Protein AF-0000000082931308 (afdb_homodimer)

Secondary structure (DSSP, 8-state):
-EEE-SHHHHHHHHHHHHHTT---B-SSTT-SEEE-TTSTT-EEEEE-HHHHHHHHHHTS-SEEEEEHHHHHHHHTT-TTEEEEES--S-S-EEEEEEEESSGGGTT--BHHHHHH-TT--SSSPEEEEES-HHHHHHHHHHTT--SEEEEE-SS-TTHHHHHTS-SEEEEEESSSHHHHHTTEEEEEEEEEEEE-EEEEEEHHHHHHSTTHHHHHHHHHHHHHHHHHHTTEEEEEEEEEES-HHHHHHHHHHSTT---SS--EEEEE--GGGGT--S---EEEEEEEEEEGGGHHHHHHHHHHTT-EEEEEEE------SS-HHHHHHHHHHT--HHHH-/-EEE-SHHHHHHHHHHHHHTT---B-SSTT-SEEE-TTSTT-EEEEE-HHHHHHHHHHTS-SEEEEEHHHHHHHHTT-TTEEEEES--S-S-EEEEEEEESSGGGTT--BHHHHHH-TT--SSSPEEEEES-HHHHHHHHHHTT--SEEEEE-SS-TTHHHHHTS-SEEEEEESSSHHHHHTTEEEEEEEEEEEE-EEEEEEHHHHHHSTTHHHHHHHHHHHHHHHHHHTTEEEEEEEEEES-HHHHHHHHHHSTT---SS--EEEEE--GGGGT--S---EEEEEEEEEEGGGHHHHHHHHHHTT-EEEEEEE------SS-HHHHHHHHHHT--HHHH-

Sequence (682 aa):
MGLPSKGRMAEDTMLLLKESALSVYKPNPRQYVASIPQIPALEVWFQRASDVVRKLRYGDIDLGIVGTDMFAELADGDPDLIVCHEALNFGQCKLALGIPMTGKFADIETLDQLRAMPNWSADSPLRVVTGYHNIATNFFRKNGFKHVIMMGADGALEAAPAMGSADIILDLVSTGVTLRENNLKEVRGGTVMESQGILVANRRSLLDRPGLLMVVHELIERFDAHLKAEQYYSVIVNMRGSSAEEVAACLLQAPGLQGLQGPTISPVYNVASSGSNGVQEHFYAATICVRKKQLYSSVKALQKLGGSGVLVLPMTYIFDEEPQRWHDLLARLGLDEKDVMMGLPSKGRMAEDTMLLLKESALSVYKPNPRQYVASIPQIPALEVWFQRASDVVRKLRYGDIDLGIVGTDMFAELADGDPDLIVCHEALNFGQCKLALGIPMTGKFADIETLDQLRAMPNWSADSPLRVVTGYHNIATNFFRKNGFKHVIMMGADGALEAAPAMGSADIILDLVSTGVTLRENNLKEVRGGTVMESQGILVANRRSLLDRPGLLMVVHELIERFDAHLKAEQYYSVIVNMRGSSAEEVAACLLQAPGLQGLQGPTISPVYNVASSGSNGVQEHFYAATICVRKKQLYSSVKALQKLGGSGVLVLPMTYIFDEEPQRWHDLLARLGLDEKDVM

pLDDT: mean 92.68, std 8.7, range [43.56, 98.81]

Foldseek 3Di:
DEEALDDPRRVVVQVLCVLLVFHWDDPDNVDQWIDGPVCRVDIYGHDHQLVQLVCQVVVVDFKYKHKPLSNCQRCVPVLQKDFLFAPLPADKWFWFKKAACDDPCVPAAAPVSVQPDPQDDQVRAAEEEEQRVSLVVVQCVVVPRDGYDYDYDDDPRLCCCVVVNGGIYIDIGDPCPSSVVSRIDTHHVGTSDIMDMTMMGGLCCCVPPPPVVVVSQSVVQSSVFQVVLVFKKKKKWKDWDLDQVVVQVLQCPDPQRQAPPGKDKAWDDDPVVPDDPDSDTTIIMIIGIGTPVCVVVSVVVCVVNVIDDMDIGGDSTDGDPGDPSSVVVCVSSVHDPVVPD/DEEALDDPRRVVVQVLCVLLVFHWDDPDNVDQWIDGPVCRVDIYGHDHQLVQLVCQVVVVDFKYKHKPLSNCQRCVPVLQKDFLFAPLPAPKWFWFKKAACDDPCVPAAAPVSVQPDPQDDQVRAAEEEEQRVSLVVVQCVVVPRDGYDYDYDDDPRLCCCVVVNGGIYIDIGDPCPSSVVSRIDTHHVGTSDIMGMTMMGGLCCCVPPPPVVVVSQSVVQSSVFQVVLVFKKKKKWKDWDLDQVVVQVLQCPDPQFQAPPGKDKAWDDDPVVPDDPDSDTTIIIIIGIGTPVCVVVSVVVCVVNVIDDMDIGGDSTDGDPGDPSSVVVCVSSVHDPVVPD

Structure (mmCIF, N/CA/C/O backbone):
data_AF-0000000082931308-model_v1
#
loop_
_entity.id
_entity.type
_entity.pdbx_description
1 polymer 'ATP phosphoribosyltransferase'
#
loop_
_atom_site.group_PDB
_atom_site.id
_atom_site.type_symbol
_atom_site.label_atom_id
_atom_site.label_alt_id
_atom_site.label_comp_id
_atom_site.label_asym_id
_atom_site.label_entity_id
_atom_site.label_seq_id
_atom_site.pdbx_PDB_ins_code
_atom_site.Cartn_x
_atom_site.Cartn_y
_atom_site.Cartn_z
_atom_site.occupancy
_atom_site.B_iso_or_equiv
_atom_site.auth_seq_id
_atom_site.auth_comp_id
_atom_site.auth_asym_id
_atom_site.auth_atom_id
_atom_site.pdbx_PDB_model_num
ATOM 1 N N . MET A 1 1 ? -15.594 12.656 7.145 1 97.88 1 MET A N 1
ATOM 2 C CA . MET A 1 1 ? -14.156 12.922 7.09 1 97.88 1 MET A CA 1
ATOM 3 C C . MET A 1 1 ? -13.398 11.703 6.59 1 97.88 1 MET A C 1
ATOM 5 O O . MET A 1 1 ? -13.578 10.602 7.098 1 97.88 1 MET A O 1
ATOM 9 N N . GLY A 1 2 ? -12.625 11.938 5.523 1 97.94 2 GLY A N 1
ATOM 10 C CA . GLY A 1 2 ? -11.75 10.891 5.023 1 97.94 2 GLY A CA 1
ATOM 11 C C . GLY A 1 2 ? -10.406 10.844 5.738 1 97.94 2 GLY A C 1
ATOM 12 O O . GLY A 1 2 ? -9.734 11.867 5.871 1 97.94 2 GLY A O 1
ATOM 13 N N . LEU A 1 3 ? -9.992 9.641 6.242 1 98 3 LEU A N 1
ATOM 14 C CA . LEU A 1 3 ? -8.688 9.406 6.852 1 98 3 LEU A CA 1
ATOM 15 C C . LEU A 1 3 ? -7.93 8.32 6.102 1 98 3 LEU A C 1
ATOM 17 O O . LEU A 1 3 ? -8.531 7.371 5.598 1 98 3 LEU A O 1
ATOM 21 N N . PRO A 1 4 ? -6.602 8.492 6.051 1 96.44 4 PRO A N 1
ATOM 22 C CA . PRO A 1 4 ? -5.828 7.41 5.434 1 96.44 4 PRO A CA 1
ATOM 23 C C . PRO A 1 4 ? -6.051 6.062 6.109 1 96.44 4 PRO A C 1
ATOM 25 O O . PRO A 1 4 ? -6.066 5.98 7.34 1 96.44 4 PRO A O 1
ATOM 28 N N . SER A 1 5 ? -6.156 5.008 5.309 1 93.62 5 SER A N 1
ATOM 29 C CA . SER A 1 5 ? -6.555 3.701 5.828 1 93.62 5 SER A CA 1
ATOM 30 C C . SER A 1 5 ? -5.336 2.869 6.219 1 93.62 5 SER A C 1
ATOM 32 O O . SER A 1 5 ? -5.457 1.897 6.965 1 93.62 5 SER A O 1
ATOM 34 N N . LYS A 1 6 ? -4.207 3.191 5.68 1 89.94 6 LYS A N 1
ATOM 35 C CA . LYS A 1 6 ? -3.039 2.365 5.973 1 89.94 6 LYS A CA 1
ATOM 36 C C . LYS A 1 6 ? -1.753 3.184 5.895 1 89.94 6 LYS A C 1
ATOM 38 O O . LYS A 1 6 ? -1.761 4.316 5.41 1 89.94 6 LYS A O 1
ATOM 43 N N . GLY A 1 7 ? -0.697 2.582 6.488 1 89.38 7 GLY A N 1
ATOM 44 C CA . GLY A 1 7 ? 0.612 3.209 6.402 1 89.38 7 GLY A CA 1
ATOM 45 C C . GLY A 1 7 ? 0.9 4.148 7.559 1 89.38 7 GLY A C 1
ATOM 46 O O . GLY A 1 7 ? 0.061 4.324 8.445 1 89.38 7 GLY A O 1
ATOM 47 N N . ARG A 1 8 ? 2.092 4.75 7.48 1 90.69 8 ARG A N 1
ATOM 48 C CA . ARG A 1 8 ? 2.564 5.645 8.531 1 90.69 8 ARG A CA 1
ATOM 49 C C . ARG A 1 8 ? 1.626 6.836 8.695 1 90.69 8 ARG A C 1
ATOM 51 O O . ARG A 1 8 ? 1.372 7.285 9.812 1 90.69 8 ARG A O 1
ATOM 58 N N . MET A 1 9 ? 1.099 7.309 7.637 1 94 9 MET A N 1
ATOM 59 C CA . MET A 1 9 ? 0.177 8.445 7.672 1 94 9 MET A CA 1
ATOM 60 C C . MET A 1 9 ? -1.074 8.102 8.477 1 94 9 MET A C 1
ATOM 62 O O . MET A 1 9 ? -1.588 8.938 9.219 1 94 9 MET A O 1
ATOM 66 N N . ALA A 1 10 ? -1.531 6.918 8.227 1 95.31 10 ALA A N 1
ATOM 67 C CA . ALA A 1 10 ? -2.713 6.465 8.961 1 95.31 10 ALA A CA 1
ATOM 68 C C . ALA A 1 10 ? -2.439 6.402 10.461 1 95.31 10 ALA A C 1
ATOM 70 O O . ALA A 1 10 ? -3.234 6.895 11.266 1 95.31 10 ALA A O 1
ATOM 71 N N . GLU A 1 11 ? -1.327 5.848 10.828 1 96.31 11 GLU A N 1
ATOM 72 C CA . GLU A 1 11 ? -0.948 5.711 12.227 1 96.31 11 GLU A CA 1
ATOM 73 C C . GLU A 1 11 ? -0.791 7.074 12.898 1 96.31 11 GLU A C 1
ATOM 75 O O . GLU A 1 11 ? -1.308 7.297 13.992 1 96.31 11 GLU A O 1
ATOM 80 N N . ASP A 1 12 ? -0.113 7.918 12.25 1 97.44 12 ASP A N 1
ATOM 81 C CA . ASP A 1 12 ? 0.149 9.25 12.797 1 97.44 12 ASP A CA 1
ATOM 82 C C . ASP A 1 12 ? -1.142 10.055 12.922 1 97.44 12 ASP A C 1
ATOM 84 O O . ASP A 1 12 ? -1.305 10.836 13.859 1 97.44 12 ASP A O 1
ATOM 88 N N . THR A 1 13 ? -2.023 9.898 11.953 1 98.12 13 THR A N 1
ATOM 89 C CA . THR A 1 13 ? -3.312 10.578 11.992 1 98.12 13 THR A CA 1
ATOM 90 C C . THR A 1 13 ? -4.125 10.125 13.203 1 98.12 13 THR A C 1
ATOM 92 O O . THR A 1 13 ? -4.676 10.953 13.938 1 98.12 13 THR A O 1
ATOM 95 N N . MET A 1 14 ? -4.168 8.867 13.406 1 97.44 14 MET A N 1
ATOM 96 C CA . MET A 1 14 ? -4.91 8.297 14.531 1 97.44 14 MET A CA 1
ATOM 97 C C . MET A 1 14 ? -4.34 8.789 15.859 1 97.44 14 MET A C 1
ATOM 99 O O . MET A 1 14 ? -5.094 9.094 16.781 1 97.44 14 MET A O 1
ATOM 103 N N . LEU A 1 15 ? -3.047 8.852 15.922 1 97.5 15 LEU A N 1
ATOM 104 C CA . LEU A 1 15 ? -2.381 9.312 17.141 1 97.5 15 LEU A CA 1
ATOM 105 C C . LEU A 1 15 ? -2.707 10.781 17.406 1 97.5 15 LEU A C 1
ATOM 107 O O . LEU A 1 15 ? -3 11.156 18.547 1 97.5 15 LEU A O 1
ATOM 111 N N . LEU A 1 16 ? -2.652 11.586 16.406 1 97.94 16 LEU A N 1
ATOM 112 C CA . LEU A 1 16 ? -2.986 13 16.562 1 97.94 16 LEU A CA 1
ATOM 113 C C . LEU A 1 16 ? -4.402 13.164 17.094 1 97.94 16 LEU A C 1
ATOM 115 O O . LEU A 1 16 ? -4.637 13.961 18 1 97.94 16 LEU A O 1
ATOM 119 N N . LEU A 1 17 ? -5.332 12.461 16.469 1 98.12 17 LEU A N 1
ATOM 120 C CA . LEU A 1 17 ? -6.727 12.562 16.875 1 98.12 17 LEU A CA 1
ATOM 121 C C . LEU A 1 17 ? -6.895 12.117 18.328 1 98.12 17 LEU A C 1
ATOM 123 O O . LEU A 1 17 ? -7.559 12.797 19.109 1 98.12 17 LEU A O 1
ATOM 127 N N . LYS A 1 18 ? -6.258 11.062 18.672 1 97.25 18 LYS A N 1
ATOM 128 C CA . LYS A 1 18 ? -6.312 10.562 20.047 1 97.25 18 LYS A CA 1
ATOM 129 C C . LYS A 1 18 ? -5.754 11.578 21.031 1 97.25 18 LYS A C 1
ATOM 131 O O . LYS A 1 18 ? -6.379 11.867 22.062 1 97.25 18 LYS A O 1
ATOM 136 N N . GLU A 1 19 ? -4.648 12.141 20.688 1 96.5 19 GLU A N 1
ATOM 137 C CA . GLU A 1 19 ? -3.977 13.094 21.562 1 96.5 19 GLU A CA 1
ATOM 138 C C . GLU A 1 19 ? -4.742 14.414 21.641 1 96.5 19 GLU A C 1
ATOM 140 O O . GLU A 1 19 ? -4.52 15.219 22.531 1 96.5 19 GLU A O 1
ATOM 145 N N . SER A 1 20 ? -5.613 14.617 20.719 1 96.81 20 SER A N 1
ATOM 146 C CA . SER A 1 20 ? -6.453 15.812 20.703 1 96.81 20 SER A CA 1
ATOM 147 C C . SER A 1 20 ? -7.828 15.523 21.297 1 96.81 20 SER A C 1
ATOM 149 O O . SER A 1 20 ? -8.781 16.281 21.062 1 96.81 20 SER A O 1
ATOM 151 N N . ALA A 1 21 ? -7.988 14.398 21.984 1 95 21 ALA A N 1
ATOM 152 C CA . ALA A 1 21 ? -9.211 13.961 22.656 1 95 21 ALA A CA 1
ATOM 153 C C . ALA A 1 21 ? -10.32 13.68 21.656 1 95 21 ALA A C 1
ATOM 155 O O . ALA A 1 21 ? -11.484 14 21.906 1 95 21 ALA A O 1
ATOM 156 N N . LEU A 1 22 ? -9.922 13.195 20.5 1 97 22 LEU A N 1
ATOM 157 C CA . LEU A 1 22 ? -10.852 12.836 19.422 1 97 22 LEU A CA 1
ATOM 158 C C . LEU A 1 22 ? -10.625 11.391 18.984 1 97 22 LEU A C 1
ATOM 160 O O . LEU A 1 22 ? -10.547 11.109 17.781 1 97 22 LEU A O 1
ATOM 164 N N . SER A 1 23 ? -10.586 10.57 19.922 1 95.69 23 SER A N 1
ATOM 165 C CA . SER A 1 23 ? -10.305 9.172 19.594 1 95.69 23 SER A CA 1
ATOM 166 C C . SER A 1 23 ? -11.344 8.602 18.641 1 95.69 23 SER A C 1
ATOM 168 O O . SER A 1 23 ? -12.547 8.766 18.844 1 95.69 23 SER A O 1
ATOM 170 N N . VAL A 1 24 ? -10.828 7.93 17.656 1 95.81 24 VAL A N 1
ATOM 171 C CA . VAL A 1 24 ? -11.695 7.336 16.641 1 95.81 24 VAL A CA 1
ATOM 172 C C . VAL A 1 24 ? -12.164 5.961 17.109 1 95.81 24 VAL A C 1
ATOM 174 O O . VAL A 1 24 ? -11.352 5.117 17.5 1 95.81 24 VAL A O 1
ATOM 177 N N . TYR A 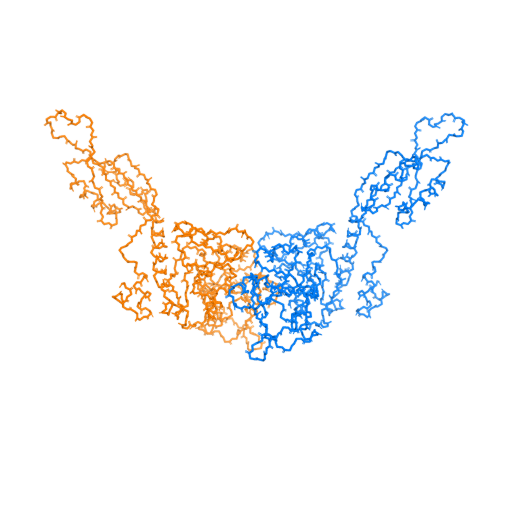1 25 ? -13.414 5.852 17.141 1 94.38 25 TYR A N 1
ATOM 178 C CA . TYR A 1 25 ? -14 4.566 17.5 1 94.38 25 TYR A CA 1
ATOM 179 C C . TYR A 1 25 ? -14.328 3.742 16.266 1 94.38 25 TYR A C 1
ATOM 181 O O . TYR A 1 25 ? -15.188 4.117 15.469 1 94.38 25 TYR A O 1
ATOM 189 N N . LYS A 1 26 ? -13.602 2.68 16.141 1 90.88 26 LYS A N 1
ATOM 190 C CA . LYS A 1 26 ? -13.797 1.701 15.07 1 90.88 26 LYS A CA 1
ATOM 191 C C . LYS A 1 26 ? -14.297 0.375 15.625 1 90.88 26 LYS A C 1
ATOM 193 O O . LYS A 1 26 ? -13.523 -0.404 16.188 1 90.88 26 LYS A O 1
ATOM 198 N N . PRO A 1 27 ? -15.609 0.068 15.461 1 85.69 27 PRO A N 1
ATOM 199 C CA . PRO A 1 27 ? -16.188 -1.135 16.062 1 85.69 27 PRO A CA 1
ATOM 200 C C . PRO A 1 27 ? -15.453 -2.41 15.656 1 85.69 27 PRO A C 1
ATOM 202 O O . PRO A 1 27 ? -15.32 -3.338 16.453 1 85.69 27 PRO A O 1
ATOM 205 N N . ASN A 1 28 ? -15.086 -2.492 14.375 1 88.56 28 ASN A N 1
ATOM 206 C CA . ASN A 1 28 ? -14.383 -3.633 13.789 1 88.56 28 ASN A CA 1
ATOM 207 C C . ASN A 1 28 ? -13.195 -3.189 12.938 1 88.56 28 ASN A C 1
ATOM 209 O O . ASN A 1 28 ? -13.328 -2.297 12.102 1 88.56 28 ASN A O 1
ATOM 213 N N . PRO A 1 29 ? -12.023 -3.842 13.281 1 85.62 29 PRO A N 1
ATOM 214 C CA . PRO A 1 29 ? -10.82 -3.434 12.547 1 85.62 29 PRO A CA 1
ATOM 215 C C . PRO A 1 29 ? -10.969 -3.6 11.039 1 85.62 29 PRO A C 1
ATOM 217 O O . PRO A 1 29 ? -10.234 -2.975 10.273 1 85.62 29 PRO A O 1
ATOM 220 N N . ARG A 1 30 ? -11.891 -4.355 10.641 1 88.19 30 ARG A N 1
ATOM 221 C CA . ARG A 1 30 ? -12.062 -4.625 9.219 1 88.19 30 ARG A CA 1
ATOM 222 C C . ARG A 1 30 ? -13.055 -3.648 8.586 1 88.19 30 ARG A C 1
ATOM 224 O O . ARG A 1 30 ? -13.211 -3.615 7.363 1 88.19 30 ARG A O 1
ATOM 231 N N . GLN A 1 31 ? -13.617 -2.824 9.375 1 90.94 31 GLN A N 1
ATOM 232 C CA . GLN A 1 31 ? -14.586 -1.849 8.883 1 90.94 31 GLN A CA 1
ATOM 233 C C . GLN A 1 31 ? -13.883 -0.573 8.414 1 90.94 31 GLN A C 1
ATOM 235 O O . GLN A 1 31 ? -12.859 -0.182 8.977 1 90.94 31 GLN A O 1
ATOM 240 N N . TYR A 1 32 ? -14.531 0.079 7.426 1 93.75 32 TYR A N 1
ATOM 241 C CA . TYR A 1 32 ? -13.938 1.3 6.887 1 93.75 32 TYR A CA 1
ATOM 242 C C . TYR A 1 32 ? -14.727 2.527 7.332 1 93.75 32 TYR A C 1
ATOM 244 O O . TYR A 1 32 ? -14.438 3.646 6.902 1 93.75 32 TYR A O 1
ATOM 252 N N . VAL A 1 33 ? -15.703 2.35 8.133 1 93.25 33 VAL A N 1
ATOM 253 C CA . VAL A 1 33 ? -16.484 3.443 8.711 1 93.25 33 VAL A CA 1
ATOM 254 C C . VAL A 1 33 ? -16.266 3.492 10.219 1 93.25 33 VAL A C 1
ATOM 256 O O . VAL A 1 33 ? -16.172 2.449 10.875 1 93.25 33 VAL A O 1
ATOM 259 N N . ALA A 1 34 ? -16.125 4.707 10.711 1 95.56 34 ALA A N 1
ATOM 260 C CA . ALA A 1 34 ? -15.914 4.906 12.141 1 95.56 34 ALA A CA 1
ATOM 261 C C . ALA A 1 34 ? -16.562 6.203 12.617 1 95.56 34 ALA A C 1
ATOM 263 O O . ALA A 1 34 ? -17.281 6.867 11.852 1 95.56 34 ALA A O 1
ATOM 264 N N . SER A 1 35 ? -16.453 6.395 13.922 1 96.31 35 SER A N 1
ATOM 265 C CA . SER A 1 35 ? -17.031 7.598 14.5 1 96.31 35 SER A CA 1
ATOM 266 C C . SER A 1 35 ? -16.109 8.219 15.531 1 96.31 35 SER A C 1
ATOM 268 O O . SER A 1 35 ? -15.148 7.578 15.977 1 96.31 35 SER A O 1
ATOM 270 N N . ILE A 1 36 ? -16.312 9.453 15.727 1 96.5 36 ILE A N 1
ATOM 271 C CA . ILE A 1 36 ? -15.695 10.172 16.828 1 96.5 36 ILE A CA 1
ATOM 272 C C . ILE A 1 36 ? -16.766 10.594 17.844 1 96.5 36 ILE A C 1
ATOM 274 O O . ILE A 1 36 ? -17.516 11.539 17.594 1 96.5 36 ILE A O 1
ATOM 278 N N . PRO A 1 37 ? -16.828 9.922 18.953 1 95.75 37 PRO A N 1
ATOM 279 C CA . PRO A 1 37 ? -17.906 10.156 19.922 1 95.75 37 PRO A CA 1
ATOM 280 C C . PRO A 1 37 ? -18 11.617 20.344 1 95.75 37 PRO A C 1
ATOM 282 O O . PRO A 1 37 ? -19.094 12.117 20.594 1 95.75 37 PRO A O 1
ATOM 285 N N . GLN A 1 38 ? -16.922 12.289 20.438 1 95.25 38 GLN A N 1
ATOM 286 C CA . GLN A 1 38 ? -16.875 13.672 20.906 1 95.25 38 GLN A CA 1
ATOM 287 C C . GLN A 1 38 ? -17.453 14.617 19.859 1 95.25 38 GLN A C 1
ATOM 289 O O . GLN A 1 38 ? -17.75 15.773 20.156 1 95.25 38 GLN A O 1
ATOM 294 N N . ILE A 1 39 ? -17.5 14.133 18.625 1 95.31 39 ILE A N 1
ATOM 295 C CA . ILE A 1 39 ? -18.109 14.891 17.531 1 95.31 39 ILE A CA 1
ATOM 296 C C . ILE A 1 39 ? -19.141 14.023 16.812 1 95.31 39 ILE A C 1
ATOM 298 O O . ILE A 1 39 ? -18.891 13.57 15.688 1 95.31 39 ILE A O 1
ATOM 302 N N . PRO A 1 40 ? -20.266 13.906 17.312 1 92.31 40 PRO A N 1
ATOM 303 C CA . PRO A 1 40 ? -21.25 12.938 16.828 1 92.31 40 PRO A CA 1
ATOM 304 C C . PRO A 1 40 ? -21.688 13.227 15.391 1 92.31 40 PRO A C 1
ATOM 306 O O . PRO A 1 40 ? -22.078 12.305 14.664 1 92.31 40 PRO A O 1
ATOM 309 N N . ALA A 1 41 ? -21.578 14.406 14.992 1 91.69 41 ALA A N 1
ATOM 310 C CA . ALA A 1 41 ? -22.047 14.797 13.664 1 91.69 41 ALA A CA 1
ATOM 311 C C . ALA A 1 41 ? -21.047 14.391 12.594 1 91.69 41 ALA A C 1
ATOM 313 O O . ALA A 1 41 ? -21.344 14.445 11.398 1 91.69 41 ALA A O 1
ATOM 314 N N . LEU A 1 42 ? -19.953 13.891 13.016 1 94.44 42 LEU A N 1
ATOM 315 C CA . LEU A 1 42 ? -18.875 13.57 12.078 1 94.44 42 LEU A CA 1
ATOM 316 C C . LEU A 1 42 ? -18.75 12.062 11.891 1 94.44 42 LEU A C 1
ATOM 318 O O . LEU A 1 42 ? -18.562 11.328 12.859 1 94.44 42 LEU A O 1
ATOM 322 N N . GLU A 1 43 ? -18.953 11.617 10.703 1 95.19 43 GLU A N 1
ATOM 323 C CA . GLU A 1 43 ? -18.656 10.242 10.336 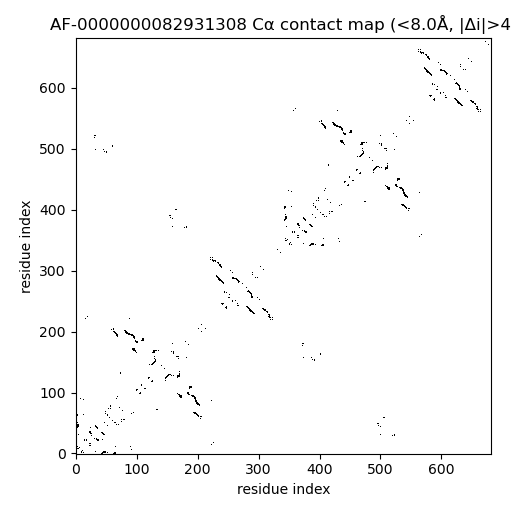1 95.19 43 GLU A CA 1
ATOM 324 C C . GLU A 1 43 ? -17.266 10.125 9.695 1 95.19 43 GLU A C 1
ATOM 326 O O . GLU A 1 43 ? -16.891 10.961 8.875 1 95.19 43 GLU A O 1
ATOM 331 N N . VAL A 1 44 ? -16.547 9.062 10.109 1 97.06 44 VAL A N 1
ATOM 332 C CA . VAL A 1 44 ? -15.188 8.883 9.625 1 97.06 44 VAL A CA 1
ATOM 333 C C . VAL A 1 44 ? -15.141 7.75 8.609 1 97.06 44 VAL A C 1
ATOM 335 O O . VAL A 1 44 ? -15.727 6.688 8.82 1 97.06 44 VAL A O 1
ATOM 338 N N . TRP A 1 45 ? -14.461 7.988 7.5 1 96.75 45 TRP A N 1
ATOM 339 C CA . TRP A 1 45 ? -14.297 7 6.441 1 96.75 45 TRP A CA 1
ATOM 340 C C . TRP A 1 45 ? -12.82 6.766 6.141 1 96.75 45 TRP A C 1
ATOM 342 O O . TRP A 1 45 ? -12.102 7.691 5.762 1 96.75 45 TRP A O 1
ATOM 352 N N . PHE A 1 46 ? -12.375 5.539 6.324 1 96.5 46 PHE A N 1
ATOM 353 C CA . PHE A 1 46 ? -11 5.184 6.016 1 96.5 46 PHE A CA 1
ATOM 354 C C . PHE A 1 46 ? -10.82 4.926 4.523 1 96.5 46 PHE A C 1
ATOM 356 O O . PHE A 1 46 ? -11.516 4.086 3.949 1 96.5 46 PHE A O 1
ATOM 363 N N . GLN A 1 47 ? -9.922 5.688 3.912 1 95.75 47 GLN A N 1
ATOM 364 C CA . GLN A 1 47 ? -9.648 5.645 2.479 1 95.75 47 GLN A CA 1
ATOM 365 C C . GLN A 1 47 ? -8.148 5.773 2.199 1 95.75 47 GLN A C 1
ATOM 367 O O . GLN A 1 47 ? -7.398 6.266 3.043 1 95.75 47 GLN A O 1
ATOM 372 N N . ARG A 1 48 ? -7.758 5.262 1.025 1 95.06 48 ARG A N 1
ATOM 373 C CA . ARG A 1 48 ? -6.406 5.625 0.605 1 95.06 48 ARG A CA 1
ATOM 374 C C . ARG A 1 48 ? -6.262 7.141 0.499 1 95.06 48 ARG A C 1
ATOM 376 O O . ARG A 1 48 ? -7.207 7.836 0.129 1 95.06 48 ARG A O 1
ATOM 383 N N . ALA A 1 49 ? -5.043 7.582 0.772 1 94.31 49 ALA A N 1
ATOM 384 C CA . ALA A 1 49 ? -4.797 9.023 0.803 1 94.31 49 ALA A CA 1
ATOM 385 C C . ALA A 1 49 ? -5.203 9.68 -0.515 1 94.31 49 ALA A C 1
ATOM 387 O O . ALA A 1 49 ? -5.828 10.742 -0.521 1 94.31 49 ALA A O 1
ATOM 388 N N . SER A 1 50 ? -4.844 9.039 -1.63 1 94.44 50 SER A N 1
ATOM 389 C CA . SER A 1 50 ? -5.207 9.57 -2.941 1 94.44 50 SER A CA 1
ATOM 390 C C . SER A 1 50 ? -6.719 9.648 -3.107 1 94.44 50 SER A C 1
ATOM 392 O O . SER A 1 50 ? -7.238 10.641 -3.625 1 94.44 50 SER A O 1
ATOM 394 N N . ASP A 1 51 ? -7.418 8.656 -2.615 1 95.94 51 ASP A N 1
ATOM 395 C CA . ASP A 1 51 ? -8.875 8.609 -2.742 1 95.94 51 ASP A CA 1
ATOM 396 C C . ASP A 1 51 ? -9.531 9.672 -1.865 1 95.94 51 ASP A C 1
ATOM 398 O O . ASP A 1 51 ? -10.586 10.203 -2.219 1 95.94 51 ASP A O 1
ATOM 402 N N . VAL A 1 52 ? -8.906 10.008 -0.771 1 97 52 VAL A N 1
ATOM 403 C CA . VAL A 1 52 ? -9.43 11.062 0.085 1 97 52 VAL A CA 1
ATOM 404 C C . VAL A 1 52 ? -9.523 12.367 -0.702 1 97 52 VAL A C 1
ATOM 406 O O . VAL A 1 52 ? -10.57 13.023 -0.71 1 97 52 VAL A O 1
ATOM 409 N N . VAL A 1 53 ? -8.484 12.68 -1.425 1 97.38 53 VAL A N 1
ATOM 410 C CA . VAL A 1 53 ? -8.461 13.93 -2.18 1 97.38 53 VAL A CA 1
ATOM 411 C C . VAL A 1 53 ? -9.484 13.867 -3.312 1 97.38 53 VAL A C 1
ATOM 413 O O . VAL A 1 53 ? -10.227 14.82 -3.533 1 97.38 53 VAL A O 1
ATOM 416 N N . ARG A 1 54 ? -9.539 12.727 -3.973 1 95.06 54 ARG A N 1
ATOM 417 C CA . ARG A 1 54 ? -10.477 12.578 -5.078 1 95.06 54 ARG A CA 1
ATOM 418 C C . ARG A 1 54 ? -11.922 12.695 -4.59 1 95.06 54 ARG A C 1
ATOM 420 O O . ARG A 1 54 ? -12.734 13.375 -5.215 1 95.06 54 ARG A O 1
ATOM 427 N N . LYS A 1 55 ? -12.195 12.07 -3.5 1 95.81 55 LYS A N 1
ATOM 428 C CA . LYS A 1 55 ? -13.555 12.07 -2.965 1 95.81 55 LYS A CA 1
ATOM 429 C C . LYS A 1 55 ? -13.938 13.453 -2.447 1 95.81 55 LYS A C 1
ATOM 431 O O . LYS A 1 55 ? -15.109 13.828 -2.473 1 95.81 55 LYS A O 1
ATOM 436 N N . LEU A 1 56 ? -12.977 14.203 -1.926 1 96.88 56 LEU A N 1
ATOM 437 C CA . LEU A 1 56 ? -13.219 15.602 -1.583 1 96.88 56 LEU A CA 1
ATOM 438 C C . LEU A 1 56 ? -13.617 16.406 -2.818 1 96.88 56 LEU A C 1
ATOM 440 O O . LEU A 1 56 ? -14.578 17.172 -2.779 1 96.88 56 LEU A O 1
ATOM 444 N N . ARG A 1 57 ? -12.906 16.125 -3.902 1 94.56 57 ARG A N 1
ATOM 445 C CA . ARG A 1 57 ? -13.141 16.844 -5.152 1 94.56 57 ARG A CA 1
ATOM 446 C C . ARG A 1 57 ? -14.539 16.547 -5.699 1 94.56 57 ARG A C 1
ATOM 448 O O . ARG A 1 57 ? -15.219 17.438 -6.207 1 94.56 57 ARG A O 1
ATOM 455 N N . TYR A 1 58 ? -14.938 15.273 -5.539 1 91.75 58 TYR A N 1
ATOM 456 C CA . TYR A 1 58 ? -16.219 14.844 -6.078 1 91.75 58 TYR A CA 1
ATOM 457 C C . TYR A 1 58 ? -17.359 15.211 -5.129 1 91.75 58 TYR A C 1
ATOM 459 O O . TYR A 1 58 ? -18.531 15.133 -5.496 1 91.75 58 TYR A O 1
ATOM 467 N N . GLY A 1 59 ? -17.016 15.562 -3.91 1 92.44 59 GLY A N 1
ATOM 468 C CA . GLY A 1 59 ? -18.031 15.93 -2.936 1 92.44 59 GLY A CA 1
ATOM 469 C C . GLY A 1 59 ? -18.562 14.75 -2.146 1 92.44 59 GLY A C 1
ATOM 470 O O . GLY A 1 59 ? -19.594 14.859 -1.471 1 92.44 59 GLY A O 1
ATOM 471 N N . ASP A 1 60 ? -17.875 13.602 -2.24 1 92.69 60 ASP A N 1
ATOM 472 C CA . ASP A 1 60 ? -18.297 12.398 -1.528 1 92.69 60 ASP A CA 1
ATOM 473 C C . ASP A 1 60 ? -17.969 12.492 -0.04 1 92.69 60 ASP A C 1
ATOM 475 O O . ASP A 1 60 ? -18.594 11.812 0.784 1 92.69 60 ASP A O 1
ATOM 479 N N . ILE A 1 61 ? -16.953 13.266 0.308 1 96.19 61 ILE A N 1
ATOM 480 C CA . ILE A 1 61 ? -16.625 13.562 1.698 1 96.19 61 ILE A CA 1
ATOM 481 C C . ILE A 1 61 ? -16.391 15.062 1.866 1 96.19 61 ILE A C 1
ATOM 483 O O . ILE A 1 61 ? -16.172 15.773 0.885 1 96.19 61 ILE A O 1
ATOM 487 N N . ASP A 1 62 ? -16.422 15.484 3.057 1 97.88 62 ASP A N 1
ATOM 488 C CA . ASP A 1 62 ? -16.391 16.922 3.332 1 97.88 62 ASP A CA 1
ATOM 489 C C . ASP A 1 62 ? -15 17.344 3.809 1 97.88 62 ASP A C 1
ATOM 491 O O . ASP A 1 62 ? -14.539 18.453 3.504 1 97.88 62 ASP A O 1
ATOM 495 N N . LEU A 1 63 ? -14.359 16.484 4.574 1 98.25 63 LEU A N 1
ATOM 496 C CA . LEU A 1 63 ? -13.078 16.734 5.219 1 98.25 63 LEU A CA 1
ATOM 497 C C . LEU A 1 63 ? -12.109 15.586 4.984 1 98.25 63 LEU A C 1
ATOM 499 O O . LEU A 1 63 ? -12.531 14.477 4.66 1 98.25 63 LEU A O 1
ATOM 503 N N . GLY A 1 64 ? -10.867 15.906 5.148 1 98.5 64 GLY A N 1
ATOM 504 C CA . GLY A 1 64 ? -9.867 14.852 5.086 1 98.5 64 GLY A CA 1
ATOM 505 C C . GLY A 1 64 ? -8.531 15.266 5.68 1 98.5 64 GLY A C 1
ATOM 506 O O . GLY A 1 64 ? -8.242 16.453 5.801 1 98.5 64 GLY A O 1
ATOM 507 N N . ILE A 1 65 ? -7.75 14.312 6.121 1 98.69 65 ILE A N 1
ATOM 508 C CA . ILE A 1 65 ? -6.359 14.5 6.516 1 98.69 65 ILE A CA 1
ATOM 509 C C . ILE A 1 65 ? -5.441 13.742 5.555 1 98.69 65 ILE A C 1
ATOM 511 O O . ILE A 1 65 ? -5.59 12.531 5.371 1 98.69 65 ILE A O 1
ATOM 515 N N . VAL A 1 66 ? -4.605 14.438 4.879 1 98.31 66 VAL A N 1
ATOM 516 C CA . VAL A 1 66 ? -3.707 13.867 3.883 1 98.31 66 VAL A CA 1
ATOM 517 C C . VAL A 1 66 ? -2.369 14.602 3.908 1 98.31 66 VAL A C 1
ATOM 519 O O . VAL A 1 66 ? -2.197 15.562 4.656 1 98.31 66 VAL A O 1
ATOM 522 N N . GLY A 1 67 ? -1.46 14.086 3.193 1 98.12 67 GLY A N 1
ATOM 523 C CA . GLY A 1 67 ? -0.204 14.797 3.029 1 98.12 67 GLY A CA 1
ATOM 524 C C . GLY A 1 67 ? -0.309 15.984 2.09 1 98.12 67 GLY A C 1
ATOM 525 O O . GLY A 1 67 ? -1.062 15.945 1.115 1 98.12 67 GLY A O 1
ATOM 526 N N . THR A 1 68 ? 0.526 16.969 2.385 1 98.12 68 THR A N 1
ATOM 527 C CA . THR A 1 68 ? 0.586 18.141 1.52 1 98.12 68 THR A CA 1
ATOM 528 C C . THR A 1 68 ? 0.895 17.734 0.081 1 98.12 68 THR A C 1
ATOM 530 O O . THR A 1 68 ? 0.341 18.297 -0.862 1 98.12 68 THR A O 1
ATOM 533 N N . ASP A 1 69 ? 1.748 16.75 -0.095 1 97.44 69 ASP A N 1
ATOM 534 C CA . ASP A 1 69 ? 2.172 16.281 -1.409 1 97.44 69 ASP A CA 1
ATOM 535 C C . ASP A 1 69 ? 0.991 15.711 -2.191 1 97.44 69 ASP A C 1
ATOM 537 O O . ASP A 1 69 ? 0.764 16.078 -3.344 1 97.44 69 ASP A O 1
ATOM 541 N N . MET A 1 70 ? 0.267 14.867 -1.516 1 96.5 70 MET A N 1
ATOM 542 C CA . MET A 1 70 ? -0.87 14.219 -2.164 1 96.5 70 MET A CA 1
ATOM 543 C C . MET A 1 70 ? -1.945 15.242 -2.521 1 96.5 70 MET A C 1
ATOM 545 O O . MET A 1 70 ? -2.531 15.18 -3.604 1 96.5 70 MET A O 1
ATOM 549 N N . PHE A 1 71 ? -2.211 16.156 -1.64 1 97.94 71 PHE A N 1
ATOM 550 C CA . PHE A 1 71 ? -3.188 17.219 -1.881 1 97.94 71 PHE A CA 1
ATOM 551 C C . PHE A 1 71 ? -2.781 18.062 -3.078 1 97.94 71 PHE A C 1
ATOM 553 O O . PHE A 1 71 ? -3.59 18.312 -3.975 1 97.94 71 PHE A O 1
ATOM 560 N N . ALA A 1 72 ? -1.524 18.438 -3.078 1 97.31 72 ALA A N 1
ATOM 561 C CA . ALA A 1 72 ? -1.03 19.297 -4.148 1 97.31 72 ALA A CA 1
ATOM 562 C C . ALA A 1 72 ? -1.1 18.578 -5.5 1 97.31 72 ALA A C 1
ATOM 564 O O . ALA A 1 72 ? -1.491 19.188 -6.504 1 97.31 72 ALA A O 1
ATOM 565 N N . GLU A 1 73 ? -0.747 17.328 -5.578 1 97.25 73 GLU A N 1
ATOM 566 C CA . GLU A 1 73 ? -0.717 16.547 -6.816 1 97.25 73 GLU A CA 1
ATOM 567 C C . GLU A 1 73 ? -2.119 16.375 -7.395 1 97.25 73 GLU A C 1
ATOM 569 O O . GLU A 1 73 ? -2.326 16.547 -8.594 1 97.25 73 GLU A O 1
ATOM 574 N N . LEU A 1 74 ? -3.068 16.078 -6.516 1 96 74 LEU A N 1
ATOM 575 C CA . LEU A 1 74 ? -4.367 15.641 -7.016 1 96 74 LEU A CA 1
ATOM 576 C C . LEU A 1 74 ? -5.359 16.797 -7.039 1 96 74 LEU A C 1
ATOM 578 O O . LEU A 1 74 ? -6.289 16.812 -7.852 1 96 74 LEU A O 1
ATOM 582 N N . ALA A 1 75 ? -5.273 17.703 -6.078 1 92.88 75 ALA A N 1
ATOM 583 C CA . ALA A 1 75 ? -6.121 18.891 -6.145 1 92.88 75 ALA A CA 1
ATOM 584 C C . ALA A 1 75 ? -5.762 19.75 -7.348 1 92.88 75 ALA A C 1
ATOM 586 O O . ALA A 1 75 ? -6.641 20.328 -8 1 92.88 75 ALA A O 1
ATOM 587 N N . ASP A 1 76 ? -4.414 19.828 -7.641 1 88.5 76 ASP A N 1
ATOM 588 C CA . ASP A 1 76 ? -3.873 20.5 -8.812 1 88.5 76 ASP A CA 1
ATOM 589 C C . ASP A 1 76 ? -4.523 21.875 -9.008 1 88.5 76 ASP A C 1
ATOM 591 O O . ASP A 1 76 ? -5.039 22.172 -10.086 1 88.5 76 ASP A O 1
ATOM 595 N N . GLY A 1 77 ? -4.711 22.609 -7.949 1 86.75 77 GLY A N 1
ATOM 596 C CA . GLY A 1 77 ? -5.188 23.984 -8.023 1 86.75 77 GLY A CA 1
ATOM 597 C C . GLY A 1 77 ? -6.703 24.078 -8.031 1 86.75 77 GLY A C 1
ATOM 598 O O . GLY A 1 77 ? -7.25 25.172 -8.266 1 86.75 77 GLY A O 1
ATOM 599 N N . ASP A 1 78 ? -7.41 23.016 -7.797 1 93.44 78 ASP A N 1
ATOM 600 C CA . ASP A 1 78 ? -8.867 23.047 -7.715 1 93.44 78 ASP A CA 1
ATOM 601 C C . ASP A 1 78 ? -9.336 24.047 -6.66 1 93.44 78 ASP A C 1
ATOM 603 O O . ASP A 1 78 ? -9.047 23.891 -5.473 1 93.44 78 ASP A O 1
ATOM 607 N N . PRO A 1 79 ? -10.078 25.062 -7.066 1 93.5 79 PRO A N 1
ATOM 608 C CA . PRO A 1 79 ? -10.477 26.109 -6.121 1 93.5 79 PRO A CA 1
ATOM 609 C C . PRO A 1 79 ? -11.5 25.625 -5.098 1 93.5 79 PRO A C 1
ATOM 611 O O . PRO A 1 79 ? -11.742 26.297 -4.09 1 93.5 79 PRO A O 1
ATOM 614 N N . ASP A 1 80 ? -12.109 24.531 -5.371 1 95.31 80 ASP A N 1
ATOM 615 C CA . ASP A 1 80 ? -13.133 24.016 -4.473 1 95.31 80 ASP A CA 1
ATOM 616 C C . ASP A 1 80 ? -12.508 23.219 -3.322 1 95.31 80 ASP A C 1
ATOM 618 O O . ASP A 1 80 ? -13.219 22.766 -2.418 1 95.31 80 ASP A O 1
ATOM 622 N N . LEU A 1 81 ? -11.297 23.047 -3.367 1 97.69 81 LEU A N 1
ATOM 623 C CA . LEU A 1 81 ? -10.586 22.406 -2.27 1 97.69 81 LEU A CA 1
ATOM 624 C C . LEU A 1 81 ? -9.773 23.422 -1.476 1 97.69 81 LEU A C 1
ATOM 626 O O . LEU A 1 81 ? -9.156 24.328 -2.055 1 97.69 81 LEU A O 1
ATOM 630 N N . ILE A 1 82 ? -9.82 23.328 -0.153 1 97.69 82 ILE A N 1
ATOM 631 C CA . ILE A 1 82 ? -9.18 24.344 0.677 1 97.69 82 ILE A CA 1
ATOM 632 C C . ILE A 1 82 ? -8.453 23.672 1.839 1 97.69 82 ILE A C 1
ATOM 634 O O . ILE A 1 82 ? -8.906 22.656 2.367 1 97.69 82 ILE A O 1
ATOM 638 N N . VAL A 1 83 ? -7.34 24.234 2.209 1 98.19 83 VAL A N 1
ATOM 639 C CA . VAL A 1 83 ? -6.57 23.781 3.363 1 98.19 83 VAL A CA 1
ATOM 640 C C . VAL A 1 83 ? -7.074 24.469 4.629 1 98.19 83 VAL A C 1
ATOM 642 O O . VAL A 1 83 ? -7.086 25.703 4.707 1 98.19 83 VAL A O 1
ATOM 645 N N . CYS A 1 84 ? -7.461 23.688 5.617 1 98.38 84 CYS A N 1
ATOM 646 C CA . CYS A 1 84 ? -7.98 24.234 6.871 1 98.38 84 CYS A CA 1
ATOM 647 C C . CYS A 1 84 ? -6.879 24.328 7.918 1 98.38 84 CYS A C 1
ATOM 649 O O . CYS A 1 84 ? -6.91 25.219 8.781 1 98.38 84 CYS A O 1
ATOM 651 N N . HIS A 1 85 ? -6.008 23.391 7.953 1 98.62 85 HIS A N 1
ATOM 652 C CA . HIS A 1 85 ? -4.844 23.344 8.828 1 98.62 85 HIS A CA 1
ATOM 653 C C . HIS A 1 85 ? -3.605 22.875 8.07 1 98.62 85 HIS A C 1
ATOM 655 O O . HIS A 1 85 ? -3.521 21.719 7.66 1 98.62 85 HIS A O 1
ATOM 661 N N . GLU A 1 86 ? -2.598 23.672 7.902 1 97.69 86 GLU A N 1
ATOM 662 C CA . GLU A 1 86 ? -1.505 23.422 6.965 1 97.69 86 GLU A CA 1
ATOM 663 C C . GLU A 1 86 ? -0.341 22.719 7.645 1 97.69 86 GLU A C 1
ATOM 665 O O . GLU A 1 86 ? 0.633 22.344 6.988 1 97.69 86 GLU A O 1
ATOM 670 N N . ALA A 1 87 ? -0.429 22.484 8.953 1 97.88 87 ALA A N 1
ATOM 671 C CA . ALA A 1 87 ? 0.716 21.922 9.656 1 97.88 87 ALA A CA 1
ATOM 672 C C . ALA A 1 87 ? 0.266 21.078 10.852 1 97.88 87 ALA A C 1
ATOM 674 O O . ALA A 1 87 ? 0.247 21.562 11.984 1 97.88 87 ALA A O 1
ATOM 675 N N . LEU A 1 88 ? 0.035 19.766 10.664 1 98.25 88 LEU A N 1
ATOM 676 C CA . LEU A 1 88 ? -0.414 18.891 11.734 1 98.25 88 LEU A CA 1
ATOM 677 C C . LEU A 1 88 ? 0.773 18.25 12.445 1 98.25 88 LEU A C 1
ATOM 679 O O . LEU A 1 88 ? 0.594 17.469 13.383 1 98.25 88 LEU A O 1
ATOM 683 N N . ASN A 1 89 ? 1.944 18.578 12.031 1 96.94 89 ASN A N 1
ATOM 684 C CA . ASN A 1 89 ? 3.217 18.281 12.68 1 96.94 89 ASN A CA 1
ATOM 685 C C . ASN A 1 89 ? 3.475 16.781 12.758 1 96.94 89 ASN A C 1
ATOM 687 O O . ASN A 1 89 ? 3.869 16.281 13.805 1 96.94 89 ASN A O 1
ATOM 691 N N . PHE A 1 90 ? 3.133 16.031 11.766 1 96.31 90 PHE A N 1
ATOM 692 C CA . PHE A 1 90 ? 3.547 14.656 11.547 1 96.31 90 PHE A CA 1
ATOM 693 C C . PHE A 1 90 ? 3.746 14.383 10.055 1 96.31 90 PHE A C 1
ATOM 695 O O . PHE A 1 90 ? 3.324 15.172 9.211 1 96.31 90 PHE A O 1
ATOM 702 N N . GLY A 1 91 ? 4.469 13.336 9.781 1 95.44 91 GLY A N 1
ATOM 703 C CA . GLY A 1 91 ? 4.688 12.953 8.398 1 95.44 91 GLY A CA 1
ATOM 704 C C . GLY A 1 91 ? 5.621 13.891 7.656 1 95.44 91 GLY A C 1
ATOM 705 O O . GLY A 1 91 ? 5.469 14.109 6.453 1 95.44 91 GLY A O 1
ATOM 706 N N . GLN A 1 92 ? 6.547 14.469 8.336 1 96.19 92 GLN A N 1
ATOM 707 C CA . GLN A 1 92 ? 7.48 15.414 7.734 1 96.19 92 GLN A CA 1
ATOM 708 C C . GLN A 1 92 ? 8.375 14.719 6.711 1 96.19 92 GLN A C 1
ATOM 710 O O . GLN A 1 92 ? 9.023 13.719 7.02 1 96.19 92 GLN A O 1
ATOM 715 N N . CYS A 1 93 ? 8.352 15.242 5.551 1 97.06 93 CYS A N 1
ATOM 716 C CA . CYS A 1 93 ? 9.195 14.781 4.453 1 97.06 93 CYS A CA 1
ATOM 717 C C . CYS A 1 93 ? 9.258 15.828 3.346 1 97.06 93 CYS A C 1
ATOM 719 O O . CYS A 1 93 ? 8.781 16.953 3.516 1 97.06 93 CYS A O 1
ATOM 721 N N . LYS A 1 94 ? 9.984 15.547 2.361 1 98 94 LYS A N 1
ATOM 722 C CA . LYS A 1 94 ? 10.07 16.453 1.224 1 98 94 LYS A CA 1
ATOM 723 C C . LYS A 1 94 ? 10.039 15.695 -0.096 1 98 94 LYS A C 1
ATOM 725 O O . LYS A 1 94 ? 10.477 14.547 -0.166 1 98 94 LYS A O 1
ATOM 730 N N . LEU A 1 95 ? 9.406 16.297 -1.073 1 98.25 95 LEU A N 1
ATOM 731 C CA . LEU A 1 95 ? 9.492 15.828 -2.449 1 98.25 95 LEU A CA 1
ATOM 732 C C . LEU A 1 95 ? 10.727 16.391 -3.145 1 98.25 95 LEU A C 1
ATOM 734 O O . LEU A 1 95 ? 10.867 17.594 -3.301 1 98.25 95 LEU A O 1
ATOM 738 N N . ALA A 1 96 ? 11.609 15.469 -3.555 1 98.38 96 ALA A N 1
ATOM 739 C CA . ALA A 1 96 ? 12.898 15.945 -4.055 1 98.38 96 ALA A CA 1
ATOM 740 C C . ALA A 1 96 ? 13.406 15.055 -5.191 1 98.38 96 ALA A C 1
ATOM 742 O O . ALA A 1 96 ? 13 13.898 -5.312 1 98.38 96 ALA A O 1
ATOM 743 N N . LEU A 1 97 ? 14.305 15.625 -5.977 1 98.5 97 LEU A N 1
ATOM 744 C CA . LEU A 1 97 ? 14.945 14.898 -7.062 1 98.5 97 LEU A CA 1
ATOM 745 C C . LEU A 1 97 ? 16.047 13.992 -6.531 1 98.5 97 LEU A C 1
ATOM 747 O O . LEU A 1 97 ? 16.797 14.375 -5.621 1 98.5 97 LEU A O 1
ATOM 751 N N . GLY A 1 98 ? 16.094 12.75 -7 1 98.31 98 GLY A N 1
ATOM 752 C CA . GLY A 1 98 ? 17.203 11.828 -6.797 1 98.31 98 GLY A CA 1
ATOM 753 C C . GLY A 1 98 ? 17.922 11.461 -8.086 1 98.31 98 GLY A C 1
ATOM 754 O O . GLY A 1 98 ? 17.281 11.016 -9.047 1 98.31 98 GLY A O 1
ATOM 755 N N . ILE A 1 99 ? 19.25 11.656 -8.094 1 98.56 99 ILE A N 1
ATOM 756 C CA . ILE A 1 99 ? 20.031 11.328 -9.289 1 98.56 99 ILE A CA 1
ATOM 757 C C . ILE A 1 99 ? 21.094 10.289 -8.945 1 98.56 99 ILE A C 1
ATOM 759 O O . ILE A 1 99 ? 21.5 10.172 -7.785 1 98.56 99 ILE A O 1
ATOM 763 N N . PRO A 1 100 ? 21.531 9.5 -9.945 1 98.38 100 PRO A N 1
ATOM 764 C CA . PRO A 1 100 ? 22.578 8.508 -9.68 1 98.38 100 PRO A CA 1
ATOM 765 C C . PRO A 1 100 ? 23.875 9.125 -9.172 1 98.38 100 PRO A C 1
ATOM 767 O O . PRO A 1 100 ? 24.25 10.219 -9.602 1 98.38 100 PRO A O 1
ATOM 770 N N . MET A 1 101 ? 24.562 8.391 -8.32 1 97.56 101 MET A N 1
ATOM 771 C CA . MET A 1 101 ? 25.812 8.859 -7.727 1 97.56 101 MET A CA 1
ATOM 772 C C . MET A 1 101 ? 26.984 8.633 -8.68 1 97.56 101 MET A C 1
ATOM 774 O O . MET A 1 101 ? 28.062 9.203 -8.5 1 97.56 101 MET A O 1
ATOM 778 N N . THR A 1 102 ? 26.766 7.805 -9.656 1 96.12 102 THR A N 1
ATOM 779 C CA . THR A 1 102 ? 27.844 7.422 -10.57 1 96.12 102 THR A CA 1
ATOM 780 C C . THR A 1 102 ? 27.453 7.715 -12.016 1 96.12 102 THR A C 1
ATOM 782 O O . THR A 1 102 ? 26.391 8.266 -12.273 1 96.12 102 THR A O 1
ATOM 785 N N . GLY A 1 103 ? 28.391 7.488 -12.922 1 95.25 103 GLY A N 1
ATOM 786 C CA . GLY A 1 103 ? 28.094 7.691 -14.336 1 95.25 103 GLY A CA 1
ATOM 787 C C . GLY A 1 103 ? 28.062 9.156 -14.734 1 95.25 103 GLY A C 1
ATOM 788 O O . GLY A 1 103 ? 28.844 9.953 -14.234 1 95.25 103 GLY A O 1
ATOM 789 N N . LYS A 1 104 ? 27.156 9.469 -15.664 1 95.06 104 LYS A N 1
ATOM 790 C CA . LYS A 1 104 ? 27.109 10.82 -16.219 1 95.06 104 LYS A CA 1
ATOM 791 C C . LYS A 1 104 ? 26.672 11.836 -15.18 1 95.06 104 LYS A C 1
ATOM 793 O O . LYS A 1 104 ? 26.844 13.039 -15.359 1 95.06 104 LYS A O 1
ATOM 798 N N . PHE A 1 105 ? 26.094 11.32 -14.078 1 97.56 105 PHE A N 1
ATOM 799 C CA . PHE A 1 105 ? 25.578 12.227 -13.055 1 97.56 105 PHE A CA 1
ATOM 800 C C . PHE A 1 105 ? 26.594 12.406 -11.93 1 97.56 105 PHE A C 1
ATOM 802 O O . PHE A 1 105 ? 26.344 13.148 -10.977 1 97.56 105 PHE A O 1
ATOM 809 N N . ALA A 1 106 ? 27.75 11.812 -11.953 1 96.5 106 ALA A N 1
ATOM 810 C CA . ALA A 1 106 ? 28.719 11.734 -10.867 1 96.5 106 ALA A CA 1
ATOM 811 C C . ALA A 1 106 ? 29.109 13.125 -10.383 1 96.5 106 ALA A C 1
ATOM 813 O O . ALA A 1 106 ? 29.25 13.352 -9.18 1 96.5 106 ALA A O 1
ATOM 814 N N . ASP A 1 107 ? 29.188 14.07 -11.344 1 96.44 107 ASP A N 1
ATOM 815 C CA . ASP A 1 107 ? 29.688 15.391 -10.984 1 96.44 107 ASP A CA 1
ATOM 816 C C . ASP A 1 107 ? 28.562 16.406 -10.898 1 96.44 107 ASP A C 1
ATOM 818 O O . ASP A 1 107 ? 28.812 17.609 -10.812 1 96.44 107 ASP A O 1
ATOM 822 N N . ILE A 1 108 ? 27.359 15.953 -10.945 1 97.75 108 ILE A N 1
ATOM 823 C CA . ILE A 1 108 ? 26.219 16.844 -10.875 1 97.75 108 ILE A CA 1
ATOM 824 C C . ILE A 1 108 ? 25.781 17.031 -9.422 1 97.75 108 ILE A C 1
ATOM 826 O O . ILE A 1 108 ? 25.453 16.047 -8.734 1 97.75 108 ILE A O 1
ATOM 830 N N . GLU A 1 109 ? 25.766 18.312 -8.961 1 97.19 109 GLU A N 1
ATOM 831 C CA . GLU A 1 109 ? 25.453 18.547 -7.551 1 97.19 109 GLU A CA 1
ATOM 832 C C . GLU A 1 109 ? 24.281 19.516 -7.41 1 97.19 109 GLU A C 1
ATOM 834 O O . GLU A 1 109 ? 23.672 19.609 -6.34 1 97.19 109 GLU A O 1
ATOM 839 N N . THR A 1 110 ? 24.016 20.297 -8.469 1 97.81 110 THR A N 1
ATOM 840 C CA . THR A 1 110 ? 22.984 21.312 -8.383 1 97.81 110 THR A CA 1
ATOM 841 C C . THR A 1 110 ? 21.969 21.156 -9.516 1 97.81 110 THR A C 1
ATOM 843 O O . THR A 1 110 ? 22.266 20.531 -10.539 1 97.81 110 THR A O 1
ATOM 846 N N . LEU A 1 111 ? 20.797 21.734 -9.266 1 98.06 111 LEU A N 1
ATOM 847 C CA . LEU A 1 111 ? 19.75 21.734 -10.289 1 98.06 111 LEU A CA 1
ATOM 848 C C . LEU A 1 111 ? 20.234 22.422 -11.562 1 98.06 111 LEU A C 1
ATOM 850 O O . LEU A 1 111 ? 19.906 21.984 -12.664 1 98.06 111 LEU A O 1
ATOM 854 N N . ASP A 1 112 ? 20.969 23.484 -11.414 1 96.94 112 ASP A N 1
ATOM 855 C CA . ASP A 1 112 ? 21.516 24.219 -12.547 1 96.94 112 ASP A CA 1
ATOM 856 C C . ASP A 1 112 ? 22.438 23.344 -13.391 1 96.94 112 ASP A C 1
ATOM 858 O O . ASP A 1 112 ? 22.406 23.391 -14.617 1 96.94 112 ASP A O 1
ATOM 862 N N . GLN A 1 113 ? 23.266 22.625 -12.672 1 97.38 113 GLN A N 1
ATOM 863 C CA . GLN A 1 113 ? 24.172 21.703 -13.367 1 97.38 113 GLN A CA 1
ATOM 864 C C . GLN A 1 113 ? 23.391 20.641 -14.133 1 97.38 113 GLN A C 1
ATOM 866 O O . GLN A 1 113 ? 23.75 20.281 -15.258 1 97.38 113 GLN A O 1
ATOM 871 N N . LEU A 1 114 ? 22.344 20.125 -13.492 1 97.31 114 LEU A N 1
ATOM 872 C CA . LEU A 1 114 ? 21.5 19.125 -14.125 1 97.31 114 LEU A CA 1
ATOM 873 C C . LEU A 1 114 ? 20.859 19.672 -15.398 1 97.31 114 LEU A C 1
ATOM 875 O O . LEU A 1 114 ? 20.844 19.016 -16.438 1 97.31 114 LEU A O 1
ATOM 879 N N . ARG A 1 115 ? 20.359 20.875 -15.352 1 95.88 115 ARG A N 1
ATOM 880 C CA . ARG A 1 115 ? 19.703 21.531 -16.484 1 95.88 115 ARG A CA 1
ATOM 881 C C . ARG A 1 115 ? 20.688 21.766 -17.609 1 95.88 115 ARG A C 1
ATOM 883 O O . ARG A 1 115 ? 20.328 21.672 -18.797 1 95.88 115 ARG A O 1
ATOM 890 N N . ALA A 1 116 ? 21.938 22 -17.328 1 95.38 116 ALA A N 1
ATOM 891 C CA . ALA A 1 116 ? 22.953 22.406 -18.297 1 95.38 116 ALA A CA 1
ATOM 892 C C . ALA A 1 116 ? 23.578 21.188 -18.969 1 95.38 116 ALA A C 1
ATOM 894 O O . ALA A 1 116 ? 24.375 21.328 -19.906 1 95.38 116 ALA A O 1
ATOM 895 N N . MET A 1 117 ? 23.219 20.031 -18.438 1 95.56 117 MET A N 1
ATOM 896 C CA . MET A 1 117 ? 23.781 18.828 -19.047 1 95.56 117 MET A CA 1
ATOM 897 C C . MET A 1 117 ? 23.484 18.781 -20.547 1 95.56 117 MET A C 1
ATOM 899 O O . MET A 1 117 ? 22.359 19.047 -20.953 1 95.56 117 MET A O 1
ATOM 903 N N . PRO A 1 118 ? 24.484 18.453 -21.375 1 92.5 118 PRO A N 1
ATOM 904 C CA . PRO A 1 118 ? 24.312 18.453 -22.828 1 92.5 118 PRO A CA 1
ATOM 905 C C . PRO A 1 118 ? 23.562 17.219 -23.328 1 92.5 118 PRO A C 1
ATOM 907 O O . PRO A 1 118 ? 23.219 17.141 -24.516 1 92.5 118 PRO A O 1
ATOM 910 N N . ASN A 1 119 ? 23.203 16.359 -22.5 1 90.5 119 ASN A N 1
ATOM 911 C CA . ASN A 1 119 ? 22.672 15.055 -22.844 1 90.5 119 ASN A CA 1
ATOM 912 C C . ASN A 1 119 ? 21.203 15.141 -23.266 1 90.5 119 ASN A C 1
ATOM 914 O O . ASN A 1 119 ? 20.672 14.195 -23.875 1 90.5 119 ASN A O 1
ATOM 918 N N . TRP A 1 120 ? 20.578 16.25 -23.031 1 92 120 TRP A N 1
ATOM 919 C CA . TRP A 1 120 ? 19.125 16.297 -23.188 1 92 120 TRP A CA 1
ATOM 920 C C . TRP A 1 120 ? 18.75 17 -24.484 1 92 120 TRP A C 1
ATOM 922 O O . TRP A 1 120 ? 19.234 18.094 -24.766 1 92 120 TRP A O 1
ATOM 932 N N . SER A 1 121 ? 17.922 16.328 -25.312 1 94.12 121 SER A N 1
ATOM 933 C CA . SER A 1 121 ? 17.375 16.859 -26.562 1 94.12 121 SER A CA 1
ATOM 934 C C . SER A 1 121 ? 15.945 16.375 -26.781 1 94.12 121 SER A C 1
ATOM 936 O O . SER A 1 121 ? 15.391 15.656 -25.953 1 94.12 121 SER A O 1
ATOM 938 N N . ALA A 1 122 ? 15.281 16.859 -27.828 1 93.94 122 ALA A N 1
ATOM 939 C CA . ALA A 1 122 ? 13.93 16.422 -28.172 1 93.94 122 ALA A CA 1
ATOM 940 C C . ALA A 1 122 ? 13.898 14.914 -28.438 1 93.94 122 ALA A C 1
ATOM 942 O O . ALA A 1 122 ? 12.938 14.234 -28.062 1 93.94 122 ALA A O 1
ATOM 943 N N . ASP A 1 123 ? 14.961 14.398 -28.984 1 94.44 123 ASP A N 1
ATOM 944 C CA . ASP A 1 123 ? 15.055 12.992 -29.344 1 94.44 123 ASP A CA 1
ATOM 945 C C . ASP A 1 123 ? 15.516 12.148 -28.156 1 94.44 123 ASP A C 1
ATOM 947 O O . ASP A 1 123 ? 15.281 10.938 -28.125 1 94.44 123 ASP A O 1
ATOM 951 N N . SER A 1 124 ? 16.203 12.836 -27.266 1 94.81 124 SER A N 1
ATOM 952 C CA . SER A 1 124 ? 16.703 12.164 -26.062 1 94.81 124 SER A CA 1
ATOM 953 C C . SER A 1 124 ? 16.422 12.992 -24.812 1 94.81 124 SER A C 1
ATOM 955 O O . SER A 1 124 ? 17.344 13.57 -24.219 1 94.81 124 SER A O 1
ATOM 957 N N . PRO A 1 125 ? 15.234 12.984 -24.438 1 97.25 125 PRO A N 1
ATOM 958 C CA . PRO A 1 125 ? 14.859 13.82 -23.297 1 97.25 125 PRO A CA 1
ATOM 959 C C . PRO A 1 125 ? 15.289 13.219 -21.953 1 97.25 125 PRO A C 1
ATOM 961 O O . PRO A 1 125 ? 15.586 12.031 -21.891 1 97.25 125 PRO A O 1
ATOM 964 N N . LEU A 1 126 ? 15.375 14.055 -20.938 1 97.75 126 LEU A N 1
ATOM 965 C CA . LEU A 1 126 ? 15.57 13.602 -19.562 1 97.75 126 LEU A CA 1
ATOM 966 C C . LEU A 1 126 ? 14.359 12.812 -19.078 1 97.75 126 LEU A C 1
ATOM 968 O O . LEU A 1 126 ? 13.242 13.328 -19.047 1 97.75 126 LEU A O 1
ATOM 972 N N . ARG A 1 127 ? 14.586 11.57 -18.781 1 97.62 127 ARG A N 1
ATOM 973 C CA . ARG A 1 127 ? 13.508 10.711 -18.312 1 97.62 127 ARG A CA 1
ATOM 974 C C . ARG A 1 127 ? 13.391 10.734 -16.797 1 97.62 127 ARG A C 1
ATOM 976 O O . ARG A 1 127 ? 14.312 10.297 -16.094 1 97.62 127 ARG A O 1
ATOM 983 N N . VAL A 1 128 ? 12.203 11.188 -16.234 1 98.12 128 VAL A N 1
ATOM 984 C CA . VAL A 1 128 ? 11.961 11.305 -14.805 1 98.12 128 VAL A CA 1
ATOM 985 C C . VAL A 1 128 ? 10.836 10.359 -14.391 1 98.12 128 VAL A C 1
ATOM 987 O O . VAL A 1 128 ? 9.727 10.438 -14.922 1 98.12 128 VAL A O 1
ATOM 990 N N . VAL A 1 129 ? 11.109 9.453 -13.453 1 97.5 129 VAL A N 1
ATOM 991 C CA . VAL A 1 129 ? 10.047 8.594 -12.938 1 97.5 129 VAL A CA 1
ATOM 992 C C . VAL A 1 129 ? 9.508 9.172 -11.633 1 97.5 129 VAL A C 1
ATOM 994 O O . VAL A 1 129 ? 10.273 9.594 -10.766 1 97.5 129 VAL A O 1
ATOM 997 N N . THR A 1 130 ? 8.219 9.273 -11.516 1 97.56 130 THR A N 1
ATOM 998 C CA . THR A 1 130 ? 7.594 9.859 -10.336 1 97.56 130 THR A CA 1
ATOM 999 C C . THR A 1 130 ? 6.129 9.438 -10.234 1 97.56 130 THR A C 1
ATOM 1001 O O . THR A 1 130 ? 5.539 8.984 -11.211 1 97.56 130 THR A O 1
ATOM 1004 N N . GLY A 1 131 ? 5.676 9.445 -9.07 1 95.06 131 GLY A N 1
ATOM 1005 C CA . GLY A 1 131 ? 4.246 9.336 -8.836 1 95.06 131 GLY A CA 1
ATOM 1006 C C . GLY A 1 131 ? 3.541 10.68 -8.797 1 95.06 131 GLY A C 1
ATOM 1007 O O . GLY A 1 131 ? 2.312 10.734 -8.711 1 95.06 131 GLY A O 1
ATOM 1008 N N . TYR A 1 132 ? 4.242 11.773 -8.906 1 96.75 132 TYR A N 1
ATOM 1009 C CA . TYR A 1 132 ? 3.73 13.141 -8.828 1 96.75 132 TYR A CA 1
ATOM 1010 C C . TYR A 1 132 ? 3.9 13.859 -10.156 1 96.75 132 TYR A C 1
ATOM 1012 O O . TYR A 1 132 ? 4.715 14.781 -10.273 1 96.75 132 TYR A O 1
ATOM 1020 N N . HIS A 1 133 ? 3.055 13.578 -11.078 1 96.69 133 HIS A N 1
ATOM 1021 C CA . HIS A 1 133 ? 3.23 14.023 -12.453 1 96.69 133 HIS A CA 1
ATOM 1022 C C . HIS A 1 133 ? 2.953 15.516 -12.594 1 96.69 133 HIS A C 1
ATOM 1024 O O . HIS A 1 133 ? 3.719 16.234 -13.242 1 96.69 133 HIS A O 1
ATOM 1030 N N . ASN A 1 134 ? 1.869 15.961 -11.992 1 96.25 134 ASN A N 1
ATOM 1031 C CA . ASN A 1 134 ? 1.522 17.375 -12.102 1 96.25 134 ASN A CA 1
ATOM 1032 C C . ASN A 1 134 ? 2.561 18.266 -11.422 1 96.25 134 ASN A C 1
ATOM 1034 O O . ASN A 1 134 ? 3.012 19.25 -12 1 96.25 134 ASN A O 1
ATOM 1038 N N . ILE A 1 135 ? 2.936 17.875 -10.25 1 97.06 135 ILE A N 1
ATOM 1039 C CA . ILE A 1 135 ? 3.936 18.625 -9.5 1 97.06 135 ILE A CA 1
ATOM 1040 C C . ILE A 1 135 ? 5.25 18.656 -10.273 1 97.06 135 ILE A C 1
ATOM 1042 O O . ILE A 1 135 ? 5.879 19.703 -10.406 1 97.06 135 ILE A O 1
ATOM 1046 N N . ALA A 1 136 ? 5.609 17.484 -10.812 1 97.56 136 ALA A N 1
ATOM 1047 C CA . ALA A 1 136 ? 6.867 17.375 -11.547 1 97.56 136 ALA A CA 1
ATOM 1048 C C . ALA A 1 136 ? 6.852 18.234 -12.805 1 97.56 136 ALA A C 1
ATOM 1050 O O . ALA A 1 136 ? 7.805 18.984 -13.062 1 97.56 136 ALA A O 1
ATOM 1051 N N . THR A 1 137 ? 5.793 18.172 -13.539 1 96.69 137 THR A N 1
ATOM 1052 C CA . THR A 1 137 ? 5.664 18.938 -14.773 1 96.69 137 THR A CA 1
ATOM 1053 C C . THR A 1 137 ? 5.805 20.438 -14.492 1 96.69 137 THR A C 1
ATOM 1055 O O . THR A 1 137 ? 6.559 21.125 -15.18 1 96.69 137 THR A O 1
ATOM 1058 N N . ASN A 1 138 ? 5.141 20.922 -13.508 1 96.25 138 ASN A N 1
ATOM 1059 C CA . ASN A 1 138 ? 5.207 22.328 -13.133 1 96.25 138 ASN A CA 1
ATOM 1060 C C . ASN A 1 138 ? 6.609 22.719 -12.68 1 96.25 138 ASN A C 1
ATOM 1062 O O . ASN A 1 138 ? 7.094 23.797 -13.023 1 96.25 138 ASN A O 1
ATOM 1066 N N . PHE A 1 139 ? 7.211 21.906 -11.922 1 97.81 139 PHE A N 1
ATOM 1067 C CA . PHE A 1 139 ? 8.547 22.172 -11.391 1 97.81 139 PHE A CA 1
ATOM 1068 C C . PHE A 1 139 ? 9.555 22.328 -12.516 1 97.81 139 PHE A C 1
ATOM 1070 O O . PHE A 1 139 ? 10.32 23.297 -12.547 1 97.81 139 PHE A O 1
ATOM 1077 N N . PHE A 1 140 ? 9.57 21.328 -13.43 1 97.88 140 PHE A N 1
ATOM 1078 C CA . PHE A 1 140 ? 10.547 21.359 -14.508 1 97.88 140 PHE A CA 1
ATOM 1079 C C . PHE A 1 140 ? 10.273 22.516 -15.461 1 97.88 140 PHE A C 1
ATOM 1081 O O . PHE A 1 140 ? 11.203 23.156 -15.945 1 97.88 140 PHE A O 1
ATOM 1088 N N . ARG A 1 141 ? 9.039 22.781 -15.711 1 96.75 141 ARG A N 1
ATOM 1089 C CA . ARG A 1 141 ? 8.672 23.938 -16.531 1 96.75 141 ARG A CA 1
ATOM 1090 C C . ARG A 1 141 ? 9.156 25.234 -15.914 1 96.75 141 ARG A C 1
ATOM 1092 O O . ARG A 1 141 ? 9.812 26.047 -16.578 1 96.75 141 ARG A O 1
ATOM 1099 N N . LYS A 1 142 ? 8.906 25.438 -14.648 1 97.12 142 LYS A N 1
ATOM 1100 C CA . LYS A 1 142 ? 9.273 26.656 -13.922 1 97.12 142 LYS A CA 1
ATOM 1101 C C . LYS A 1 142 ? 10.781 26.844 -13.891 1 97.12 142 LYS A C 1
ATOM 1103 O O . LYS A 1 142 ? 11.281 27.969 -13.867 1 97.12 142 LYS A O 1
ATOM 1108 N N . ASN A 1 143 ? 11.492 25.734 -13.906 1 97.25 143 ASN A N 1
ATOM 1109 C CA . ASN A 1 143 ? 12.945 25.797 -13.773 1 97.25 143 ASN A CA 1
ATOM 1110 C C . ASN A 1 143 ? 13.641 25.734 -15.125 1 97.25 143 ASN A C 1
ATOM 1112 O O . ASN A 1 143 ? 14.859 25.547 -15.195 1 97.25 143 ASN A O 1
ATOM 1116 N N . GLY A 1 144 ? 12.891 25.734 -16.234 1 96 144 GLY A N 1
ATOM 1117 C CA . GLY A 1 144 ? 13.445 25.969 -17.562 1 96 144 GLY A CA 1
ATOM 1118 C C . GLY A 1 144 ? 13.906 24.703 -18.25 1 96 144 GLY A C 1
ATOM 1119 O O . GLY A 1 144 ? 14.711 24.766 -19.188 1 96 144 GLY A O 1
ATOM 1120 N N . PHE A 1 145 ? 13.492 23.547 -17.797 1 96.5 145 PHE A N 1
ATOM 1121 C CA . PHE A 1 145 ? 13.828 22.312 -18.484 1 96.5 145 PHE A CA 1
ATOM 1122 C C . PHE A 1 145 ? 12.984 22.156 -19.75 1 96.5 145 PHE A C 1
ATOM 1124 O O . PHE A 1 145 ? 11.758 22.203 -19.688 1 96.5 145 PHE A O 1
ATOM 1131 N N . LYS A 1 146 ? 13.602 21.938 -20.844 1 93.88 146 LYS A N 1
ATOM 1132 C CA . LYS A 1 146 ? 12.883 21.922 -22.109 1 93.88 146 LYS A CA 1
ATOM 1133 C C . LYS A 1 146 ? 12.617 20.5 -22.578 1 93.88 146 LYS A C 1
ATOM 1135 O O . LYS A 1 146 ? 11.609 20.234 -23.25 1 93.88 146 LYS A O 1
ATOM 1140 N N . HIS A 1 147 ? 13.5 19.609 -22.344 1 96.38 147 HIS A N 1
ATOM 1141 C CA . HIS A 1 147 ? 13.414 18.25 -22.844 1 96.38 147 HIS A CA 1
ATOM 1142 C C . HIS A 1 147 ? 13.328 17.234 -21.719 1 96.38 147 HIS A C 1
ATOM 1144 O O . HIS A 1 147 ? 14.312 16.578 -21.391 1 96.38 147 HIS A O 1
ATOM 1150 N N . VAL A 1 148 ? 12.102 17.141 -21.109 1 97.31 148 VAL A N 1
ATOM 1151 C CA . VAL A 1 148 ? 11.852 16.234 -20 1 97.31 148 VAL A CA 1
ATOM 1152 C C . VAL A 1 148 ? 10.609 15.406 -20.281 1 97.31 148 VAL A C 1
ATOM 1154 O O . VAL A 1 148 ? 9.609 15.914 -20.797 1 97.31 148 VAL A O 1
ATOM 1157 N N . ILE A 1 149 ? 10.656 14.117 -20.016 1 96.81 149 ILE A N 1
ATOM 1158 C CA . ILE A 1 149 ? 9.477 13.266 -20.094 1 96.81 149 ILE A CA 1
ATOM 1159 C C . ILE A 1 149 ? 9.242 12.586 -18.734 1 96.81 149 ILE A C 1
ATOM 1161 O O . ILE A 1 149 ? 10.195 12.195 -18.062 1 96.81 149 ILE A O 1
ATOM 1165 N N . MET A 1 150 ? 7.98 12.555 -18.375 1 96.06 150 MET A N 1
ATOM 1166 C CA . MET A 1 150 ? 7.602 11.938 -17.109 1 96.06 150 MET A CA 1
ATOM 1167 C C . MET A 1 150 ? 7.184 10.484 -17.312 1 96.06 150 MET A C 1
ATOM 1169 O O . MET A 1 150 ? 6.414 10.18 -18.234 1 96.06 150 MET A O 1
ATOM 1173 N N . MET A 1 151 ? 7.75 9.656 -16.484 1 93.62 151 MET A N 1
ATOM 1174 C CA . MET A 1 151 ? 7.344 8.258 -16.438 1 93.62 151 MET A CA 1
ATOM 1175 C C . MET A 1 151 ? 6.605 7.949 -15.141 1 93.62 151 MET A C 1
ATOM 1177 O O . MET A 1 151 ? 6.914 8.523 -14.094 1 93.62 151 MET A O 1
ATOM 1181 N N . GLY A 1 152 ? 5.645 7.109 -15.32 1 91.38 152 GLY A N 1
ATOM 1182 C CA . GLY A 1 152 ? 4.859 6.758 -14.141 1 91.38 152 GLY A CA 1
ATOM 1183 C C . GLY A 1 152 ? 5.281 5.441 -13.523 1 91.38 152 GLY A C 1
ATOM 1184 O O . GLY A 1 152 ? 5.703 4.523 -14.227 1 91.38 152 GLY A O 1
ATOM 1185 N N . ALA A 1 153 ? 5.227 5.344 -12.227 1 90.75 153 ALA A N 1
ATOM 1186 C CA . ALA A 1 153 ? 5.402 4.109 -11.469 1 90.75 153 ALA A CA 1
ATOM 1187 C C . ALA A 1 153 ? 4.641 4.164 -10.148 1 90.75 153 ALA A C 1
ATOM 1189 O O . ALA A 1 153 ? 4.367 5.246 -9.625 1 90.75 153 ALA A O 1
ATOM 1190 N N . ASP A 1 154 ? 4.328 2.986 -9.617 1 88.44 154 ASP A N 1
ATOM 1191 C CA . ASP A 1 154 ? 3.502 2.934 -8.422 1 88.44 154 ASP A CA 1
ATOM 1192 C C . ASP A 1 154 ? 4.363 2.812 -7.164 1 88.44 154 ASP A C 1
ATOM 1194 O O . ASP A 1 154 ? 3.869 2.982 -6.047 1 88.44 154 ASP A O 1
ATOM 1198 N N . GLY A 1 155 ? 5.672 2.561 -7.375 1 91 155 GLY A N 1
ATOM 1199 C CA . GLY A 1 155 ? 6.555 2.445 -6.227 1 91 155 GLY A CA 1
ATOM 1200 C C . GLY A 1 155 ? 7.945 1.957 -6.582 1 91 155 GLY A C 1
ATOM 1201 O O . GLY A 1 155 ? 8.242 1.722 -7.758 1 91 155 GLY A O 1
ATOM 1202 N N . ALA A 1 156 ? 8.781 1.94 -5.547 1 92.56 156 ALA A N 1
ATOM 1203 C CA . ALA A 1 156 ? 10.172 1.504 -5.691 1 92.56 156 ALA A CA 1
ATOM 1204 C C . ALA A 1 156 ? 10.867 2.268 -6.809 1 92.56 156 ALA A C 1
ATOM 1206 O O . ALA A 1 156 ? 11.547 1.67 -7.648 1 92.56 156 ALA A O 1
ATOM 1207 N N . LEU A 1 157 ? 10.711 3.502 -6.777 1 95.44 157 LEU A N 1
ATOM 1208 C CA . LEU A 1 157 ? 11.18 4.336 -7.883 1 95.44 157 LEU A CA 1
ATOM 1209 C C . LEU A 1 157 ? 12.703 4.336 -7.961 1 95.44 157 LEU A C 1
ATOM 1211 O O . LEU A 1 157 ? 13.266 4.5 -9.047 1 95.44 157 LEU A O 1
ATOM 1215 N N . GLU A 1 158 ? 13.336 4.078 -6.824 1 95.62 158 GLU A N 1
ATOM 1216 C CA . GLU A 1 158 ? 14.789 4.176 -6.734 1 95.62 158 GLU A CA 1
ATOM 1217 C C . GLU A 1 158 ? 15.469 3.125 -7.605 1 95.62 158 GLU A C 1
ATOM 1219 O O . GLU A 1 158 ? 16.656 3.244 -7.918 1 95.62 158 GLU A O 1
ATOM 1224 N N . ALA A 1 159 ? 14.742 2.127 -8.008 1 94.12 159 ALA A N 1
ATOM 1225 C CA . ALA A 1 159 ? 15.305 1.064 -8.836 1 94.12 159 ALA A CA 1
ATOM 1226 C C . ALA A 1 159 ? 15.391 1.496 -10.305 1 94.12 159 ALA A C 1
ATOM 1228 O O . ALA A 1 159 ? 16.172 0.938 -11.078 1 94.12 159 ALA A O 1
ATOM 1229 N N . ALA A 1 160 ? 14.664 2.5 -10.68 1 95.56 160 ALA A N 1
ATOM 1230 C CA . ALA A 1 160 ? 14.422 2.82 -12.086 1 95.56 160 ALA A CA 1
ATOM 1231 C C . ALA A 1 160 ? 15.711 3.242 -12.781 1 95.56 160 ALA A C 1
ATOM 1233 O O . ALA A 1 160 ? 16.016 2.766 -13.883 1 95.56 160 ALA A O 1
ATOM 1234 N N . PRO A 1 161 ? 16.531 4.102 -12.164 1 96.06 161 PRO A N 1
ATOM 1235 C CA . PRO A 1 161 ? 17.766 4.488 -12.844 1 96.06 161 PRO A CA 1
ATOM 1236 C C . PRO A 1 161 ? 18.719 3.312 -13.047 1 96.06 161 PRO A C 1
ATOM 1238 O O . PRO A 1 161 ? 19.297 3.158 -14.125 1 96.06 161 PRO A O 1
ATOM 1241 N N . ALA A 1 162 ? 18.828 2.494 -12.039 1 93.75 162 ALA A N 1
ATOM 1242 C CA . ALA A 1 162 ? 19.719 1.339 -12.141 1 93.75 162 ALA A CA 1
ATOM 1243 C C . ALA A 1 162 ? 19.234 0.362 -13.203 1 93.75 162 ALA A C 1
ATOM 1245 O O . ALA A 1 162 ? 20.031 -0.279 -13.883 1 93.75 162 ALA A O 1
ATOM 1246 N N . MET A 1 163 ? 17.922 0.27 -13.359 1 92.31 163 MET A N 1
ATOM 1247 C CA . MET A 1 163 ? 17.312 -0.616 -14.344 1 92.31 163 MET A CA 1
ATOM 1248 C C . MET A 1 163 ? 17.438 -0.036 -15.75 1 92.31 163 MET A C 1
ATOM 1250 O O . MET A 1 163 ? 17.219 -0.741 -16.734 1 92.31 163 MET A O 1
ATOM 1254 N N . GLY A 1 164 ? 17.719 1.251 -15.82 1 92.38 164 GLY A N 1
ATOM 1255 C CA . GLY A 1 164 ? 17.828 1.918 -17.109 1 92.38 164 GLY A CA 1
ATOM 1256 C C . GLY A 1 164 ? 16.5 2.451 -17.609 1 92.38 164 GLY A C 1
ATOM 1257 O O . GLY A 1 164 ? 16.422 3.02 -18.703 1 92.38 164 GLY A O 1
ATOM 1258 N N . SER A 1 165 ? 15.469 2.326 -16.844 1 93 165 SER A N 1
ATOM 1259 C CA . SER A 1 165 ? 14.133 2.717 -17.281 1 93 165 SER A CA 1
ATOM 1260 C C . SER A 1 165 ? 13.914 4.219 -17.125 1 93 165 SER A C 1
ATOM 1262 O O . SER A 1 165 ? 12.992 4.781 -17.719 1 93 165 SER A O 1
ATOM 1264 N N . ALA A 1 166 ? 14.719 4.875 -16.359 1 96.38 166 ALA A N 1
ATOM 1265 C CA . ALA A 1 166 ? 14.672 6.324 -16.172 1 96.38 166 ALA A CA 1
ATOM 1266 C C . ALA A 1 166 ? 16.062 6.879 -15.867 1 96.38 166 ALA A C 1
ATOM 1268 O O . ALA A 1 166 ? 16.984 6.129 -15.539 1 96.38 166 ALA A O 1
ATOM 1269 N N . ASP A 1 167 ? 16.188 8.172 -16.062 1 97.81 167 ASP A N 1
ATOM 1270 C CA . ASP A 1 167 ? 17.469 8.812 -15.758 1 97.81 167 ASP A CA 1
ATOM 1271 C C . ASP A 1 167 ? 17.516 9.25 -14.297 1 97.81 167 ASP A C 1
ATOM 1273 O O . ASP A 1 167 ? 18.547 9.109 -13.633 1 97.81 167 ASP A O 1
ATOM 1277 N N . ILE A 1 168 ? 16.422 9.82 -13.82 1 98.44 168 ILE A N 1
ATOM 1278 C CA . ILE A 1 168 ? 16.359 10.312 -12.453 1 98.44 168 ILE A CA 1
ATOM 1279 C C . ILE A 1 168 ? 14.977 10.062 -11.875 1 98.44 168 ILE A C 1
ATOM 1281 O O . ILE A 1 168 ? 14.078 9.602 -12.586 1 98.44 168 ILE A O 1
ATOM 1285 N N . ILE A 1 169 ? 14.867 10.344 -10.562 1 98.5 169 ILE A N 1
ATOM 1286 C CA . ILE A 1 169 ? 13.57 10.117 -9.93 1 98.5 169 ILE A CA 1
ATOM 1287 C C . ILE A 1 169 ? 13.133 11.383 -9.195 1 98.5 169 ILE A C 1
ATOM 1289 O O . ILE A 1 169 ? 13.953 12.258 -8.914 1 98.5 169 ILE A O 1
ATOM 1293 N N . LEU A 1 170 ? 11.898 11.578 -9.039 1 98.31 170 LEU A N 1
ATOM 1294 C CA . LEU A 1 170 ? 11.273 12.516 -8.109 1 98.31 170 LEU A CA 1
ATOM 1295 C C . LEU A 1 170 ? 10.375 11.781 -7.121 1 98.31 170 LEU A C 1
ATOM 1297 O O . LEU A 1 170 ? 9.375 11.18 -7.512 1 98.31 170 LEU A O 1
ATOM 1301 N N . ASP A 1 171 ? 10.703 11.844 -5.855 1 97.38 171 ASP A N 1
ATOM 1302 C CA . ASP A 1 171 ? 9.969 11.078 -4.855 1 97.38 171 ASP A CA 1
ATOM 1303 C C . ASP A 1 171 ? 10.086 11.727 -3.477 1 97.38 171 ASP A C 1
ATOM 1305 O O . ASP A 1 171 ? 10.781 12.727 -3.309 1 97.38 171 ASP A O 1
ATOM 1309 N N . LEU A 1 172 ? 9.328 11.188 -2.582 1 97.12 172 LEU A N 1
ATOM 1310 C CA . LEU A 1 172 ? 9.359 11.656 -1.199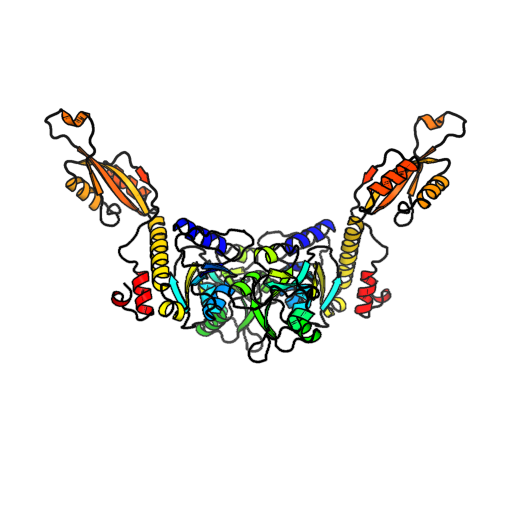 1 97.12 172 LEU A CA 1
ATOM 1311 C C . LEU A 1 172 ? 10.641 11.195 -0.503 1 97.12 172 LEU A C 1
ATOM 1313 O O . LEU A 1 172 ? 11.055 10.047 -0.647 1 97.12 172 LEU A O 1
ATOM 1317 N N . VAL A 1 173 ? 11.273 12.109 0.237 1 97.31 173 VAL A N 1
ATOM 1318 C CA . VAL A 1 173 ? 12.508 11.844 0.96 1 97.31 173 VAL A CA 1
ATOM 1319 C C . VAL A 1 173 ? 12.367 12.281 2.414 1 97.31 173 VAL A C 1
ATOM 1321 O O . VAL A 1 173 ? 12 13.43 2.689 1 97.31 173 VAL A O 1
ATOM 1324 N N . SER A 1 174 ? 12.562 11.414 3.271 1 93.94 174 SER A N 1
ATOM 1325 C CA . SER A 1 174 ? 12.586 11.75 4.691 1 93.94 174 SER A CA 1
ATOM 1326 C C . SER A 1 174 ? 14.016 11.898 5.199 1 93.94 174 SER A C 1
ATOM 1328 O O . SER A 1 174 ? 14.562 13 5.23 1 93.94 174 SER A O 1
ATOM 1330 N N . THR A 1 175 ? 14.758 10.781 5.438 1 92.06 175 THR A N 1
ATOM 1331 C CA . THR A 1 175 ? 16.125 10.82 5.93 1 92.06 175 THR A CA 1
ATOM 1332 C C . THR A 1 175 ? 17.125 10.719 4.773 1 92.06 175 THR A C 1
ATOM 1334 O O . THR A 1 175 ? 18.297 11.023 4.934 1 92.06 175 THR A O 1
ATOM 1337 N N . GLY A 1 176 ? 16.703 10.203 3.723 1 93.69 176 GLY A N 1
ATOM 1338 C CA . GLY A 1 176 ? 17.578 10.023 2.57 1 93.69 176 GLY A CA 1
ATOM 1339 C C . GLY A 1 176 ? 18.281 8.68 2.555 1 93.69 176 GLY A C 1
ATOM 1340 O O . GLY A 1 176 ? 19 8.359 1.611 1 93.69 176 GLY A O 1
ATOM 1341 N N . VAL A 1 177 ? 18.047 7.883 3.463 1 93 177 VAL A N 1
ATOM 1342 C CA . VAL A 1 177 ? 18.719 6.598 3.594 1 93 177 VAL A CA 1
ATOM 1343 C C . VAL A 1 177 ? 18.375 5.703 2.406 1 93 177 VAL A C 1
ATOM 1345 O O . VAL A 1 177 ? 19.25 5.094 1.799 1 93 177 VAL A O 1
ATOM 1348 N N . THR A 1 178 ? 17.094 5.598 1.994 1 93.81 178 THR A N 1
ATOM 1349 C CA . THR A 1 178 ? 16.672 4.75 0.885 1 93.81 178 THR A CA 1
ATOM 1350 C C . THR A 1 178 ? 17.328 5.195 -0.417 1 93.81 178 THR A C 1
ATOM 1352 O O . THR A 1 178 ? 17.719 4.359 -1.235 1 93.81 178 THR A O 1
ATOM 1355 N N . LEU A 1 179 ? 17.469 6.492 -0.628 1 95.81 179 LEU A N 1
ATOM 1356 C CA . LEU A 1 179 ? 18.172 7.008 -1.805 1 95.81 179 LEU A CA 1
ATOM 1357 C C . LEU A 1 179 ? 19.609 6.523 -1.844 1 95.81 179 LEU A C 1
ATOM 1359 O O . LEU A 1 179 ? 20.047 5.949 -2.842 1 95.81 179 LEU A O 1
ATOM 1363 N N . ARG A 1 180 ? 20.25 6.73 -0.747 1 95.38 180 ARG A N 1
ATOM 1364 C CA . ARG A 1 180 ? 21.672 6.391 -0.667 1 95.38 180 ARG A CA 1
ATOM 1365 C C . ARG A 1 180 ? 21.875 4.895 -0.869 1 95.38 180 ARG A C 1
ATOM 1367 O O . ARG A 1 180 ? 22.797 4.484 -1.594 1 95.38 180 ARG A O 1
ATOM 1374 N N . GLU A 1 181 ? 21.062 4.105 -0.236 1 94.5 181 GLU A N 1
ATOM 1375 C CA . GLU A 1 181 ? 21.188 2.654 -0.316 1 94.5 181 GLU A CA 1
ATOM 1376 C C . GLU A 1 181 ? 20.906 2.154 -1.733 1 94.5 181 GLU A C 1
ATOM 1378 O O . GLU A 1 181 ? 21.219 1.007 -2.061 1 94.5 181 GLU A O 1
ATOM 1383 N N . ASN A 1 182 ? 20.359 2.941 -2.582 1 96.19 182 ASN A N 1
ATOM 1384 C CA . ASN A 1 182 ? 20.109 2.594 -3.977 1 96.19 182 ASN A CA 1
ATOM 1385 C C . ASN A 1 182 ? 20.984 3.42 -4.922 1 96.19 182 ASN A C 1
ATOM 1387 O O . ASN A 1 182 ? 20.641 3.598 -6.094 1 96.19 182 ASN A O 1
ATOM 1391 N N . ASN A 1 183 ? 22.047 3.99 -4.383 1 96.19 183 ASN A N 1
ATOM 1392 C CA . ASN A 1 183 ? 23.109 4.68 -5.117 1 96.19 183 ASN A CA 1
ATOM 1393 C C . ASN A 1 183 ? 22.578 5.949 -5.785 1 96.19 183 ASN A C 1
ATOM 1395 O O . ASN A 1 183 ? 22.938 6.238 -6.934 1 96.19 183 ASN A O 1
ATOM 1399 N N . LEU A 1 184 ? 21.688 6.582 -5.105 1 98.19 184 LEU A N 1
ATOM 1400 C CA . LEU A 1 184 ? 21.172 7.871 -5.547 1 98.19 184 LEU A CA 1
ATOM 1401 C C . LEU A 1 184 ? 21.531 8.969 -4.551 1 98.19 184 LEU A C 1
ATOM 1403 O O . LEU A 1 184 ? 21.812 8.688 -3.385 1 98.19 184 LEU A O 1
ATOM 1407 N N . LYS A 1 185 ? 21.516 10.195 -5.023 1 97.81 185 LYS A N 1
ATOM 1408 C CA . LYS A 1 185 ? 21.734 11.359 -4.176 1 97.81 185 LYS A CA 1
ATOM 1409 C C . LYS A 1 185 ? 20.797 12.5 -4.547 1 97.81 185 LYS A C 1
ATOM 1411 O O . LYS A 1 185 ? 20.344 12.586 -5.688 1 97.81 185 LYS A O 1
ATOM 1416 N N . GLU A 1 186 ? 20.516 13.32 -3.576 1 97.56 186 GLU A N 1
ATOM 1417 C CA . GLU A 1 186 ? 19.719 14.523 -3.828 1 97.56 186 GLU A CA 1
ATOM 1418 C C . GLU A 1 186 ? 20.547 15.602 -4.508 1 97.56 186 GLU A C 1
ATOM 1420 O O . GLU A 1 186 ? 21.781 15.594 -4.41 1 97.56 186 GLU A O 1
ATOM 1425 N N . VAL A 1 187 ? 19.906 16.469 -5.195 1 96.5 187 VAL A N 1
ATOM 1426 C CA . VAL A 1 187 ? 20.562 17.609 -5.82 1 96.5 187 VAL A CA 1
ATOM 1427 C C . VAL A 1 187 ? 20.156 18.906 -5.102 1 96.5 187 VAL A C 1
ATOM 1429 O O . VAL A 1 187 ? 19 19.078 -4.73 1 96.5 187 VAL A O 1
ATOM 1432 N N . ARG A 1 188 ? 21.203 19.797 -4.895 1 96.94 188 ARG A N 1
ATOM 1433 C CA . ARG A 1 188 ? 20.891 21.094 -4.301 1 96.94 188 ARG A CA 1
ATOM 1434 C C . ARG A 1 188 ? 19.953 21.906 -5.211 1 96.94 188 ARG A C 1
ATOM 1436 O O . ARG A 1 188 ? 20.219 22.047 -6.406 1 96.94 188 ARG A O 1
ATOM 1443 N N . GLY A 1 189 ? 18.891 22.375 -4.629 1 96.69 189 GLY A N 1
ATOM 1444 C CA . GLY A 1 189 ? 17.891 23.078 -5.422 1 96.69 189 GLY A CA 1
ATOM 1445 C C . GLY A 1 189 ? 16.844 22.156 -6.02 1 96.69 189 GLY A C 1
ATOM 1446 O O . GLY A 1 189 ? 15.93 22.609 -6.703 1 96.69 189 GLY A O 1
ATOM 1447 N N . GLY A 1 190 ? 16.953 20.922 -5.738 1 97.38 190 GLY A N 1
ATOM 1448 C CA . GLY A 1 190 ? 16.062 19.922 -6.336 1 97.38 190 GLY A CA 1
ATOM 1449 C C . GLY A 1 190 ? 14.891 19.562 -5.449 1 97.38 190 GLY A C 1
ATOM 1450 O O . GLY A 1 190 ? 14.102 18.672 -5.785 1 97.38 190 GLY A O 1
ATOM 1451 N N . THR A 1 191 ? 14.781 20.203 -4.273 1 97.69 191 THR A N 1
ATOM 1452 C CA . THR A 1 191 ? 13.602 20.016 -3.438 1 97.69 191 THR A CA 1
ATOM 1453 C C . THR A 1 191 ? 12.398 20.766 -4.02 1 97.69 191 THR A C 1
ATOM 1455 O O . THR A 1 191 ? 12.445 21.984 -4.191 1 97.69 191 THR A O 1
ATOM 1458 N N . VAL A 1 192 ? 11.398 20.031 -4.305 1 97.88 192 VAL A N 1
ATOM 1459 C CA . VAL A 1 192 ? 10.234 20.594 -4.98 1 97.88 192 VAL A CA 1
ATOM 1460 C C . VAL A 1 192 ? 9.258 21.156 -3.951 1 97.88 192 VAL A C 1
ATOM 1462 O O . VAL A 1 192 ? 8.641 22.203 -4.172 1 97.88 192 VAL A O 1
ATOM 1465 N N . MET A 1 193 ? 9.055 20.422 -2.867 1 97.25 193 MET A N 1
ATOM 1466 C CA . MET A 1 193 ? 8.125 20.891 -1.835 1 97.25 193 MET A CA 1
ATOM 1467 C C . MET A 1 193 ? 8.352 20.125 -0.529 1 97.25 193 MET A C 1
ATOM 1469 O O . MET A 1 193 ? 8.828 19 -0.538 1 97.25 193 MET A O 1
ATOM 1473 N N . GLU A 1 194 ? 8.078 20.797 0.51 1 97.75 194 GLU A N 1
ATOM 1474 C CA . GLU A 1 194 ? 7.977 20.141 1.811 1 97.75 194 GLU A CA 1
ATOM 1475 C C . GLU A 1 194 ? 6.578 19.562 2.035 1 97.75 194 GLU A C 1
ATOM 1477 O O . GLU A 1 194 ? 5.598 20.078 1.501 1 97.75 194 GLU A O 1
ATOM 1482 N N . SER A 1 195 ? 6.555 18.469 2.75 1 97.88 195 SER A N 1
ATOM 1483 C CA . SER A 1 195 ? 5.25 17.844 2.957 1 97.88 195 SER A CA 1
ATOM 1484 C C . SER A 1 195 ? 5.07 17.406 4.41 1 97.88 195 SER A C 1
ATOM 1486 O O . SER A 1 195 ? 6.039 17.047 5.078 1 97.88 195 SER A O 1
ATOM 1488 N N . GLN A 1 196 ? 3.912 17.469 4.922 1 98.12 196 GLN A N 1
ATOM 1489 C CA . GLN A 1 196 ? 3.451 16.969 6.207 1 98.12 196 GLN A CA 1
ATOM 1490 C C . GLN A 1 196 ? 1.939 16.75 6.203 1 98.12 196 GLN A C 1
ATOM 1492 O O . GLN A 1 196 ? 1.268 17.047 5.215 1 98.12 196 GLN A O 1
ATOM 1497 N N . GLY A 1 197 ? 1.414 16.234 7.309 1 98.38 197 GLY A N 1
ATOM 1498 C CA . GLY A 1 197 ? -0.028 16.078 7.418 1 98.38 197 GLY A CA 1
ATOM 1499 C C . GLY A 1 197 ? -0.766 17.406 7.469 1 98.38 197 GLY A C 1
ATOM 1500 O O . GLY A 1 197 ? -0.311 18.344 8.117 1 98.38 197 GLY A O 1
ATOM 1501 N N . ILE A 1 198 ? -1.903 17.484 6.777 1 98.75 198 ILE A N 1
ATOM 1502 C CA . ILE A 1 198 ? -2.721 18.688 6.75 1 98.75 198 ILE A CA 1
ATOM 1503 C C . ILE A 1 198 ? -4.199 18.312 6.82 1 98.75 198 ILE A C 1
ATOM 1505 O O . ILE A 1 198 ? -4.574 17.188 6.504 1 98.75 198 ILE A O 1
ATOM 1509 N N . LEU A 1 199 ? -5 19.219 7.32 1 98.81 199 LEU A N 1
ATOM 1510 C CA . LEU A 1 199 ? -6.457 19.094 7.289 1 98.81 199 LEU A CA 1
ATOM 1511 C C . LEU A 1 199 ? -7.039 19.859 6.105 1 98.81 199 LEU A C 1
ATOM 1513 O O . LEU A 1 199 ? -6.758 21.047 5.926 1 98.81 199 LEU A O 1
ATOM 1517 N N . VAL A 1 200 ? -7.793 19.172 5.297 1 98.69 200 VAL A N 1
ATOM 1518 C CA . VAL A 1 200 ? -8.328 19.766 4.078 1 98.69 200 VAL A CA 1
ATOM 1519 C C . VAL A 1 200 ? -9.844 19.578 4.027 1 98.69 200 VAL A C 1
ATOM 1521 O O . VAL A 1 200 ? -10.391 18.719 4.738 1 98.69 200 VAL A O 1
ATOM 1524 N N . ALA A 1 201 ? -10.516 20.422 3.197 1 98.62 201 ALA A N 1
ATOM 1525 C CA . ALA A 1 201 ? -11.977 20.375 3.102 1 98.62 201 ALA A CA 1
ATOM 1526 C C . ALA A 1 201 ? -12.445 20.766 1.702 1 98.62 201 ALA A C 1
ATOM 1528 O O . ALA A 1 201 ? -11.672 21.297 0.903 1 98.62 201 ALA A O 1
ATOM 1529 N N . ASN A 1 202 ? -13.609 20.312 1.4 1 98.06 202 ASN A N 1
ATOM 1530 C CA . ASN A 1 202 ? -14.344 20.859 0.266 1 98.06 202 ASN A CA 1
ATOM 1531 C C . ASN A 1 202 ? -14.953 22.219 0.595 1 98.06 202 ASN A C 1
ATOM 1533 O O . ASN A 1 202 ? -15.719 22.344 1.553 1 98.06 202 ASN A O 1
ATOM 1537 N N . ARG A 1 203 ? -14.625 23.219 -0.205 1 96.69 203 ARG A N 1
ATOM 1538 C CA . ARG A 1 203 ? -15.047 24.594 0.053 1 96.69 203 ARG A CA 1
ATOM 1539 C C . ARG A 1 203 ? -16.562 24.703 0.064 1 96.69 203 ARG A C 1
ATOM 1541 O O . ARG A 1 203 ? -17.141 25.344 0.943 1 96.69 203 ARG A O 1
ATOM 1548 N N . ARG A 1 204 ? -17.266 24.156 -0.876 1 95.31 204 ARG A N 1
ATOM 1549 C CA . ARG A 1 204 ? -18.719 24.203 -0.967 1 95.31 204 ARG A CA 1
ATOM 1550 C C . ARG A 1 204 ? -19.375 23.562 0.248 1 95.31 204 ARG A C 1
ATOM 1552 O O . ARG A 1 204 ? -20.375 24.047 0.766 1 95.31 204 ARG A O 1
ATOM 1559 N N . SER A 1 205 ? -18.75 22.453 0.658 1 96.69 205 SER A N 1
ATOM 1560 C CA . SER A 1 205 ? -19.266 21.781 1.85 1 96.69 205 SER A CA 1
ATOM 1561 C C . SER A 1 205 ? -19.188 22.688 3.072 1 96.69 205 SER A C 1
ATOM 1563 O O . SER A 1 205 ? -20.125 22.766 3.863 1 96.69 205 SER A O 1
ATOM 1565 N N . LEU A 1 206 ? -18.109 23.391 3.227 1 95.94 206 LEU A N 1
ATOM 1566 C CA . LEU A 1 206 ? -17.906 24.266 4.371 1 95.94 206 LEU A CA 1
ATOM 1567 C C . LEU A 1 206 ? -18.969 25.359 4.406 1 95.94 206 LEU A C 1
ATOM 1569 O O . LEU A 1 206 ? -19.453 25.75 5.48 1 95.94 206 LEU A O 1
ATOM 1573 N N . LEU A 1 207 ? -19.359 25.812 3.25 1 94.19 207 LEU A N 1
ATOM 1574 C CA . LEU A 1 207 ? -20.266 26.938 3.148 1 94.19 207 LEU A CA 1
ATOM 1575 C C . LEU A 1 207 ? -21.719 26.484 3.238 1 94.19 207 LEU A C 1
ATOM 1577 O O . LEU A 1 207 ? -22.562 27.172 3.822 1 94.19 207 LEU A O 1
ATOM 1581 N N . ASP A 1 208 ? -21.984 25.281 2.709 1 94.31 208 ASP A N 1
ATOM 1582 C CA . ASP A 1 208 ? -23.375 24.906 2.484 1 94.31 208 ASP A CA 1
ATOM 1583 C C . ASP A 1 208 ? -23.859 23.922 3.553 1 94.31 208 ASP A C 1
ATOM 1585 O O . ASP A 1 208 ? -25.047 23.859 3.84 1 94.31 208 ASP A O 1
ATOM 1589 N N . ARG A 1 209 ? -23.016 23.125 4.078 1 93.88 209 ARG A N 1
ATOM 1590 C CA . ARG A 1 209 ? -23.438 22.094 5.023 1 93.88 209 ARG A CA 1
ATOM 1591 C C . ARG A 1 209 ? -23.578 22.672 6.43 1 93.88 209 ARG A C 1
ATOM 1593 O O . ARG A 1 209 ? -22.578 23.109 7.027 1 93.88 209 ARG A O 1
ATOM 1600 N N . PRO A 1 210 ? -24.75 22.578 6.91 1 92.19 210 PRO A N 1
ATOM 1601 C CA . PRO A 1 210 ? -24.953 23.141 8.25 1 92.19 210 PRO A CA 1
ATOM 1602 C C . PRO A 1 210 ? -24.078 22.469 9.312 1 92.19 210 PRO A C 1
ATOM 1604 O O . PRO A 1 210 ? -24.031 21.234 9.383 1 92.19 210 PRO A O 1
ATOM 1607 N N . GLY A 1 211 ? -23.375 23.281 10.047 1 93.31 211 GLY A N 1
ATOM 1608 C CA . GLY A 1 211 ? -22.641 22.781 11.203 1 93.31 211 GLY A CA 1
ATOM 1609 C C . GLY A 1 211 ? -21.203 22.406 10.883 1 93.31 211 GLY A C 1
ATOM 1610 O O . GLY A 1 211 ? -20.391 22.25 11.789 1 93.31 211 GLY A O 1
ATOM 1611 N N . LEU A 1 212 ? -20.891 22.219 9.625 1 96 212 LEU A N 1
ATOM 1612 C CA . LEU A 1 212 ? -19.562 21.734 9.258 1 96 212 LEU A CA 1
ATOM 1613 C C . LEU A 1 212 ? -18.484 22.75 9.648 1 96 212 LEU A C 1
ATOM 1615 O O . LEU A 1 212 ? -17.422 22.375 10.125 1 96 212 LEU A O 1
ATOM 1619 N N . LEU A 1 213 ? -18.797 23.984 9.43 1 95.56 213 LEU A N 1
ATOM 1620 C CA . LEU A 1 213 ? -17.844 25.031 9.766 1 95.56 213 LEU A CA 1
ATOM 1621 C C . LEU A 1 213 ? -17.484 25 11.242 1 95.56 213 LEU A C 1
ATOM 1623 O O . LEU A 1 213 ? -16.312 25.172 11.609 1 95.56 213 LEU A O 1
ATOM 1627 N N . MET A 1 214 ? -18.422 24.75 12.062 1 94.44 214 MET A N 1
ATOM 1628 C CA . MET A 1 214 ? -18.188 24.719 13.508 1 94.44 214 MET A CA 1
ATOM 1629 C C . MET A 1 214 ? -17.391 23.469 13.891 1 94.44 214 MET A C 1
ATOM 1631 O O . MET A 1 214 ? -16.594 23.5 14.828 1 94.44 214 MET A O 1
ATOM 1635 N N . VAL A 1 215 ? -17.641 22.391 13.188 1 96.25 215 VAL A N 1
ATOM 1636 C CA . VAL A 1 215 ? -16.859 21.188 13.406 1 96.25 215 VAL A CA 1
ATOM 1637 C C . VAL A 1 215 ? -15.391 21.453 13.078 1 96.25 215 VAL A C 1
ATOM 1639 O O . VAL A 1 215 ? -14.492 21.078 13.844 1 96.25 215 VAL A O 1
ATOM 1642 N N . VAL A 1 216 ? -15.141 22.125 11.984 1 97.56 216 VAL A N 1
ATOM 1643 C CA . VAL A 1 216 ? -13.781 22.453 11.57 1 97.56 216 VAL A CA 1
ATOM 1644 C C . VAL A 1 216 ? -13.141 23.406 12.586 1 97.56 216 VAL A C 1
ATOM 1646 O O . VAL A 1 216 ? -11.961 23.266 12.914 1 97.56 216 VAL A O 1
ATOM 1649 N N . HIS A 1 217 ? -13.906 24.344 13.078 1 96.12 217 HIS A N 1
ATOM 1650 C CA . HIS A 1 217 ? -13.43 25.25 14.125 1 96.12 217 HIS A CA 1
ATOM 1651 C C . HIS A 1 217 ? -12.938 24.469 15.344 1 96.12 217 HIS A C 1
ATOM 1653 O O . HIS A 1 217 ? -11.852 24.734 15.852 1 96.12 217 HIS A O 1
ATOM 1659 N N . GLU A 1 218 ? -13.742 23.578 15.727 1 95.69 218 GLU A N 1
ATOM 1660 C CA . GLU A 1 218 ? -13.383 22.766 16.891 1 95.69 218 GLU A CA 1
ATOM 1661 C C . GLU A 1 218 ? -12.117 21.953 16.625 1 95.69 218 GLU A C 1
ATOM 1663 O O . GLU A 1 218 ? -11.25 21.844 17.484 1 95.69 218 GLU A O 1
ATOM 1668 N N . LEU A 1 219 ? -12.055 21.328 15.445 1 97.5 219 LEU A N 1
ATOM 1669 C CA . LEU A 1 219 ? -10.875 20.562 15.094 1 97.5 219 LEU A CA 1
ATOM 1670 C C . LEU A 1 219 ? -9.617 21.438 15.141 1 97.5 219 LEU A C 1
ATOM 1672 O O . LEU A 1 219 ? -8.609 21.047 15.719 1 97.5 219 LEU A O 1
ATOM 1676 N N . ILE A 1 220 ? -9.703 22.594 14.523 1 97.62 220 ILE A N 1
ATOM 1677 C CA . ILE A 1 220 ? -8.57 23.516 14.492 1 97.62 220 ILE A CA 1
ATOM 1678 C C . ILE A 1 220 ? -8.164 23.875 15.922 1 97.62 220 ILE A C 1
ATOM 1680 O O . ILE A 1 220 ? -6.977 23.844 16.266 1 97.62 220 ILE A O 1
ATOM 1684 N N . GLU A 1 221 ? -9.133 24.188 16.734 1 95.75 221 GLU A N 1
ATOM 1685 C CA . GLU A 1 221 ? -8.867 24.578 18.109 1 95.75 221 GLU A CA 1
ATOM 1686 C C . GLU A 1 221 ? -8.164 23.453 18.875 1 95.75 221 GLU A C 1
ATOM 1688 O O . GLU A 1 221 ? -7.188 23.688 19.578 1 95.75 221 GLU A O 1
ATOM 1693 N N . ARG A 1 222 ? -8.664 22.312 18.734 1 96 222 ARG A N 1
ATOM 1694 C CA . ARG A 1 222 ? -8.117 21.156 19.453 1 96 222 ARG A CA 1
ATOM 1695 C C . ARG A 1 222 ? -6.719 20.812 18.938 1 96 222 ARG A C 1
ATOM 1697 O O . ARG A 1 222 ? -5.805 20.578 19.734 1 96 222 ARG A O 1
ATOM 1704 N N . PHE A 1 223 ? -6.57 20.781 17.609 1 97.88 223 PHE A N 1
ATOM 1705 C CA . PHE A 1 223 ? -5.266 20.469 17.031 1 97.88 223 PHE A CA 1
ATOM 1706 C C . PHE A 1 223 ? -4.23 21.516 17.453 1 97.88 223 PHE A C 1
ATOM 1708 O O . PHE A 1 223 ? -3.137 21.156 17.891 1 97.88 223 PHE A O 1
ATOM 1715 N N . ASP A 1 224 ? -4.578 22.766 17.359 1 96.94 224 ASP A N 1
ATOM 1716 C CA . ASP A 1 224 ? -3.645 23.828 17.703 1 96.94 224 ASP A CA 1
ATOM 1717 C C . ASP A 1 224 ? -3.281 23.781 19.188 1 96.94 224 ASP A C 1
ATOM 1719 O O . ASP A 1 224 ? -2.125 24 19.547 1 96.94 224 ASP A O 1
ATOM 1723 N N . ALA A 1 225 ? -4.273 23.531 19.984 1 95.56 225 ALA A N 1
ATOM 1724 C CA . ALA A 1 225 ? -4.031 23.469 21.422 1 95.56 225 ALA A CA 1
ATOM 1725 C C . ALA A 1 225 ? -3.023 22.359 21.75 1 95.56 225 ALA A C 1
ATOM 1727 O O . ALA A 1 225 ? -2.1 22.578 22.547 1 95.56 225 ALA A O 1
ATOM 1728 N N . HIS A 1 226 ? -3.254 21.234 21.188 1 96.5 226 HIS A N 1
ATOM 1729 C CA . HIS A 1 226 ? -2.357 20.109 21.406 1 96.5 226 HIS A CA 1
ATOM 1730 C C . HIS A 1 226 ? -0.959 20.391 20.875 1 96.5 226 HIS A C 1
ATOM 1732 O O . HIS A 1 226 ? 0.036 20.172 21.562 1 96.5 226 HIS A O 1
ATOM 1738 N N . LEU A 1 227 ? -0.898 20.891 19.672 1 96.62 227 LEU A N 1
ATOM 1739 C CA . LEU A 1 227 ? 0.379 21.125 19 1 96.62 227 LEU A CA 1
ATOM 1740 C C . LEU A 1 227 ? 1.176 22.203 19.734 1 96.62 227 LEU A C 1
ATOM 1742 O O . LEU A 1 227 ? 2.402 22.109 19.828 1 96.62 227 LEU A O 1
ATOM 1746 N N . LYS A 1 228 ? 0.521 23.203 20.203 1 94.12 228 LYS A N 1
ATOM 1747 C CA . LYS A 1 228 ? 1.179 24.234 21 1 94.12 228 LYS A CA 1
ATOM 1748 C C . LYS A 1 228 ? 1.719 23.672 22.312 1 94.12 228 LYS A C 1
ATOM 1750 O O . LYS A 1 228 ? 2.863 23.938 22.672 1 94.12 228 LYS A O 1
ATOM 1755 N N . ALA A 1 229 ? 0.913 22.875 22.938 1 94.44 229 ALA A N 1
ATOM 1756 C CA . ALA A 1 229 ? 1.288 22.312 24.234 1 94.44 229 ALA A CA 1
ATOM 1757 C C . ALA A 1 229 ? 2.523 21.422 24.109 1 94.44 229 ALA A C 1
ATOM 1759 O O . ALA A 1 229 ? 3.34 21.359 25.031 1 94.44 229 ALA A O 1
ATOM 1760 N N . GLU A 1 230 ? 2.607 20.797 23 1 94.56 230 GLU A N 1
ATOM 1761 C CA . GLU A 1 230 ? 3.73 19.891 22.766 1 94.56 230 GLU A CA 1
ATOM 1762 C C . GLU A 1 230 ? 5.059 20.641 22.844 1 94.56 230 GLU A C 1
ATOM 1764 O O . GLU A 1 230 ? 6.113 20.031 23.016 1 94.56 230 GLU A O 1
ATOM 1769 N N . GLN A 1 231 ? 5.035 21.906 22.828 1 93.88 231 GLN A N 1
ATOM 1770 C CA . GLN A 1 231 ? 6.266 22.688 22.781 1 93.88 231 GLN A CA 1
ATOM 1771 C C . GLN A 1 231 ? 6.633 23.234 24.156 1 93.88 231 GLN A C 1
ATOM 1773 O O . GLN A 1 231 ? 7.699 23.828 24.328 1 93.88 231 GLN A O 1
ATOM 1778 N N . TYR A 1 232 ? 5.727 22.953 25.156 1 93.31 232 TYR A N 1
ATOM 1779 C CA . TYR A 1 232 ? 5.918 23.641 26.438 1 93.31 232 TYR A CA 1
ATOM 1780 C C . TYR A 1 232 ? 5.855 22.656 27.594 1 93.31 232 TYR A C 1
ATOM 1782 O O . TYR A 1 232 ? 5.254 21.578 27.469 1 93.31 232 TYR A O 1
ATOM 1790 N N . TYR A 1 233 ? 6.469 23.031 28.672 1 94.25 233 TYR A N 1
ATOM 1791 C CA . TYR A 1 233 ? 6.293 22.453 30 1 94.25 233 TYR A CA 1
ATOM 1792 C C . TYR A 1 233 ? 5.742 23.484 30.984 1 94.25 233 TYR A C 1
ATOM 1794 O O . TYR A 1 233 ? 5.941 24.688 30.797 1 94.25 233 TYR A O 1
ATOM 1802 N N . SER A 1 234 ? 5.039 22.953 31.922 1 93.75 234 SER A N 1
ATOM 1803 C CA . SER A 1 234 ? 4.75 23.75 33.125 1 93.75 234 SER A CA 1
ATOM 1804 C C . SER A 1 234 ? 5.812 23.547 34.188 1 93.75 234 SER A C 1
ATOM 1806 O O . SER A 1 234 ? 6.098 22.406 34.562 1 93.75 234 SER A O 1
ATOM 1808 N N . VAL A 1 235 ? 6.395 24.641 34.594 1 93.31 235 VAL A N 1
ATOM 1809 C CA . VAL A 1 235 ? 7.445 24.562 35.594 1 93.31 235 VAL A CA 1
ATOM 1810 C C . VAL A 1 235 ? 6.988 25.266 36.875 1 93.31 235 VAL A C 1
ATOM 1812 O O . VAL A 1 235 ? 6.508 26.406 36.844 1 93.31 235 VAL A O 1
ATOM 1815 N N . ILE A 1 236 ? 7.098 24.594 37.969 1 93.25 236 ILE A N 1
ATOM 1816 C CA . ILE A 1 236 ? 6.781 25.141 39.281 1 93.25 236 ILE A CA 1
ATOM 1817 C C . ILE A 1 236 ? 8.047 25.188 40.156 1 93.25 236 ILE A C 1
ATOM 1819 O O . ILE A 1 236 ? 8.797 24.203 40.188 1 93.25 236 ILE A O 1
ATOM 1823 N N . VAL A 1 237 ? 8.242 26.297 40.75 1 93.75 237 VAL A N 1
ATOM 1824 C CA . VAL A 1 237 ? 9.445 26.453 41.562 1 93.75 237 VAL A CA 1
ATOM 1825 C C . VAL A 1 237 ? 9.109 27.219 42.844 1 93.75 237 VAL A C 1
ATOM 1827 O O . VAL A 1 237 ? 8.219 28.062 42.844 1 93.75 237 VAL A O 1
ATOM 1830 N N . ASN A 1 238 ? 9.781 26.781 43.875 1 92.44 238 ASN A N 1
ATOM 1831 C CA . ASN A 1 238 ? 9.711 27.531 45.125 1 92.44 238 ASN A CA 1
ATOM 1832 C C . ASN A 1 238 ? 10.734 28.656 45.188 1 92.44 238 ASN A C 1
ATOM 1834 O O . ASN A 1 238 ? 11.93 28.422 44.969 1 92.44 238 ASN A O 1
ATOM 1838 N N . MET A 1 239 ? 10.203 29.828 45.438 1 92.12 239 MET A N 1
ATOM 1839 C CA . MET A 1 239 ? 11.047 31.016 45.5 1 92.12 239 MET A CA 1
ATOM 1840 C C . MET A 1 239 ? 10.891 31.719 46.812 1 92.12 239 MET A C 1
ATOM 1842 O O . MET A 1 239 ? 9.805 31.719 47.406 1 92.12 239 MET A O 1
ATOM 1846 N N . ARG A 1 240 ? 11.984 32.312 47.25 1 89.5 240 ARG A N 1
ATOM 1847 C CA . ARG A 1 240 ? 11.914 33.188 48.406 1 89.5 240 ARG A CA 1
ATOM 1848 C C . ARG A 1 240 ? 11.75 34.625 48 1 89.5 240 ARG A C 1
ATOM 1850 O O . ARG A 1 240 ? 12.312 35.062 47 1 89.5 240 ARG A O 1
ATOM 1857 N N . GLY A 1 241 ? 10.883 35.312 48.781 1 88.38 241 GLY A N 1
ATOM 1858 C CA . GLY A 1 241 ? 10.688 36.719 48.5 1 88.38 241 GLY A CA 1
ATOM 1859 C C . GLY A 1 241 ? 9.859 37.406 49.562 1 88.38 241 GLY A C 1
ATOM 1860 O O . GLY A 1 241 ? 9.281 36.781 50.438 1 88.38 241 GLY A O 1
ATOM 1861 N N . SER A 1 242 ? 9.945 38.719 49.438 1 89.5 242 SER A N 1
ATOM 1862 C CA . SER A 1 242 ? 9.227 39.531 50.406 1 89.5 242 SER A CA 1
ATOM 1863 C C . SER A 1 242 ? 7.758 39.688 50 1 89.5 242 SER A C 1
ATOM 1865 O O . SER A 1 242 ? 6.914 40 50.844 1 89.5 242 SER A O 1
ATOM 1867 N N . SER A 1 243 ? 7.488 39.562 48.75 1 92 243 SER A N 1
ATOM 1868 C CA . SER A 1 243 ? 6.125 39.625 48.219 1 92 243 SER A CA 1
ATOM 1869 C C . SER A 1 243 ? 5.984 38.875 46.906 1 92 243 SER A C 1
ATOM 1871 O O . SER A 1 243 ? 6.984 38.562 46.25 1 92 243 SER A O 1
ATOM 1873 N N . ALA A 1 244 ? 4.703 38.594 46.562 1 92.81 244 ALA A N 1
ATOM 1874 C CA . ALA A 1 244 ? 4.418 37.969 45.281 1 92.81 244 ALA A CA 1
ATOM 1875 C C . ALA A 1 244 ? 4.898 38.844 44.125 1 92.81 244 ALA A C 1
ATOM 1877 O O . ALA A 1 244 ? 5.43 38.312 43.125 1 92.81 244 ALA A O 1
ATOM 1878 N N . GLU A 1 245 ? 4.746 40.156 44.25 1 93.81 245 GLU A N 1
ATOM 1879 C CA . GLU A 1 245 ? 5.133 41.094 43.219 1 93.81 245 GLU A CA 1
ATOM 1880 C C . GLU A 1 245 ? 6.645 41.125 43.031 1 93.81 245 GLU A C 1
ATOM 1882 O O . GLU A 1 245 ? 7.121 41.188 41.875 1 93.81 245 GLU A O 1
ATOM 1887 N N . GLU A 1 246 ? 7.301 41.031 44.094 1 92.38 246 GLU A N 1
ATOM 1888 C CA . GLU A 1 246 ? 8.758 41 44 1 92.38 246 GLU A CA 1
ATOM 1889 C C . GLU A 1 246 ? 9.258 39.75 43.281 1 92.38 246 GLU A C 1
ATOM 1891 O O . GLU A 1 246 ? 10.164 39.812 42.469 1 92.38 246 GLU A O 1
ATOM 1896 N N . VAL A 1 247 ? 8.68 38.656 43.656 1 92.31 247 VAL A N 1
ATOM 1897 C CA . VAL A 1 247 ? 9.055 37.375 43.031 1 92.31 247 VAL A CA 1
ATOM 1898 C C . VAL A 1 247 ? 8.742 37.406 41.531 1 92.31 247 VAL A C 1
ATOM 1900 O O . VAL A 1 247 ? 9.562 37 40.719 1 92.31 247 VAL A O 1
ATOM 1903 N N . ALA A 1 248 ? 7.566 37.906 41.219 1 93.44 248 ALA A N 1
ATOM 1904 C CA . ALA A 1 248 ? 7.152 38.062 39.844 1 93.44 248 ALA A CA 1
ATOM 1905 C C . ALA A 1 248 ? 8.133 38.906 39.062 1 93.44 248 ALA A C 1
ATOM 1907 O O . ALA A 1 248 ? 8.5 38.594 37.906 1 93.44 248 ALA A O 1
ATOM 1908 N N . ALA A 1 249 ? 8.539 40 39.656 1 92.44 249 ALA A N 1
ATOM 1909 C CA . ALA A 1 249 ? 9.461 40.938 39 1 92.44 249 ALA A CA 1
ATOM 1910 C C . ALA A 1 249 ? 10.812 40.281 38.75 1 92.44 249 ALA A C 1
ATOM 1912 O O . ALA A 1 249 ? 11.422 40.5 37.688 1 92.44 249 ALA A O 1
ATOM 1913 N N . CYS A 1 250 ? 11.211 39.531 39.656 1 91.19 250 CYS A N 1
ATOM 1914 C CA . CYS A 1 250 ? 12.477 38.812 39.531 1 91.19 250 CYS A CA 1
ATOM 1915 C C . CYS A 1 250 ? 12.438 37.844 38.344 1 91.19 250 CYS A C 1
ATOM 1917 O O . CYS A 1 250 ? 13.375 37.781 37.562 1 91.19 250 CYS A O 1
ATOM 1919 N N . LEU A 1 251 ? 11.391 37.125 38.25 1 91.5 251 LEU A N 1
ATOM 1920 C CA . LEU A 1 251 ? 11.25 36.125 37.188 1 91.5 251 LEU A CA 1
ATOM 1921 C C . LEU A 1 251 ? 11.086 36.781 35.812 1 91.5 251 LEU A C 1
ATOM 1923 O O . LEU A 1 251 ? 11.648 36.312 34.812 1 91.5 251 LEU A O 1
ATOM 1927 N N . LEU A 1 252 ? 10.336 37.875 35.781 1 91.31 252 LEU A N 1
ATOM 1928 C CA . LEU A 1 252 ? 10.047 38.562 34.531 1 91.31 252 LEU A CA 1
ATOM 1929 C C . LEU A 1 252 ? 11.312 39.188 33.938 1 91.31 252 LEU A C 1
ATOM 1931 O O . LEU A 1 252 ? 11.391 39.438 32.75 1 91.31 252 LEU A O 1
ATOM 1935 N N . GLN A 1 253 ? 12.273 39.406 34.812 1 86.88 253 GLN A N 1
ATOM 1936 C CA . GLN A 1 253 ? 13.523 40.031 34.375 1 86.88 253 GLN A CA 1
ATOM 1937 C C . GLN A 1 253 ? 14.492 39 33.812 1 86.88 253 GLN A C 1
ATOM 1939 O O . GLN A 1 253 ? 15.453 39.344 33.125 1 86.88 253 GLN A O 1
ATOM 1944 N N . ALA A 1 254 ? 14.227 37.812 34.094 1 85.75 254 ALA A N 1
ATOM 1945 C CA . ALA A 1 254 ? 15.102 36.75 33.625 1 85.75 254 ALA A CA 1
ATOM 1946 C C . ALA A 1 254 ? 14.68 36.25 32.25 1 85.75 254 ALA A C 1
ATOM 1948 O O . ALA A 1 254 ? 13.508 35.906 32.031 1 85.75 254 ALA A O 1
ATOM 1949 N N . PRO A 1 255 ? 15.656 36.219 31.375 1 82.75 255 PRO A N 1
ATOM 1950 C CA . PRO A 1 255 ? 15.32 35.781 30.016 1 82.75 255 PRO A CA 1
ATOM 1951 C C . PRO A 1 255 ? 14.781 34.344 29.984 1 82.75 255 PRO A C 1
ATOM 1953 O O . PRO A 1 255 ? 15.344 33.469 30.625 1 82.75 255 PRO A O 1
ATOM 1956 N N . GLY A 1 256 ? 13.633 34.094 29.312 1 82.69 256 GLY A N 1
ATOM 1957 C CA . GLY A 1 256 ? 13.078 32.781 29.109 1 82.69 256 GLY A CA 1
ATOM 1958 C C . GLY A 1 256 ? 12.102 32.375 30.203 1 82.69 256 GLY A C 1
ATOM 1959 O O . GLY A 1 256 ? 11.523 31.281 30.156 1 82.69 256 GLY A O 1
ATOM 1960 N N . LEU A 1 257 ? 11.945 33.219 31.188 1 87.88 257 LEU A N 1
ATOM 1961 C CA . LEU A 1 257 ? 11.102 32.844 32.312 1 87.88 257 LEU A CA 1
ATOM 1962 C C . LEU A 1 257 ? 9.828 33.688 32.344 1 87.88 257 LEU A C 1
ATOM 1964 O O . LEU A 1 257 ? 9.164 33.781 33.375 1 87.88 257 LEU A O 1
ATOM 1968 N N . GLN A 1 258 ? 9.539 34.375 31.266 1 85.38 258 GLN A N 1
ATOM 1969 C CA . GLN A 1 258 ? 8.359 35.25 31.188 1 85.38 258 GLN A CA 1
ATOM 1970 C C . GLN A 1 258 ? 7.086 34.406 31.047 1 85.38 258 GLN A C 1
ATOM 1972 O O . GLN A 1 258 ? 5.992 34.875 31.359 1 85.38 258 GLN A O 1
ATOM 1977 N N . GLY A 1 259 ? 7.25 33.156 30.562 1 81.31 259 GLY A N 1
ATOM 1978 C CA . GLY A 1 259 ? 6.086 32.344 30.328 1 81.31 259 GLY A CA 1
ATOM 1979 C C . GLY A 1 259 ? 5.227 32.812 29.172 1 81.31 259 GLY A C 1
ATOM 1980 O O . GLY A 1 259 ? 5.734 33.406 28.234 1 81.31 259 GLY A O 1
ATOM 1981 N N . LEU A 1 260 ? 3.877 32.5 29.078 1 83.88 260 LEU A N 1
ATOM 1982 C CA . LEU A 1 260 ? 2.955 32.906 28.016 1 83.88 260 LEU A CA 1
ATOM 1983 C C . LEU A 1 260 ? 2.453 34.312 28.266 1 83.88 260 LEU A C 1
ATOM 1985 O O . LEU A 1 260 ? 2.729 35.219 27.469 1 83.88 260 LEU A O 1
ATOM 1989 N N . GLN A 1 261 ? 1.883 34.625 29.406 1 82.12 261 GLN A N 1
ATOM 1990 C CA . GLN A 1 261 ? 1.428 35.938 29.797 1 82.12 261 GLN A CA 1
ATOM 1991 C C . GLN A 1 261 ? 2.184 36.438 31.016 1 82.12 261 GLN A C 1
ATOM 1993 O O . GLN A 1 261 ? 2.205 37.656 31.281 1 82.12 261 GLN A O 1
ATOM 1998 N N . GLY A 1 262 ? 2.834 35.562 31.734 1 87.69 262 GLY A N 1
ATOM 1999 C CA . GLY A 1 262 ? 3.57 35.844 32.969 1 87.69 262 GLY A CA 1
ATOM 2000 C C . GLY A 1 262 ? 3.518 34.719 33.969 1 87.69 262 GLY A C 1
ATOM 2001 O O . GLY A 1 262 ? 2.762 33.781 33.812 1 87.69 262 GLY A O 1
ATOM 2002 N N . PRO A 1 263 ? 4.316 34.844 34.969 1 91.31 263 PRO A N 1
ATOM 2003 C CA . PRO A 1 263 ? 4.309 33.812 36 1 91.31 263 PRO A CA 1
ATOM 2004 C C . PRO A 1 263 ? 3.125 33.938 36.938 1 91.31 263 PRO A C 1
ATOM 2006 O O . PRO A 1 263 ? 2.619 35.031 37.188 1 91.31 263 PRO A O 1
ATOM 2009 N N . THR A 1 264 ? 2.619 32.844 37.375 1 91.44 264 THR A N 1
ATOM 2010 C CA . THR A 1 264 ? 1.656 32.812 38.469 1 91.44 264 THR A CA 1
ATOM 2011 C C . THR A 1 264 ? 2.363 32.562 39.781 1 91.44 264 THR A C 1
ATOM 2013 O O . THR A 1 264 ? 3.164 31.641 39.938 1 91.44 264 THR A O 1
ATOM 2016 N N . ILE A 1 265 ? 2.094 33.469 40.812 1 93.12 265 ILE A N 1
ATOM 2017 C CA . ILE A 1 265 ? 2.779 33.406 42.094 1 93.12 265 ILE A CA 1
ATOM 2018 C C . ILE A 1 265 ? 1.767 33.125 43.188 1 93.12 265 ILE A C 1
ATOM 2020 O O . ILE A 1 265 ? 0.779 33.875 43.344 1 93.12 265 ILE A O 1
ATOM 2024 N N . SER A 1 266 ? 2.051 32.094 43.969 1 91.81 266 SER A N 1
ATOM 2025 C CA . SER A 1 266 ? 1.181 31.75 45.094 1 91.81 266 SER A CA 1
ATOM 2026 C C . SER A 1 266 ? 1.971 31.625 46.375 1 91.81 266 SER A C 1
ATOM 2028 O O . SER A 1 266 ? 3.064 31.047 46.406 1 91.81 266 SER A O 1
ATOM 2030 N N . PRO A 1 267 ? 1.462 32.188 47.5 1 90.06 267 PRO A N 1
ATOM 2031 C CA . PRO A 1 267 ? 2.154 31.984 48.781 1 90.06 267 PRO A CA 1
ATOM 2032 C C . PRO A 1 267 ? 2.166 30.531 49.25 1 90.06 267 PRO A C 1
ATOM 2034 O O . PRO A 1 267 ? 1.188 29.812 49.031 1 90.06 267 PRO A O 1
ATOM 2037 N N . VAL A 1 268 ? 3.264 30.172 49.719 1 87.88 268 VAL A N 1
ATOM 2038 C CA . VAL A 1 268 ? 3.385 28.844 50.312 1 87.88 268 VAL A CA 1
ATOM 2039 C C . VAL A 1 268 ? 3.209 28.938 51.844 1 87.88 268 VAL A C 1
ATOM 2041 O O . VAL A 1 268 ? 3.906 29.703 52.5 1 87.88 268 VAL A O 1
ATOM 2044 N N . TYR A 1 269 ? 2.244 28.297 52.406 1 80.56 269 TYR A N 1
ATOM 2045 C CA . TYR A 1 269 ? 1.966 28.312 53.844 1 80.56 269 TYR A CA 1
ATOM 2046 C C . TYR A 1 269 ? 2.617 27.125 54.562 1 80.56 269 TYR A C 1
ATOM 2048 O O . TYR A 1 269 ? 2.48 25.984 54.094 1 80.56 269 TYR A O 1
ATOM 2056 N N . ASN A 1 270 ? 3.492 27.422 55.281 1 72.12 270 ASN A N 1
ATOM 2057 C CA . ASN A 1 270 ? 4.102 26.391 56.125 1 72.12 270 ASN A CA 1
ATOM 2058 C C . ASN A 1 270 ? 3.717 26.547 57.594 1 72.12 270 ASN A C 1
ATOM 2060 O O . ASN A 1 270 ? 3.242 27.594 58 1 72.12 270 ASN A O 1
ATOM 2064 N N . VAL A 1 271 ? 3.523 25.453 58.438 1 61.22 271 VAL A N 1
ATOM 2065 C CA . VAL A 1 271 ? 3.133 25.438 59.844 1 61.22 271 VAL A CA 1
ATOM 2066 C C . VAL A 1 271 ? 3.992 26.438 60.594 1 61.22 271 VAL A C 1
ATOM 2068 O O . VAL A 1 271 ? 3.508 27.094 61.531 1 61.22 271 VAL A O 1
ATOM 2071 N N . ALA A 1 272 ? 5.184 26.5 60.438 1 55.12 272 ALA A N 1
ATOM 2072 C CA . ALA A 1 272 ? 6.07 27.266 61.312 1 55.12 272 ALA A CA 1
ATOM 2073 C C . ALA A 1 272 ? 5.871 28.766 61.156 1 55.12 272 ALA A C 1
ATOM 2075 O O . ALA A 1 272 ? 6.48 29.562 61.875 1 55.12 272 ALA A O 1
ATOM 2076 N N . SER A 1 273 ? 5.285 29.188 60.062 1 51.12 273 SER A N 1
ATOM 2077 C CA . SER A 1 273 ? 5.199 30.625 59.812 1 51.12 273 SER A CA 1
ATOM 2078 C C . SER A 1 273 ? 4.258 31.297 60.812 1 51.12 273 SER A C 1
ATOM 2080 O O . SER A 1 273 ? 4.094 32.531 60.781 1 51.12 273 SER A O 1
ATOM 2082 N N . SER A 1 274 ? 3.447 30.578 61.531 1 47.53 274 SER A N 1
ATOM 2083 C CA . SER A 1 274 ? 2.551 31.297 62.438 1 47.53 274 SER A CA 1
ATOM 2084 C C . SER A 1 274 ? 3.332 32.125 63.438 1 47.53 274 SER A C 1
ATOM 2086 O O . SER A 1 274 ? 2.758 32.969 64.125 1 47.53 274 SER A O 1
ATOM 2088 N N . GLY A 1 275 ? 4.445 31.609 64.062 1 43.56 275 GLY A N 1
ATOM 2089 C CA . GLY A 1 275 ? 4.875 32.219 65.312 1 43.56 275 GLY A CA 1
ATOM 2090 C C . GLY A 1 275 ? 5.715 33.469 65.125 1 43.56 275 GLY A C 1
ATOM 2091 O O . GLY A 1 275 ? 5.93 34.25 66.062 1 43.56 275 GLY A O 1
ATOM 2092 N N . SER A 1 276 ? 7.031 33.438 64.5 1 46.25 276 SER A N 1
ATOM 2093 C CA . SER A 1 276 ? 8.031 34.438 64.875 1 46.25 276 SER A CA 1
ATOM 2094 C C . SER A 1 276 ? 7.809 35.75 64.188 1 46.25 276 SER A C 1
ATOM 2096 O O . SER A 1 276 ? 7.371 35.781 63 1 46.25 276 SER A O 1
ATOM 2098 N N . ASN A 1 277 ? 7.695 36.969 64.812 1 47 277 ASN A N 1
ATOM 2099 C CA . ASN A 1 277 ? 7.602 38.438 64.625 1 47 277 ASN A CA 1
ATOM 2100 C C . ASN A 1 277 ? 8.469 38.906 63.5 1 47 277 ASN A C 1
ATOM 2102 O O . ASN A 1 277 ? 8.578 40.125 63.25 1 47 277 ASN A O 1
ATOM 2106 N N . GLY A 1 278 ? 9.742 38.344 63.156 1 47.62 278 GLY A N 1
ATOM 2107 C CA . GLY A 1 278 ? 10.68 39.062 62.312 1 47.62 278 GLY A CA 1
ATOM 2108 C C . GLY A 1 278 ? 10.289 39.031 60.844 1 47.62 278 GLY A C 1
ATOM 2109 O O . GLY A 1 278 ? 9.305 38.406 60.469 1 47.62 278 GLY A O 1
ATOM 2110 N N . VAL A 1 279 ? 11.039 39.875 59.969 1 49.38 279 VAL A N 1
ATOM 2111 C CA . VAL A 1 279 ? 10.898 40.062 58.531 1 49.38 279 VAL A CA 1
ATOM 2112 C C . VAL A 1 279 ? 10.727 38.719 57.844 1 49.38 279 VAL A C 1
ATOM 2114 O O . VAL A 1 279 ? 11.672 37.938 57.75 1 49.38 279 VAL A O 1
ATOM 2117 N N . GLN A 1 280 ? 9.859 37.844 58.094 1 53.34 280 GLN A N 1
ATOM 2118 C CA . GLN A 1 280 ? 9.711 36.438 57.75 1 53.34 280 GLN A CA 1
ATOM 2119 C C . GLN A 1 280 ? 9.664 36.281 56.219 1 53.34 280 GLN A C 1
ATOM 2121 O O . GLN A 1 280 ? 8.766 36.781 55.562 1 53.34 280 GLN A O 1
ATOM 2126 N N . GLU A 1 281 ? 10.812 36.188 55.469 1 63.75 281 GLU A N 1
ATOM 2127 C CA . GLU A 1 281 ? 10.805 35.656 54.094 1 63.75 281 GLU A CA 1
ATOM 2128 C C . GLU A 1 281 ? 9.797 34.531 53.938 1 63.75 281 GLU A C 1
ATOM 2130 O O . GLU A 1 281 ? 9.688 33.656 54.812 1 63.75 281 GLU A O 1
ATOM 2135 N N . HIS A 1 282 ? 8.922 34.906 53 1 81 282 HIS A N 1
ATOM 2136 C CA . HIS A 1 282 ? 7.895 33.906 52.688 1 81 282 HIS A CA 1
ATOM 2137 C C . HIS A 1 282 ? 8.258 33.125 51.438 1 81 282 HIS A C 1
ATOM 2139 O O . HIS A 1 282 ? 9.078 33.562 50.625 1 81 282 HIS A O 1
ATOM 2145 N N . PHE A 1 283 ? 7.859 31.938 51.5 1 88.12 283 PHE A N 1
ATOM 2146 C CA . PHE A 1 283 ? 7.98 31.109 50.312 1 88.12 283 PHE A CA 1
ATOM 2147 C C . PHE A 1 283 ? 6.789 31.312 49.375 1 88.12 283 PHE A C 1
ATOM 2149 O O . PHE A 1 283 ? 5.652 31.438 49.844 1 88.12 283 PHE A O 1
ATOM 2156 N N . TYR A 1 284 ? 7.207 31.422 48.188 1 93.5 284 TYR A N 1
ATOM 2157 C CA . TYR A 1 284 ? 6.207 31.484 47.125 1 93.5 284 TYR A CA 1
ATOM 2158 C C . TYR A 1 284 ? 6.426 30.391 46.094 1 93.5 284 TYR A C 1
ATOM 2160 O O . TYR A 1 284 ? 7.566 30.047 45.781 1 93.5 284 TYR A O 1
ATOM 2168 N N . ALA A 1 285 ? 5.328 29.812 45.656 1 93.38 285 ALA A N 1
ATOM 2169 C CA . ALA A 1 285 ? 5.371 28.922 44.5 1 93.38 285 ALA A CA 1
ATOM 2170 C C . ALA A 1 285 ? 5.113 29.688 43.188 1 93.38 285 ALA A C 1
ATOM 2172 O O . ALA A 1 285 ? 4.082 30.359 43.062 1 93.38 285 ALA A O 1
ATOM 2173 N N . ALA A 1 286 ? 6.086 29.656 42.312 1 94.25 286 ALA A N 1
ATOM 2174 C CA . ALA A 1 286 ? 5.922 30.281 41.031 1 94.25 286 ALA A CA 1
ATOM 2175 C C . ALA A 1 286 ? 5.703 29.234 39.938 1 94.25 286 ALA A C 1
ATOM 2177 O O . ALA A 1 286 ? 6.402 28.219 39.875 1 94.25 286 ALA A O 1
ATOM 2178 N N . THR A 1 287 ? 4.625 29.438 39.094 1 93.69 287 THR A N 1
ATOM 2179 C CA . THR A 1 287 ? 4.336 28.578 37.969 1 93.69 287 THR A CA 1
ATOM 2180 C C . THR A 1 287 ? 4.57 29.328 36.656 1 93.69 287 THR A C 1
ATOM 2182 O O . THR A 1 287 ? 4.02 30.406 36.438 1 93.69 287 THR A O 1
ATOM 2185 N N . ILE A 1 288 ? 5.422 28.719 35.844 1 92.75 288 ILE A N 1
ATOM 2186 C CA . ILE A 1 288 ? 5.77 29.359 34.562 1 92.75 288 ILE A CA 1
ATOM 2187 C C . ILE A 1 288 ? 5.734 28.312 33.438 1 92.75 288 ILE A C 1
ATOM 2189 O O . ILE A 1 288 ? 6.121 27.172 33.656 1 92.75 288 ILE A O 1
ATOM 2193 N N . CYS A 1 289 ? 5.195 28.781 32.25 1 92.31 289 CYS A N 1
ATOM 2194 C CA . CYS A 1 289 ? 5.266 27.969 31.031 1 92.31 289 CYS A CA 1
ATOM 2195 C C . CYS A 1 289 ? 6.582 28.188 30.297 1 92.31 289 CYS A C 1
ATOM 2197 O O . CYS A 1 289 ? 6.902 29.328 29.922 1 92.31 289 CYS A O 1
ATOM 2199 N N . VAL A 1 290 ? 7.352 27.094 30.109 1 92.31 290 VAL A N 1
ATOM 2200 C CA . VAL A 1 290 ? 8.672 27.188 29.484 1 92.31 290 VAL A CA 1
ATOM 2201 C C . VAL A 1 290 ? 8.727 26.312 28.234 1 92.31 290 VAL A C 1
ATOM 2203 O O . VAL A 1 290 ? 8.172 25.203 28.219 1 92.31 290 VAL A O 1
ATOM 2206 N N . ARG A 1 291 ? 9.391 26.797 27.203 1 93.38 291 ARG A N 1
ATOM 2207 C CA . ARG A 1 291 ? 9.586 26 26 1 93.38 291 ARG A CA 1
ATOM 2208 C C . ARG A 1 291 ? 10.453 24.781 26.297 1 93.38 291 ARG A C 1
ATOM 2210 O O . ARG A 1 291 ? 11.453 24.875 27.016 1 93.38 291 ARG A O 1
ATOM 2217 N N . LYS A 1 292 ? 10.102 23.688 25.703 1 93.06 292 LYS A N 1
ATOM 2218 C CA . LYS A 1 292 ? 10.82 22.438 25.969 1 93.06 292 LYS A CA 1
ATOM 2219 C C . LYS A 1 292 ? 12.297 22.562 25.594 1 93.06 292 LYS A C 1
ATOM 2221 O O . LYS A 1 292 ? 13.164 22.078 26.328 1 93.06 292 LYS A O 1
ATOM 2226 N N . LYS A 1 293 ? 12.586 23.234 24.562 1 92.19 293 LYS A N 1
ATOM 2227 C CA . LYS A 1 293 ? 13.953 23.391 24.078 1 92.19 293 LYS A CA 1
ATOM 2228 C C . LYS A 1 293 ? 14.789 24.219 25.047 1 92.19 293 LYS A C 1
ATOM 2230 O O . LYS A 1 293 ? 16.016 24.156 25.031 1 92.19 293 LYS A O 1
ATOM 2235 N N . GLN A 1 294 ? 14.148 24.922 25.953 1 91.75 294 GLN A N 1
ATOM 2236 C CA . GLN A 1 294 ? 14.844 25.812 26.875 1 91.75 294 GLN A CA 1
ATOM 2237 C C . GLN A 1 294 ? 14.688 25.328 28.312 1 91.75 294 GLN A C 1
ATOM 2239 O O . GLN A 1 294 ? 14.961 26.078 29.25 1 91.75 294 GLN A O 1
ATOM 2244 N N . LEU A 1 295 ? 14.289 24.109 28.469 1 91.38 295 LEU A N 1
ATOM 2245 C CA . LEU A 1 295 ? 13.938 23.641 29.797 1 91.38 295 LEU A CA 1
ATOM 2246 C C . LEU A 1 295 ? 15.141 23.719 30.734 1 91.38 295 LEU A C 1
ATOM 2248 O O . LEU A 1 295 ? 15.07 24.344 31.812 1 91.38 295 LEU A O 1
ATOM 2252 N N . TYR A 1 296 ? 16.219 23.188 30.297 1 92.12 296 TYR A N 1
ATOM 2253 C CA . TYR A 1 296 ? 17.375 23.078 31.172 1 92.12 296 TYR A CA 1
ATOM 2254 C C . TYR A 1 296 ? 17.922 24.453 31.516 1 92.12 296 TYR A C 1
ATOM 2256 O O . TYR A 1 296 ? 18.266 24.734 32.656 1 92.12 296 TYR A O 1
ATOM 2264 N N . SER A 1 297 ? 18.031 25.281 30.516 1 92.38 297 SER A N 1
ATOM 2265 C CA . SER A 1 297 ? 18.516 26.641 30.766 1 92.38 297 SER A CA 1
ATOM 2266 C C . SER A 1 297 ? 17.594 27.391 31.703 1 92.38 297 SER A C 1
ATOM 2268 O O . SER A 1 297 ? 18.047 28.156 32.562 1 92.38 297 SER A O 1
ATOM 2270 N N . SER A 1 298 ? 16.312 27.188 31.562 1 92.56 298 SER A N 1
ATOM 2271 C CA . SER A 1 298 ? 15.344 27.844 32.438 1 92.56 298 SER A CA 1
ATOM 2272 C C . SER A 1 298 ? 15.461 27.359 33.875 1 92.56 298 SER A C 1
ATOM 2274 O O . SER A 1 298 ? 15.383 28.156 34.812 1 92.56 298 SER A O 1
ATOM 2276 N N . VAL A 1 299 ? 15.625 26.078 34.031 1 90.81 299 VAL A N 1
ATOM 2277 C CA . VAL A 1 299 ? 15.766 25.5 35.375 1 90.81 299 VAL A CA 1
ATOM 2278 C C . VAL A 1 299 ? 17.016 26.062 36.062 1 90.81 299 VAL A C 1
ATOM 2280 O O . VAL A 1 299 ? 16.953 26.453 37.219 1 90.81 299 VAL A O 1
ATOM 2283 N N . LYS A 1 300 ? 18.062 26.156 35.281 1 91.31 300 LYS A N 1
ATOM 2284 C CA . LYS A 1 300 ? 19.297 26.719 35.844 1 91.31 300 LYS A CA 1
ATOM 2285 C C . LYS A 1 300 ? 19.125 28.172 36.219 1 91.31 300 LYS A C 1
ATOM 2287 O O . LYS A 1 300 ? 19.625 28.609 37.25 1 91.31 300 LYS A O 1
ATOM 2292 N N . ALA A 1 301 ? 18.453 28.828 35.406 1 92.62 301 ALA A N 1
ATOM 2293 C CA . ALA A 1 301 ? 18.172 30.219 35.688 1 92.62 301 ALA A CA 1
ATOM 2294 C C . ALA A 1 301 ? 17.359 30.375 36.969 1 92.62 301 ALA A C 1
ATOM 2296 O O . ALA A 1 301 ? 17.625 31.266 37.781 1 92.62 301 ALA A O 1
ATOM 2297 N N . LEU A 1 302 ? 16.422 29.547 37.188 1 92.19 302 LEU A N 1
ATOM 2298 C CA . LEU A 1 302 ? 15.57 29.578 38.375 1 92.19 302 LEU A CA 1
ATOM 2299 C C . LEU A 1 302 ? 16.375 29.25 39.625 1 92.19 302 LEU A C 1
ATOM 2301 O O . LEU A 1 302 ? 16.188 29.891 40.656 1 92.19 302 LEU A O 1
ATOM 2305 N N . GLN A 1 303 ? 17.234 28.344 39.469 1 90.81 303 GLN A N 1
ATOM 2306 C CA . GLN A 1 303 ? 18.094 27.984 40.594 1 90.81 303 GLN A CA 1
ATOM 2307 C C . GLN A 1 303 ? 19.031 29.125 40.938 1 90.81 303 GLN A C 1
ATOM 2309 O O . GLN A 1 303 ? 19.25 29.391 42.125 1 90.81 303 GLN A O 1
ATOM 2314 N N . LYS A 1 304 ? 19.531 29.734 40 1 91.69 304 LYS A N 1
ATOM 2315 C CA . LYS A 1 304 ? 20.422 30.875 40.219 1 91.69 304 LYS A CA 1
ATOM 2316 C C . LYS A 1 304 ? 19.688 32 40.938 1 91.69 304 LYS A C 1
ATOM 2318 O O . LYS A 1 304 ? 20.312 32.75 41.688 1 91.69 304 LYS A O 1
ATOM 2323 N N . LEU A 1 305 ? 18.453 32.094 40.719 1 91.31 305 LEU A N 1
ATOM 2324 C CA . LEU A 1 305 ? 17.641 33.125 41.344 1 91.31 305 LEU A CA 1
ATOM 2325 C C . LEU A 1 305 ? 17.188 32.719 42.75 1 91.31 305 LEU A C 1
ATOM 2327 O O . LEU A 1 305 ? 16.391 33.406 43.375 1 91.31 305 LEU A O 1
ATOM 2331 N N . GLY A 1 306 ? 17.672 31.562 43.125 1 89 306 GLY A N 1
ATOM 2332 C CA . GLY A 1 306 ? 17.359 31.109 44.469 1 89 306 GLY A CA 1
ATOM 2333 C C . GLY A 1 306 ? 16.172 30.156 44.531 1 89 306 GLY A C 1
ATOM 2334 O O . GLY A 1 306 ? 15.672 29.828 45.594 1 89 306 GLY A O 1
ATOM 2335 N N . GLY A 1 307 ? 15.766 29.797 43.312 1 91.31 307 GLY A N 1
ATOM 2336 C CA . GLY A 1 307 ? 14.664 28.844 43.281 1 91.31 307 GLY A CA 1
ATOM 2337 C C . GLY A 1 307 ? 15.055 27.453 43.719 1 91.31 307 GLY A C 1
ATOM 2338 O O . GLY A 1 307 ? 16.188 27.016 43.469 1 91.31 307 GLY A O 1
ATOM 2339 N N . SER A 1 308 ? 14.062 26.797 44.438 1 90.69 308 SER A N 1
ATOM 2340 C CA . SER A 1 308 ? 14.281 25.422 44.875 1 90.69 308 SER A CA 1
ATOM 2341 C C . SER A 1 308 ? 13.055 24.562 44.625 1 90.69 308 SER A C 1
ATOM 2343 O O . SER A 1 308 ? 11.953 25.078 44.438 1 90.69 308 SER A O 1
ATOM 2345 N N . GLY A 1 309 ? 13.297 23.125 44.594 1 90.75 309 GLY A N 1
ATOM 2346 C CA . GLY A 1 309 ? 12.172 22.234 44.344 1 90.75 309 GLY A CA 1
ATOM 2347 C C . GLY A 1 309 ? 11.516 22.422 43 1 90.75 309 GLY A C 1
ATOM 2348 O O . GLY A 1 309 ? 10.297 22.609 42.906 1 90.75 309 GLY A O 1
ATOM 2349 N N . VAL A 1 310 ? 12.211 22.438 42 1 90.75 310 VAL A N 1
ATOM 2350 C CA . VAL A 1 310 ? 11.711 22.688 40.656 1 90.75 310 VAL A CA 1
ATOM 2351 C C . VAL A 1 310 ? 10.945 21.469 40.156 1 90.75 310 VAL A C 1
ATOM 2353 O O . VAL A 1 310 ? 11.516 20.375 40.031 1 90.75 310 VAL A O 1
ATOM 2356 N N . LEU A 1 311 ? 9.68 21.594 39.969 1 92.31 311 LEU A N 1
ATOM 2357 C CA . LEU A 1 311 ? 8.82 20.578 39.406 1 92.31 311 LEU A CA 1
ATOM 2358 C C . LEU A 1 311 ? 8.547 20.844 37.906 1 92.31 311 LEU A C 1
ATOM 2360 O O . LEU A 1 311 ? 8.328 22 37.531 1 92.31 311 LEU A O 1
ATOM 2364 N N . VAL A 1 312 ? 8.68 19.828 37.125 1 93.19 312 VAL A N 1
ATOM 2365 C CA . VAL A 1 312 ? 8.398 19.938 35.688 1 93.19 312 VAL A CA 1
ATOM 2366 C C . VAL A 1 312 ? 7.23 19.031 35.312 1 93.19 312 VAL A C 1
ATOM 2368 O O . VAL A 1 312 ? 7.277 17.812 35.562 1 93.19 312 VAL A O 1
ATOM 2371 N N . LEU A 1 313 ? 6.156 19.625 34.812 1 93.31 313 LEU A N 1
ATOM 2372 C CA . LEU A 1 313 ? 4.957 18.891 34.438 1 93.31 313 LEU A CA 1
ATOM 2373 C C . LEU A 1 313 ? 4.695 19.016 32.938 1 93.31 313 LEU A C 1
ATOM 2375 O O . LEU A 1 313 ? 4.875 20.094 32.344 1 93.31 313 LEU A O 1
ATOM 2379 N N . PRO A 1 314 ? 4.266 17.922 32.281 1 93.31 314 PRO A N 1
ATOM 2380 C CA . PRO A 1 314 ? 3.857 18.016 30.891 1 93.31 314 PRO A CA 1
ATOM 2381 C C . PRO A 1 314 ? 2.562 18.812 30.703 1 93.31 314 PRO A C 1
ATOM 2383 O O . PRO A 1 314 ? 1.754 18.906 31.625 1 93.31 314 PRO A O 1
ATOM 2386 N N . MET A 1 315 ? 2.52 19.484 29.547 1 91.06 315 MET A N 1
ATOM 2387 C CA . MET A 1 315 ? 1.286 20.156 29.156 1 91.06 315 MET A CA 1
ATOM 2388 C C . MET A 1 315 ? 0.524 19.328 28.125 1 91.06 315 MET A C 1
ATOM 2390 O O . MET A 1 315 ? 1.117 18.828 27.172 1 91.06 315 MET A O 1
ATOM 2394 N N . THR A 1 316 ? -0.801 19.25 28.344 1 90.12 316 THR A N 1
ATOM 2395 C CA . THR A 1 316 ? -1.612 18.484 27.406 1 90.12 316 THR A CA 1
ATOM 2396 C C . THR A 1 316 ? -2.207 19.391 26.328 1 90.12 316 THR A C 1
ATOM 2398 O O . THR A 1 316 ? -2.135 19.078 25.141 1 90.12 316 THR A O 1
ATOM 2401 N N . TYR A 1 317 ? -2.812 20.516 26.812 1 92.25 317 TYR A N 1
ATOM 2402 C CA . TYR A 1 317 ? -3.416 21.453 25.875 1 92.25 317 TYR A CA 1
ATOM 2403 C C . TYR A 1 317 ? -3.123 22.891 26.281 1 92.25 317 TYR A C 1
ATOM 2405 O O . TYR A 1 317 ? -3.012 23.188 27.484 1 92.25 317 TYR A O 1
ATOM 2413 N N . ILE A 1 318 ? -2.881 23.75 25.312 1 91 318 ILE A N 1
ATOM 2414 C CA . ILE A 1 318 ? -2.879 25.203 25.469 1 91 318 ILE A CA 1
ATOM 2415 C C . ILE A 1 318 ? -3.857 25.828 24.484 1 91 318 ILE A C 1
ATOM 2417 O O . ILE A 1 318 ? -3.596 25.859 23.281 1 91 318 ILE A O 1
ATOM 2421 N N . PHE A 1 319 ? -4.957 26.328 25 1 87.25 319 PHE A N 1
ATOM 2422 C CA . PHE A 1 319 ? -5.98 26.922 24.156 1 87.25 319 PHE A CA 1
ATOM 2423 C C . PHE A 1 319 ? -5.777 28.438 24.031 1 87.25 319 PHE A C 1
ATOM 2425 O O . PHE A 1 319 ? -5.621 29.125 25.047 1 87.25 319 PHE A O 1
ATOM 2432 N N . ASP A 1 320 ? -5.777 28.938 22.891 1 84.19 320 ASP A N 1
ATOM 2433 C CA . ASP A 1 320 ? -5.844 30.375 22.656 1 84.19 320 ASP A CA 1
ATOM 2434 C C . ASP A 1 320 ? -7.293 30.875 22.641 1 84.19 320 ASP A C 1
ATOM 2436 O O . ASP A 1 320 ? -8.227 30.062 22.609 1 84.19 320 ASP A O 1
ATOM 2440 N N . GLU A 1 321 ? -7.43 32.219 22.766 1 82.19 321 GLU A N 1
ATOM 2441 C CA . GLU A 1 321 ? -8.781 32.75 22.641 1 82.19 321 GLU A CA 1
ATOM 2442 C C . GLU A 1 321 ? -9.422 32.344 21.312 1 82.19 321 GLU A C 1
ATOM 2444 O O . GLU A 1 321 ? -10.523 31.781 21.297 1 82.19 321 GLU A O 1
ATOM 2449 N N . GLU A 1 322 ? -8.719 32.625 20.203 1 88.81 322 GLU A N 1
ATOM 2450 C CA . GLU A 1 322 ? -9.109 32.188 18.859 1 88.81 322 GLU A CA 1
ATOM 2451 C C . GLU A 1 322 ? -7.887 31.891 18 1 88.81 322 GLU A C 1
ATOM 2453 O O . GLU A 1 322 ? -6.992 32.719 17.859 1 88.81 322 GLU A O 1
ATOM 2458 N N . PRO A 1 323 ? -7.898 30.719 17.531 1 89.81 323 PRO A N 1
ATOM 2459 C CA . PRO A 1 323 ? -6.734 30.391 16.703 1 89.81 323 PRO A CA 1
ATOM 2460 C C . PRO A 1 323 ? -6.621 31.266 15.461 1 89.81 323 PRO A C 1
ATOM 2462 O O . PRO A 1 323 ? -7.617 31.5 14.773 1 89.81 323 PRO A O 1
ATOM 2465 N N . GLN A 1 324 ? -5.422 31.781 15.266 1 91.5 324 GLN A N 1
ATOM 2466 C CA . GLN A 1 324 ? -5.172 32.594 14.086 1 91.5 324 GLN A CA 1
ATOM 2467 C C . GLN A 1 324 ? -5.574 31.859 12.812 1 91.5 324 GLN A C 1
ATOM 2469 O O . GLN A 1 324 ? -6.09 32.469 11.867 1 91.5 324 GLN A O 1
ATOM 2474 N N . ARG A 1 325 ? -5.395 30.609 12.773 1 94.81 325 ARG A N 1
ATOM 2475 C CA . ARG A 1 325 ? -5.73 29.766 11.633 1 94.81 325 ARG A CA 1
ATOM 2476 C C . ARG A 1 325 ? -7.219 29.844 11.312 1 94.81 325 ARG A C 1
ATOM 2478 O O . ARG A 1 325 ? -7.613 29.766 10.148 1 94.81 325 ARG A O 1
ATOM 2485 N N . TRP A 1 326 ? -8 29.938 12.32 1 94.56 326 TRP A N 1
ATOM 2486 C CA . TRP A 1 326 ? -9.438 30.078 12.125 1 94.56 326 TRP A CA 1
ATOM 2487 C C . TRP A 1 326 ? -9.766 31.375 11.391 1 94.56 326 TRP A C 1
ATOM 2489 O O . TRP A 1 326 ? -10.531 31.375 10.422 1 94.56 326 TRP A O 1
ATOM 2499 N N . HIS A 1 327 ? -9.117 32.469 11.836 1 94.44 327 HIS A N 1
ATOM 2500 C CA . HIS A 1 327 ? -9.297 33.781 11.18 1 94.44 327 HIS A CA 1
ATOM 2501 C C . HIS A 1 327 ? -8.867 33.719 9.719 1 94.44 327 HIS A C 1
ATOM 2503 O O . HIS A 1 327 ? -9.562 34.25 8.844 1 94.44 327 HIS A O 1
ATOM 2509 N N . ASP A 1 328 ? -7.777 33.094 9.516 1 96.06 328 ASP A N 1
ATOM 2510 C CA . ASP A 1 328 ? -7.254 32.969 8.156 1 96.06 328 ASP A CA 1
ATOM 2511 C C . ASP A 1 328 ? -8.219 32.188 7.266 1 96.06 328 ASP A C 1
ATOM 2513 O O . ASP A 1 328 ? -8.422 32.531 6.102 1 96.06 328 ASP A O 1
ATOM 2517 N N . LEU A 1 329 ? -8.781 31.078 7.82 1 96.62 329 LEU A N 1
ATOM 2518 C CA . LEU A 1 329 ? -9.711 30.25 7.066 1 96.62 329 LEU A CA 1
ATOM 2519 C C . LEU A 1 329 ? -10.969 31.031 6.699 1 96.62 329 LEU A C 1
ATOM 2521 O O . LEU A 1 329 ? -11.422 30.984 5.555 1 96.62 329 LEU A O 1
ATOM 2525 N N . LEU A 1 330 ? -11.523 31.781 7.629 1 96.12 330 LEU A N 1
ATOM 2526 C CA . LEU A 1 330 ? -12.711 32.594 7.371 1 96.12 330 LEU A CA 1
ATOM 2527 C C . LEU A 1 330 ? -12.438 33.625 6.281 1 96.12 330 LEU A C 1
ATOM 2529 O O . LEU A 1 330 ? -13.281 33.844 5.406 1 96.12 330 LEU A O 1
ATOM 2533 N N . ALA A 1 331 ? -11.297 34.25 6.414 1 95.62 331 ALA A N 1
ATOM 2534 C CA . ALA A 1 331 ? -10.914 35.219 5.406 1 95.62 331 ALA A CA 1
ATOM 2535 C C . ALA A 1 331 ? -10.867 34.594 4.016 1 95.62 331 ALA A C 1
ATOM 2537 O O . ALA A 1 331 ? -11.359 35.188 3.049 1 95.62 331 ALA A O 1
ATOM 2538 N N . ARG A 1 332 ? -10.328 33.438 3.879 1 95.31 332 ARG A N 1
ATOM 2539 C CA . ARG A 1 332 ? -10.219 32.75 2.598 1 95.31 332 ARG A CA 1
ATOM 2540 C C . ARG A 1 332 ? -11.586 32.344 2.07 1 95.31 332 ARG A C 1
ATOM 2542 O O . ARG A 1 332 ? -11.789 32.25 0.858 1 95.31 332 ARG A O 1
ATOM 2549 N N . LEU A 1 333 ? -12.516 32.125 2.998 1 95.81 333 LEU A N 1
ATOM 2550 C CA . LEU A 1 333 ? -13.867 31.734 2.619 1 95.81 333 LEU A CA 1
ATOM 2551 C C . LEU A 1 333 ? -14.727 32.969 2.348 1 95.81 333 LEU A C 1
ATOM 2553 O O . LEU A 1 333 ? -15.875 32.844 1.905 1 95.81 333 LEU A O 1
ATOM 2557 N N . GLY A 1 334 ? -14.172 34.125 2.604 1 94 334 GLY A N 1
ATOM 2558 C CA . GLY A 1 334 ? -14.922 35.375 2.436 1 94 334 GLY A CA 1
ATOM 2559 C C . GLY A 1 334 ? -15.992 35.562 3.496 1 94 334 GLY A C 1
ATOM 2560 O O . GLY A 1 334 ? -17.031 36.156 3.229 1 94 334 GLY A O 1
ATOM 2561 N N . LEU A 1 335 ? -15.773 34.969 4.641 1 93.44 335 LEU A N 1
ATOM 2562 C CA . LEU A 1 335 ? -16.75 35.062 5.723 1 93.44 335 LEU A CA 1
ATOM 2563 C C . LEU A 1 335 ? -16.266 36 6.82 1 93.44 335 LEU A C 1
ATOM 2565 O O . LEU A 1 335 ? -15.062 36.094 7.074 1 93.44 335 LEU A O 1
ATOM 2569 N N . ASP A 1 336 ? -17.234 36.656 7.43 1 89.81 336 ASP A N 1
ATOM 2570 C CA . ASP A 1 336 ? -16.953 37.5 8.609 1 89.81 336 ASP A CA 1
ATOM 2571 C C . ASP A 1 336 ? -17.219 36.719 9.891 1 89.81 336 ASP A C 1
ATOM 2573 O O . ASP A 1 336 ? -18.203 35.969 9.984 1 89.81 336 ASP A O 1
ATOM 2577 N N . GLU A 1 337 ? -16.344 36.875 10.75 1 83.5 337 GLU A N 1
ATOM 2578 C CA . GLU A 1 337 ? -16.438 36.156 12.023 1 83.5 337 GLU A CA 1
ATOM 2579 C C . GLU A 1 337 ? -17.812 36.406 12.672 1 83.5 337 GLU A C 1
ATOM 2581 O O . GLU A 1 337 ? -18.375 35.5 13.281 1 83.5 337 GLU A O 1
ATOM 2586 N N . LYS A 1 338 ? -18.406 37.625 12.539 1 82.81 338 LYS A N 1
ATOM 2587 C CA . LYS A 1 338 ? -19.688 38 13.133 1 82.81 338 LYS A CA 1
ATOM 2588 C C . LYS A 1 338 ? -20.828 37.219 12.516 1 82.81 338 LYS A C 1
ATOM 2590 O O . LYS A 1 338 ? -21.859 36.969 13.156 1 82.81 338 LYS A O 1
ATOM 2595 N N . ASP A 1 339 ? -20.594 36.688 11.375 1 79.69 339 ASP A N 1
ATOM 2596 C CA . ASP A 1 339 ? -21.641 35.969 10.656 1 79.69 339 ASP A CA 1
ATOM 2597 C C . ASP A 1 339 ? -21.625 34.469 10.977 1 79.69 339 ASP A C 1
ATOM 2599 O O . ASP A 1 339 ? -22.578 33.75 10.641 1 79.69 339 ASP A O 1
ATOM 2603 N N . VAL A 1 340 ? -20.562 34.031 11.562 1 78.94 340 VAL A N 1
ATOM 2604 C CA . VAL A 1 340 ? -20.422 32.594 11.758 1 78.94 340 VAL A CA 1
ATOM 2605 C C . VAL A 1 340 ? -20.672 32.25 13.219 1 78.94 340 VAL A C 1
ATOM 2607 O O . VAL A 1 340 ? -21.188 31.172 13.523 1 78.94 340 VAL A O 1
ATOM 2610 N N . MET A 1 341 ? -20.344 33.188 14.156 1 65.44 341 MET A N 1
ATOM 2611 C CA . MET A 1 341 ? -20.547 32.906 15.578 1 65.44 341 MET A CA 1
ATOM 2612 C C . MET A 1 341 ? -21.969 33.219 15.992 1 65.44 341 MET A C 1
ATOM 2614 O O . MET A 1 341 ? -22.578 34.188 15.484 1 65.44 341 MET A O 1
ATOM 2618 N N . MET B 1 1 ? 14.406 -10.344 -13.133 1 97.94 1 MET B N 1
ATOM 2619 C CA . MET B 1 1 ? 13.109 -10.812 -12.648 1 97.94 1 MET B CA 1
ATOM 2620 C C . MET B 1 1 ? 12.5 -9.812 -11.68 1 97.94 1 MET B C 1
ATOM 2622 O O . MET B 1 1 ? 13.148 -9.383 -10.727 1 97.94 1 MET B O 1
ATOM 2626 N N . GLY B 1 2 ? 11.281 -9.398 -12.016 1 97.94 2 GLY B N 1
ATOM 2627 C CA . GLY B 1 2 ? 10.531 -8.539 -11.117 1 97.94 2 GLY B CA 1
ATOM 2628 C C . GLY B 1 2 ? 9.766 -9.305 -10.055 1 97.94 2 GLY B C 1
ATOM 2629 O O . GLY B 1 2 ? 9.031 -10.25 -10.375 1 97.94 2 GLY B O 1
ATOM 2630 N N . LEU B 1 3 ? 9.938 -8.945 -8.75 1 98 3 LEU B N 1
ATOM 2631 C CA . LEU B 1 3 ? 9.188 -9.508 -7.633 1 98 3 LEU B CA 1
ATOM 2632 C C . LEU B 1 3 ? 8.422 -8.422 -6.883 1 98 3 LEU B C 1
ATOM 2634 O O . LEU B 1 3 ? 8.898 -7.285 -6.777 1 98 3 LEU B O 1
ATOM 2638 N N . PRO B 1 4 ? 7.238 -8.805 -6.375 1 96.5 4 PRO B N 1
ATOM 2639 C CA . PRO B 1 4 ? 6.527 -7.82 -5.559 1 96.5 4 PRO B CA 1
ATOM 2640 C C . PRO B 1 4 ? 7.352 -7.328 -4.375 1 96.5 4 PRO B C 1
ATOM 2642 O O . PRO B 1 4 ? 7.988 -8.133 -3.684 1 96.5 4 PRO B O 1
ATOM 2645 N N . SER B 1 5 ? 7.281 -6.023 -4.105 1 93.69 5 SER B N 1
ATOM 2646 C CA . SER B 1 5 ? 8.164 -5.418 -3.119 1 93.69 5 SER B CA 1
ATOM 2647 C C . SER B 1 5 ? 7.523 -5.395 -1.737 1 93.69 5 SER B C 1
ATOM 2649 O O . SER B 1 5 ? 8.211 -5.23 -0.728 1 93.69 5 SER B O 1
ATOM 2651 N N . LYS B 1 6 ? 6.238 -5.492 -1.685 1 90.06 6 LYS B N 1
ATOM 2652 C CA . LYS B 1 6 ? 5.586 -5.402 -0.381 1 90.06 6 LYS B CA 1
ATOM 2653 C C . LYS B 1 6 ? 4.281 -6.191 -0.362 1 90.06 6 LYS B C 1
ATOM 2655 O O . LYS B 1 6 ? 3.791 -6.617 -1.41 1 90.06 6 LYS B O 1
ATOM 2660 N N . GLY B 1 7 ? 3.822 -6.434 0.883 1 89.44 7 GLY B N 1
ATOM 2661 C CA . GLY B 1 7 ? 2.537 -7.094 1.045 1 89.44 7 GLY B CA 1
ATOM 2662 C C . GLY B 1 7 ? 2.648 -8.602 1.126 1 89.44 7 GLY B C 1
ATOM 2663 O O . GLY B 1 7 ? 3.748 -9.156 1.056 1 89.44 7 GLY B O 1
ATOM 2664 N N . ARG B 1 8 ? 1.467 -9.227 1.244 1 90.62 8 ARG B N 1
ATOM 2665 C CA . ARG B 1 8 ? 1.382 -10.672 1.393 1 90.62 8 ARG B CA 1
ATOM 2666 C C . ARG B 1 8 ? 1.98 -11.383 0.184 1 90.62 8 ARG B C 1
ATOM 2668 O O . ARG B 1 8 ? 2.641 -12.414 0.327 1 90.62 8 ARG B O 1
ATOM 2675 N N . MET B 1 9 ? 1.805 -10.844 -0.952 1 94 9 MET B N 1
ATOM 2676 C CA . MET B 1 9 ? 2.344 -11.43 -2.176 1 94 9 MET B CA 1
ATOM 2677 C C . MET B 1 9 ? 3.867 -11.477 -2.133 1 94 9 MET B C 1
ATOM 2679 O O . MET B 1 9 ? 4.477 -12.453 -2.584 1 94 9 MET B O 1
ATOM 2683 N N . ALA B 1 10 ? 4.398 -10.398 -1.666 1 95.38 10 ALA B N 1
ATOM 2684 C CA . ALA B 1 10 ? 5.852 -10.336 -1.549 1 95.38 10 ALA B CA 1
ATOM 2685 C C . ALA B 1 10 ? 6.371 -11.406 -0.592 1 95.38 10 ALA B C 1
ATOM 2687 O O . ALA B 1 10 ? 7.32 -12.125 -0.911 1 95.38 10 ALA B O 1
ATOM 2688 N N . GLU B 1 11 ? 5.738 -11.547 0.529 1 96.31 11 GLU B N 1
ATOM 2689 C CA . GLU B 1 11 ? 6.137 -12.516 1.54 1 96.31 11 GLU B CA 1
ATOM 2690 C C . GLU B 1 11 ? 6.023 -13.945 1.009 1 96.31 11 GLU B C 1
ATOM 2692 O O . GLU B 1 11 ? 6.945 -14.75 1.165 1 96.31 11 GLU B O 1
ATOM 2697 N N . ASP B 1 12 ? 4.941 -14.227 0.419 1 97.44 12 ASP B N 1
ATOM 2698 C CA . ASP B 1 12 ? 4.688 -15.562 -0.1 1 97.44 12 ASP B CA 1
ATOM 2699 C C . ASP B 1 12 ? 5.652 -15.906 -1.233 1 97.44 12 ASP B C 1
ATOM 2701 O O . ASP B 1 12 ? 6.074 -17.062 -1.372 1 97.44 12 ASP B O 1
ATOM 2705 N N . THR B 1 13 ? 5.957 -14.922 -2.061 1 98.12 13 THR B N 1
ATOM 2706 C CA . THR B 1 13 ? 6.91 -15.117 -3.146 1 98.12 13 THR B CA 1
ATOM 2707 C C . THR B 1 13 ? 8.289 -15.477 -2.598 1 98.12 13 THR B C 1
ATOM 2709 O O . THR B 1 13 ? 8.922 -16.422 -3.062 1 98.12 13 THR B O 1
ATOM 2712 N N . MET B 1 14 ? 8.711 -14.75 -1.633 1 97.44 14 MET B N 1
ATOM 2713 C CA . MET B 1 14 ? 10.016 -14.984 -1.017 1 97.44 14 MET B CA 1
ATOM 2714 C C . MET B 1 14 ? 10.078 -16.375 -0.393 1 97.44 14 MET B C 1
ATOM 2716 O O . MET B 1 14 ? 11.094 -17.062 -0.489 1 97.44 14 MET B O 1
ATOM 2720 N N . LEU B 1 15 ? 9.008 -16.766 0.228 1 97.5 15 LEU B N 1
ATOM 2721 C CA . LEU B 1 15 ? 8.938 -18.078 0.858 1 97.5 15 LEU B CA 1
ATOM 2722 C C . LEU B 1 15 ? 9.016 -19.188 -0.185 1 97.5 15 LEU B C 1
ATOM 2724 O O . LEU B 1 15 ? 9.734 -20.172 -0 1 97.5 15 LEU B O 1
ATOM 2728 N N . LEU B 1 16 ? 8.297 -19.031 -1.234 1 97.88 16 LEU B N 1
ATOM 2729 C CA . LEU B 1 16 ? 8.336 -20.016 -2.309 1 97.88 16 LEU B CA 1
ATOM 2730 C C . LEU B 1 16 ? 9.75 -20.188 -2.844 1 97.88 16 LEU B C 1
ATOM 2732 O O . LEU B 1 16 ? 10.219 -21.312 -3.039 1 97.88 16 LEU B O 1
ATOM 2736 N N . LEU B 1 17 ? 10.383 -19.062 -3.131 1 98.12 17 LEU B N 1
ATOM 2737 C CA . LEU B 1 17 ? 11.734 -19.109 -3.67 1 98.12 17 LEU B CA 1
ATOM 2738 C C . LEU B 1 17 ? 12.688 -19.781 -2.689 1 98.12 17 LEU B C 1
ATOM 2740 O O . LEU B 1 17 ? 13.484 -20.641 -3.082 1 98.12 17 LEU B O 1
ATOM 2744 N N . LYS B 1 18 ? 12.562 -19.453 -1.462 1 97.19 18 LYS B N 1
ATOM 2745 C CA . LYS B 1 18 ? 13.391 -20.047 -0.427 1 97.19 18 LYS B CA 1
ATOM 2746 C C . LYS B 1 18 ? 13.18 -21.562 -0.357 1 97.19 18 LYS B C 1
ATOM 2748 O O . LYS B 1 18 ? 14.141 -22.328 -0.33 1 97.19 18 LYS B O 1
ATOM 2753 N N . GLU B 1 19 ? 11.953 -21.953 -0.386 1 96.31 19 GLU B N 1
ATOM 2754 C CA . GLU B 1 19 ? 11.594 -23.359 -0.271 1 96.31 19 GLU B CA 1
ATOM 2755 C C . GLU B 1 19 ? 11.977 -24.141 -1.534 1 96.31 19 GLU B C 1
ATOM 2757 O O . GLU B 1 19 ? 12.039 -25.359 -1.521 1 96.31 19 GLU B O 1
ATOM 2762 N N . SER B 1 20 ? 12.219 -23.422 -2.574 1 96.69 20 SER B N 1
ATOM 2763 C CA . SER B 1 20 ? 12.648 -24.047 -3.826 1 96.69 20 SER B CA 1
ATOM 2764 C C . SER B 1 20 ? 14.164 -23.953 -3.99 1 96.69 20 SER B C 1
ATOM 2766 O O . SER B 1 20 ? 14.68 -24.094 -5.102 1 96.69 20 SER B O 1
ATOM 2768 N N . ALA B 1 21 ? 14.891 -23.641 -2.922 1 94.81 21 ALA B N 1
ATOM 2769 C CA . ALA B 1 21 ? 16.344 -23.547 -2.865 1 94.81 21 ALA B CA 1
ATOM 2770 C C . ALA B 1 21 ? 16.859 -22.391 -3.734 1 94.81 21 ALA B C 1
ATOM 2772 O O . ALA B 1 21 ? 17.891 -22.516 -4.398 1 94.81 21 ALA B O 1
ATOM 2773 N N . LEU B 1 22 ? 16.062 -21.344 -3.801 1 96.94 22 LEU B N 1
ATOM 2774 C CA . LEU B 1 22 ? 16.406 -20.141 -4.551 1 96.94 22 LEU B CA 1
ATOM 2775 C C . LEU B 1 22 ? 16.328 -18.906 -3.664 1 96.94 22 LEU B C 1
ATOM 2777 O O . LEU B 1 22 ? 15.734 -17.891 -4.051 1 96.94 22 LEU B O 1
ATOM 2781 N N . SER B 1 23 ? 16.938 -19.016 -2.58 1 95.56 23 SER B N 1
ATOM 2782 C CA . SER B 1 23 ? 16.844 -17.906 -1.628 1 95.56 23 SER B CA 1
ATOM 2783 C C . SER B 1 23 ? 17.375 -16.609 -2.234 1 95.56 23 SER B C 1
ATOM 2785 O O . SER B 1 23 ? 18.453 -16.594 -2.826 1 95.56 23 SER B O 1
ATOM 2787 N N . VAL B 1 24 ? 16.609 -15.594 -2.031 1 95.81 24 VAL B N 1
ATOM 2788 C CA . VAL B 1 24 ? 16.984 -14.281 -2.559 1 95.81 24 VAL B CA 1
ATOM 2789 C C . VAL B 1 24 ? 17.922 -13.578 -1.583 1 95.81 24 VAL B C 1
ATOM 2791 O O . VAL B 1 24 ? 17.609 -13.469 -0.392 1 95.81 24 VAL B O 1
ATOM 2794 N N . TYR B 1 25 ? 19 -13.219 -2.105 1 94.25 25 TYR B N 1
ATOM 2795 C CA . TYR B 1 25 ? 19.953 -12.477 -1.3 1 94.25 25 TYR B CA 1
ATOM 2796 C C . TYR B 1 25 ? 19.812 -10.977 -1.522 1 94.25 25 TYR B C 1
ATOM 2798 O O . TYR B 1 25 ? 20.078 -10.477 -2.621 1 94.25 25 TYR B O 1
ATOM 2806 N N . LYS B 1 26 ? 19.375 -10.32 -0.504 1 90.88 26 LYS B N 1
ATOM 2807 C CA . LYS B 1 26 ? 19.25 -8.867 -0.466 1 90.88 26 LYS B CA 1
ATOM 2808 C C . LYS B 1 26 ? 20.234 -8.25 0.509 1 90.88 26 LYS B C 1
ATOM 2810 O O . LYS B 1 26 ? 20.031 -8.281 1.724 1 90.88 26 LYS B O 1
ATOM 2815 N N . PRO B 1 27 ? 21.344 -7.645 0.002 1 85.75 27 PRO B N 1
ATOM 2816 C CA . PRO B 1 27 ? 22.391 -7.129 0.886 1 85.75 27 PRO B CA 1
ATOM 2817 C C . PRO B 1 27 ? 21.844 -6.137 1.917 1 85.75 27 PRO B C 1
ATOM 2819 O O . PRO B 1 27 ? 22.328 -6.102 3.053 1 85.75 27 PRO B O 1
ATOM 2822 N N . ASN B 1 28 ? 20.938 -5.262 1.486 1 88.62 28 ASN B N 1
ATOM 2823 C CA . ASN B 1 28 ? 20.312 -4.242 2.324 1 88.62 28 ASN B CA 1
ATOM 2824 C C . ASN B 1 28 ? 18.797 -4.219 2.15 1 88.62 28 ASN B C 1
ATOM 2826 O O . ASN B 1 28 ? 18.297 -4.207 1.024 1 88.62 28 ASN B O 1
ATOM 2830 N N . PRO B 1 29 ? 18.125 -4.285 3.359 1 85.81 29 PRO B N 1
ATOM 2831 C CA . PRO B 1 29 ? 16.672 -4.316 3.277 1 85.81 29 PRO B CA 1
ATOM 2832 C C . PRO B 1 29 ? 16.094 -3.113 2.539 1 85.81 29 PRO B C 1
ATOM 2834 O O . PRO B 1 29 ? 14.953 -3.164 2.061 1 85.81 29 PRO B O 1
ATOM 2837 N N . ARG B 1 30 ? 16.844 -2.111 2.404 1 88.31 30 ARG B N 1
ATOM 2838 C CA . ARG B 1 30 ? 16.344 -0.891 1.773 1 88.31 30 ARG B CA 1
ATOM 2839 C C . ARG B 1 30 ? 16.656 -0.888 0.279 1 88.31 30 ARG B C 1
ATOM 2841 O O . ARG B 1 30 ? 16.188 -0.015 -0.454 1 88.31 30 ARG B O 1
ATOM 2848 N N . GLN B 1 31 ? 17.312 -1.877 -0.168 1 91.12 31 GLN B N 1
ATOM 2849 C CA . GLN B 1 31 ? 17.656 -1.972 -1.583 1 91.12 31 GLN B CA 1
ATOM 2850 C C . GLN B 1 31 ? 16.562 -2.668 -2.371 1 91.12 31 GLN B C 1
ATOM 2852 O O . GLN B 1 31 ? 15.883 -3.557 -1.85 1 91.12 31 GLN B O 1
ATOM 2857 N N . TYR B 1 32 ? 16.469 -2.268 -3.658 1 93.88 32 TYR B N 1
ATOM 2858 C CA . TYR B 1 32 ? 15.43 -2.852 -4.504 1 93.88 32 TYR B CA 1
ATOM 2859 C C . TYR B 1 32 ? 16.031 -3.816 -5.516 1 93.88 32 TYR B C 1
ATOM 2861 O O . TYR B 1 32 ? 15.328 -4.336 -6.387 1 93.88 32 TYR B O 1
ATOM 2869 N N . VAL B 1 33 ? 17.297 -4.035 -5.445 1 93.38 33 VAL B N 1
ATOM 2870 C CA . VAL B 1 33 ? 17.984 -5 -6.289 1 93.38 33 VAL B CA 1
ATOM 2871 C C . VAL B 1 33 ? 18.531 -6.141 -5.434 1 93.38 33 VAL B C 1
ATOM 2873 O O . VAL B 1 33 ? 19.016 -5.914 -4.32 1 93.38 33 VAL B O 1
ATOM 2876 N N . ALA B 1 34 ? 18.375 -7.34 -5.969 1 95.62 34 ALA B N 1
ATOM 2877 C CA . ALA B 1 34 ? 18.859 -8.523 -5.266 1 95.62 34 ALA B CA 1
ATOM 2878 C C . ALA B 1 34 ? 19.359 -9.586 -6.246 1 95.62 34 ALA B C 1
ATOM 2880 O O . ALA B 1 34 ? 19.422 -9.344 -7.453 1 95.62 34 ALA B O 1
ATOM 2881 N N . SER B 1 35 ? 19.859 -10.648 -5.637 1 96.31 35 SER B N 1
ATOM 2882 C CA . SER B 1 35 ? 20.375 -11.742 -6.465 1 96.31 35 SER B CA 1
ATOM 2883 C C . SER B 1 35 ? 19.938 -13.094 -5.906 1 96.31 35 SER B C 1
ATOM 2885 O O . SER B 1 35 ? 19.5 -13.188 -4.762 1 96.31 35 SER B O 1
ATOM 2887 N N . ILE B 1 36 ? 19.938 -14.008 -6.781 1 96.44 36 ILE B N 1
ATOM 2888 C CA . ILE B 1 36 ? 19.797 -15.414 -6.414 1 96.44 36 ILE B CA 1
ATOM 2889 C C . ILE B 1 36 ? 21.094 -16.156 -6.703 1 96.44 36 ILE B C 1
ATOM 2891 O O . ILE B 1 36 ? 21.406 -16.469 -7.859 1 96.44 36 ILE B O 1
ATOM 2895 N N . PRO B 1 37 ? 21.844 -16.484 -5.672 1 95.69 37 PRO B N 1
ATOM 2896 C CA . PRO B 1 37 ? 23.172 -17.078 -5.867 1 95.69 37 PRO B CA 1
ATOM 2897 C C . PRO B 1 37 ? 23.141 -18.344 -6.715 1 95.69 37 PRO B C 1
ATOM 2899 O O . PRO B 1 37 ? 24.078 -18.609 -7.469 1 95.69 37 PRO B O 1
ATOM 2902 N N . GLN B 1 38 ? 22.125 -19.109 -6.609 1 95.12 38 GLN B N 1
ATOM 2903 C CA . GLN B 1 38 ? 22 -20.375 -7.316 1 95.12 38 GLN B CA 1
ATOM 2904 C C . GLN B 1 38 ? 21.75 -20.156 -8.805 1 95.12 38 GLN B C 1
ATOM 2906 O O . GLN B 1 38 ? 21.891 -21.078 -9.602 1 95.12 38 GLN B O 1
ATOM 2911 N N . ILE B 1 39 ? 21.297 -18.953 -9.133 1 95.25 39 ILE B N 1
ATOM 2912 C CA . ILE B 1 39 ? 21.109 -18.562 -10.531 1 95.25 39 ILE B CA 1
ATOM 2913 C C . ILE B 1 39 ? 21.812 -17.234 -10.789 1 95.25 39 ILE B C 1
ATOM 2915 O O . ILE B 1 39 ? 21.172 -16.203 -10.938 1 95.25 39 ILE B O 1
ATOM 2919 N N . PRO B 1 40 ? 23.047 -17.25 -11 1 92.5 40 PRO B N 1
ATOM 2920 C CA . PRO B 1 40 ? 23.844 -16.016 -11.047 1 92.5 40 PRO B CA 1
ATOM 2921 C C . PRO B 1 40 ? 23.453 -15.117 -12.211 1 92.5 40 PRO B C 1
ATOM 2923 O O . PRO B 1 40 ? 23.641 -13.898 -12.141 1 92.5 40 PRO B O 1
ATOM 2926 N N . ALA B 1 41 ? 22.906 -15.68 -13.203 1 91.81 41 ALA B N 1
ATOM 2927 C CA . ALA B 1 41 ? 22.562 -14.906 -14.391 1 91.81 41 ALA B CA 1
ATOM 2928 C C . ALA B 1 41 ? 21.281 -14.102 -14.172 1 91.81 41 ALA B C 1
ATOM 2930 O O . ALA B 1 41 ? 20.938 -13.227 -14.977 1 91.81 41 ALA B O 1
ATOM 2931 N N . LEU B 1 42 ? 20.672 -14.312 -13.07 1 94.56 42 LEU B N 1
ATOM 2932 C CA . LEU B 1 42 ? 19.391 -13.68 -12.812 1 94.56 42 LEU B CA 1
ATOM 2933 C C . LEU B 1 42 ? 19.531 -12.555 -11.789 1 94.56 42 LEU B C 1
ATOM 2935 O O . LEU B 1 42 ? 20.016 -12.773 -10.68 1 94.56 42 LEU B O 1
ATOM 2939 N N . GLU B 1 43 ? 19.203 -11.375 -12.195 1 95.19 43 GLU B N 1
ATOM 2940 C CA . GLU B 1 43 ? 19.078 -10.25 -11.281 1 95.19 43 GLU B CA 1
ATOM 2941 C C . GLU B 1 43 ? 17.641 -10.039 -10.852 1 95.19 43 GLU B C 1
ATOM 2943 O O . GLU B 1 43 ? 16.719 -10.109 -11.68 1 95.19 43 GLU B O 1
ATOM 2948 N N . VAL B 1 44 ? 17.484 -9.766 -9.555 1 97 44 VAL B N 1
ATOM 2949 C CA . VAL B 1 44 ? 16.125 -9.625 -9.016 1 97 44 VAL B CA 1
ATOM 2950 C C . VAL B 1 44 ? 15.844 -8.148 -8.719 1 97 44 VAL B C 1
ATOM 2952 O O . VAL B 1 44 ? 16.688 -7.449 -8.156 1 97 44 VAL B O 1
ATOM 2955 N N . TRP B 1 45 ? 14.68 -7.688 -9.133 1 96.75 45 TRP B N 1
ATOM 2956 C CA . TRP B 1 45 ? 14.242 -6.316 -8.906 1 96.75 45 TRP B CA 1
ATOM 2957 C C . TRP B 1 45 ? 12.906 -6.281 -8.172 1 96.75 45 TRP B C 1
ATOM 2959 O O . TRP B 1 45 ? 11.906 -6.809 -8.664 1 96.75 45 TRP B O 1
ATOM 2969 N N . PHE B 1 46 ? 12.898 -5.684 -7 1 96.5 46 PHE B N 1
ATOM 2970 C CA . PHE B 1 46 ? 11.672 -5.543 -6.234 1 96.5 46 PHE B CA 1
ATOM 2971 C C . PHE B 1 46 ? 10.844 -4.363 -6.742 1 96.5 46 PHE B C 1
ATOM 2973 O O . PHE B 1 46 ? 11.336 -3.234 -6.789 1 96.5 46 PHE B O 1
ATOM 2980 N N . GLN B 1 47 ? 9.609 -4.652 -7.148 1 95.75 47 GLN B N 1
ATOM 2981 C CA . GLN B 1 47 ? 8.688 -3.684 -7.727 1 95.75 47 GLN B CA 1
ATOM 2982 C C . GLN B 1 47 ? 7.262 -3.914 -7.227 1 95.75 47 GLN B C 1
ATOM 2984 O O . GLN B 1 47 ? 6.93 -5.008 -6.766 1 95.75 47 GLN B O 1
ATOM 2989 N N . ARG B 1 48 ? 6.477 -2.83 -7.281 1 95.06 48 ARG B N 1
ATOM 2990 C CA . ARG B 1 48 ? 5.051 -3.092 -7.098 1 95.06 48 ARG B CA 1
ATOM 2991 C C . ARG B 1 48 ? 4.535 -4.074 -8.141 1 95.06 48 ARG B C 1
ATOM 2993 O O . ARG B 1 48 ? 4.996 -4.074 -9.281 1 95.06 48 ARG B O 1
ATOM 3000 N N . ALA B 1 49 ? 3.545 -4.844 -7.715 1 94.38 49 ALA B N 1
ATOM 3001 C CA . ALA B 1 49 ? 3.029 -5.895 -8.586 1 94.38 49 ALA B CA 1
ATOM 3002 C C . ALA B 1 49 ? 2.572 -5.324 -9.93 1 94.38 49 ALA B C 1
ATOM 3004 O O . ALA B 1 49 ? 2.854 -5.895 -10.984 1 94.38 49 ALA B O 1
ATOM 3005 N N . SER B 1 50 ? 1.874 -4.199 -9.883 1 94.5 50 SER B N 1
ATOM 3006 C CA . SER B 1 50 ? 1.41 -3.559 -11.109 1 94.5 50 SER B CA 1
ATOM 3007 C C . SER B 1 50 ? 2.582 -3.15 -12 1 94.5 50 SER B C 1
ATOM 3009 O O . SER B 1 50 ? 2.543 -3.342 -13.211 1 94.5 50 SER B O 1
ATOM 3011 N N . ASP B 1 51 ? 3.631 -2.658 -11.391 1 96 51 ASP B N 1
ATOM 3012 C CA . ASP B 1 51 ? 4.801 -2.207 -12.133 1 96 51 ASP B CA 1
ATOM 3013 C C . ASP B 1 51 ? 5.551 -3.389 -12.75 1 96 51 ASP B C 1
ATOM 3015 O O . ASP B 1 51 ? 6.141 -3.266 -13.82 1 96 51 ASP B O 1
ATOM 3019 N N . VAL B 1 52 ? 5.484 -4.527 -12.102 1 97.06 52 VAL B N 1
ATOM 3020 C CA . VAL B 1 52 ? 6.109 -5.723 -12.656 1 97.06 52 VAL B CA 1
ATOM 3021 C C . VAL B 1 52 ? 5.508 -6.035 -14.023 1 97.06 52 VAL B C 1
ATOM 3023 O O . VAL B 1 52 ? 6.238 -6.238 -15 1 97.06 52 VAL B O 1
ATOM 3026 N N . VAL B 1 53 ? 4.211 -5.977 -14.109 1 97.44 53 VAL B N 1
ATOM 3027 C CA . VAL B 1 53 ? 3.541 -6.301 -15.367 1 97.44 53 VAL B CA 1
ATOM 3028 C C . VAL B 1 53 ? 3.861 -5.234 -16.406 1 97.44 53 VAL B C 1
ATOM 3030 O O . VAL B 1 53 ? 4.164 -5.559 -17.562 1 97.44 53 VAL B O 1
ATOM 3033 N N . ARG B 1 54 ? 3.84 -3.982 -15.984 1 95.06 54 ARG B N 1
ATOM 3034 C CA . ARG B 1 54 ? 4.121 -2.895 -16.906 1 95.06 54 ARG B CA 1
ATOM 3035 C C . ARG B 1 54 ? 5.547 -2.99 -17.453 1 95.06 54 ARG B C 1
ATOM 3037 O O . ARG B 1 54 ? 5.777 -2.83 -18.656 1 95.06 54 ARG B O 1
ATOM 3044 N N . LYS B 1 55 ? 6.453 -3.268 -16.578 1 95.81 55 LYS B N 1
ATOM 3045 C CA . LYS B 1 55 ? 7.859 -3.338 -16.969 1 95.81 55 LYS B CA 1
ATOM 3046 C C . LYS B 1 55 ? 8.125 -4.551 -17.844 1 95.81 55 LYS B C 1
ATOM 3048 O O . LYS B 1 55 ? 9.016 -4.523 -18.703 1 95.81 55 LYS B O 1
ATOM 3053 N N . LEU B 1 56 ? 7.406 -5.637 -17.641 1 96.88 56 LEU B N 1
ATOM 3054 C CA . LEU B 1 56 ? 7.465 -6.77 -18.562 1 96.88 56 LEU B CA 1
ATOM 3055 C C . LEU B 1 56 ? 7.012 -6.359 -19.953 1 96.88 56 LEU B C 1
ATOM 3057 O O . LEU B 1 56 ? 7.668 -6.691 -20.953 1 96.88 56 LEU B O 1
ATOM 3061 N N . ARG B 1 57 ? 5.945 -5.578 -19.984 1 94.56 57 ARG B N 1
ATOM 3062 C CA . ARG B 1 57 ? 5.371 -5.133 -21.25 1 94.56 57 ARG B CA 1
ATOM 3063 C C . ARG B 1 57 ? 6.344 -4.234 -22.016 1 94.56 57 ARG B C 1
ATOM 3065 O O . ARG B 1 57 ? 6.465 -4.336 -23.234 1 94.56 57 ARG B O 1
ATOM 3072 N N . TYR B 1 58 ? 7.043 -3.391 -21.234 1 91.75 58 TYR B N 1
ATOM 3073 C CA . TYR B 1 58 ? 7.957 -2.436 -21.844 1 91.75 58 TYR B CA 1
ATOM 3074 C C . TYR B 1 58 ? 9.297 -3.09 -22.156 1 91.75 58 TYR B C 1
ATOM 3076 O O . TYR B 1 58 ? 10.125 -2.518 -22.875 1 91.75 58 TYR B O 1
ATOM 3084 N N . GLY B 1 59 ? 9.523 -4.266 -21.609 1 92.44 59 GLY B N 1
ATOM 3085 C CA . GLY B 1 59 ? 10.773 -4.973 -21.859 1 92.44 59 GLY B CA 1
ATOM 3086 C C . GLY B 1 59 ? 11.875 -4.602 -20.875 1 92.44 59 GLY B C 1
ATOM 3087 O O . GLY B 1 59 ? 13.047 -4.914 -21.109 1 92.44 59 GLY B O 1
ATOM 3088 N N . ASP B 1 60 ? 11.516 -3.906 -19.781 1 92.62 60 ASP B N 1
ATOM 3089 C CA . ASP B 1 60 ? 12.492 -3.494 -18.781 1 92.62 60 ASP B CA 1
ATOM 3090 C C . ASP B 1 60 ? 12.922 -4.68 -17.922 1 92.62 60 ASP B C 1
ATOM 3092 O O . ASP B 1 60 ? 14 -4.656 -17.328 1 92.62 60 ASP B O 1
ATOM 3096 N N . ILE B 1 61 ? 12.062 -5.672 -17.781 1 96.19 61 ILE B N 1
ATOM 3097 C CA . ILE B 1 61 ? 12.398 -6.918 -17.109 1 96.19 61 ILE B CA 1
ATOM 3098 C C . ILE B 1 61 ? 11.945 -8.102 -17.953 1 96.19 61 ILE B C 1
ATOM 3100 O O . ILE B 1 61 ? 11.125 -7.949 -18.859 1 96.19 61 ILE B O 1
ATOM 3104 N N . ASP B 1 62 ? 12.469 -9.227 -17.641 1 97.88 62 ASP B N 1
ATOM 3105 C CA . ASP B 1 62 ? 12.25 -10.398 -18.484 1 97.88 62 ASP B CA 1
ATOM 3106 C C . ASP B 1 62 ? 11.219 -11.336 -17.859 1 97.88 62 ASP B C 1
ATOM 3108 O O . ASP B 1 62 ? 10.438 -11.969 -18.562 1 97.88 62 ASP B O 1
ATOM 3112 N N . LEU B 1 63 ? 11.25 -11.43 -16.547 1 98.31 63 LEU B N 1
ATOM 3113 C CA . LEU B 1 63 ? 10.43 -12.344 -15.766 1 98.31 63 LEU B CA 1
ATOM 3114 C C . LEU B 1 63 ? 9.758 -11.625 -14.602 1 98.31 63 LEU B C 1
ATOM 3116 O O . LEU B 1 63 ? 10.203 -10.547 -14.195 1 98.31 63 LEU B O 1
ATOM 3120 N N . GLY B 1 64 ? 8.719 -12.234 -14.133 1 98.5 64 GLY B N 1
ATOM 3121 C CA . GLY B 1 64 ? 8.086 -11.703 -12.938 1 98.5 64 GLY B CA 1
ATOM 3122 C C . GLY B 1 64 ? 7.156 -12.695 -12.258 1 98.5 64 GLY B C 1
ATOM 3123 O O . GLY B 1 64 ? 6.703 -13.656 -12.891 1 98.5 64 GLY B O 1
ATOM 3124 N N . ILE B 1 65 ? 6.934 -12.539 -10.984 1 98.69 65 ILE B N 1
ATOM 3125 C CA . ILE B 1 65 ? 5.914 -13.258 -10.227 1 98.69 65 ILE B CA 1
ATOM 3126 C C . ILE B 1 65 ? 4.844 -12.281 -9.75 1 98.69 65 ILE B C 1
ATOM 3128 O O . ILE B 1 65 ? 5.148 -11.297 -9.07 1 98.69 65 ILE B O 1
ATOM 3132 N N . VAL B 1 66 ? 3.643 -12.469 -10.172 1 98.31 66 VAL B N 1
ATOM 3133 C CA . VAL B 1 66 ? 2.527 -11.586 -9.852 1 98.31 66 VAL B CA 1
ATOM 3134 C C . VAL B 1 66 ? 1.247 -12.406 -9.703 1 98.31 66 VAL B C 1
ATOM 3136 O O . VAL B 1 66 ? 1.254 -13.625 -9.898 1 98.31 66 VAL B O 1
ATOM 3139 N N . GLY B 1 67 ? 0.251 -11.758 -9.266 1 98.12 67 GLY B N 1
ATOM 3140 C CA . GLY B 1 67 ? -1.048 -12.406 -9.234 1 98.12 67 GLY B CA 1
ATOM 3141 C C . GLY B 1 67 ? -1.688 -12.531 -10.602 1 98.12 67 GLY B C 1
ATOM 3142 O O . GLY B 1 67 ? -1.525 -11.648 -11.453 1 98.12 67 GLY B O 1
ATOM 3143 N N . THR B 1 68 ? -2.469 -13.594 -10.727 1 98.12 68 THR B N 1
ATOM 3144 C CA . THR B 1 68 ? -3.209 -13.797 -11.969 1 98.12 68 THR B CA 1
ATOM 3145 C C . THR B 1 68 ? -4.082 -12.586 -12.281 1 98.12 68 THR B C 1
ATOM 3147 O O . THR B 1 68 ? -4.207 -12.188 -13.438 1 98.12 68 THR B O 1
ATOM 3150 N N . ASP B 1 69 ? -4.664 -11.992 -11.273 1 97.38 69 ASP B N 1
ATOM 3151 C CA . ASP B 1 69 ? -5.559 -10.844 -11.422 1 97.38 69 ASP B CA 1
ATOM 3152 C C . ASP B 1 69 ? -4.816 -9.641 -12 1 97.38 69 ASP B C 1
ATOM 3154 O O . ASP B 1 69 ? -5.273 -9.039 -12.977 1 97.38 69 ASP B O 1
ATOM 3158 N N . MET B 1 70 ? -3.691 -9.375 -11.414 1 96.44 70 MET B N 1
ATOM 3159 C CA . MET B 1 70 ? -2.906 -8.227 -11.852 1 96.44 70 MET B CA 1
ATOM 3160 C C . MET B 1 70 ? -2.402 -8.43 -13.281 1 96.44 70 MET B C 1
ATOM 3162 O O . MET B 1 70 ? -2.426 -7.496 -14.086 1 96.44 70 MET B O 1
ATOM 3166 N N . PHE B 1 71 ? -1.961 -9.609 -13.594 1 97.94 71 PHE B N 1
ATOM 3167 C CA . PHE B 1 71 ? -1.494 -9.93 -14.938 1 97.94 71 PHE B CA 1
ATOM 3168 C C . PHE B 1 71 ? -2.615 -9.766 -15.961 1 97.94 71 PHE B C 1
ATOM 3170 O O . PHE B 1 71 ? -2.43 -9.117 -16.984 1 97.94 71 PHE B O 1
ATOM 3177 N N . ALA B 1 72 ? -3.752 -10.297 -15.594 1 97.31 72 ALA B N 1
ATOM 3178 C CA . ALA B 1 72 ? -4.887 -10.242 -16.516 1 97.31 72 ALA B CA 1
ATOM 3179 C C . ALA B 1 72 ? -5.332 -8.805 -16.75 1 97.31 72 ALA B C 1
ATOM 3181 O O . ALA B 1 72 ? -5.633 -8.414 -17.875 1 97.31 72 ALA B O 1
ATOM 3182 N N . GLU B 1 73 ? -5.387 -7.977 -15.734 1 97.31 73 GLU B N 1
ATOM 3183 C CA . GLU B 1 73 ? -5.844 -6.594 -15.82 1 97.31 73 GLU B CA 1
ATOM 3184 C C . GLU B 1 73 ? -4.906 -5.754 -16.688 1 97.31 73 GLU B C 1
ATOM 3186 O O . GLU B 1 73 ? -5.359 -4.988 -17.531 1 97.31 73 GLU B O 1
ATOM 3191 N N . LEU B 1 74 ? -3.607 -5.941 -16.484 1 96 74 LEU B N 1
ATOM 3192 C CA . LEU B 1 74 ? -2.66 -5 -17.062 1 96 74 LEU B CA 1
ATOM 3193 C C . LEU B 1 74 ? -2.096 -5.543 -18.375 1 96 74 LEU B C 1
ATOM 3195 O O . LEU B 1 74 ? -1.716 -4.773 -19.25 1 96 74 LEU B O 1
ATOM 3199 N N . ALA B 1 75 ? -1.897 -6.836 -18.469 1 92.81 75 ALA B N 1
ATOM 3200 C CA . ALA B 1 75 ? -1.48 -7.398 -19.75 1 92.81 75 ALA B CA 1
ATOM 3201 C C . ALA B 1 75 ? -2.572 -7.23 -20.797 1 92.81 75 ALA B C 1
ATOM 3203 O O . ALA B 1 75 ? -2.279 -6.961 -21.969 1 92.81 75 ALA B O 1
ATOM 3204 N N . ASP B 1 76 ? -3.855 -7.379 -20.344 1 88.5 76 ASP B N 1
ATOM 3205 C CA . ASP B 1 76 ? -5.039 -7.137 -21.172 1 88.5 76 ASP B CA 1
ATOM 3206 C C . ASP B 1 76 ? -4.895 -7.777 -22.547 1 88.5 76 ASP B C 1
ATOM 3208 O O . ASP B 1 76 ? -5.059 -7.105 -23.562 1 88.5 76 ASP B O 1
ATOM 3212 N N . GLY B 1 77 ? -4.391 -8.977 -22.609 1 86.75 77 GLY B N 1
ATOM 3213 C CA . GLY B 1 77 ? -4.336 -9.75 -23.844 1 86.75 77 GLY B CA 1
ATOM 3214 C C . GLY B 1 77 ? -3.09 -9.469 -24.672 1 86.75 77 GLY B C 1
ATOM 3215 O O . GLY B 1 77 ? -2.984 -9.906 -25.812 1 86.75 77 GLY B O 1
ATOM 3216 N N . ASP B 1 78 ? -2.141 -8.75 -24.125 1 93.44 78 ASP B N 1
ATOM 3217 C CA . ASP B 1 78 ? -0.879 -8.508 -24.828 1 93.44 78 ASP B CA 1
ATOM 3218 C C . ASP B 1 78 ? -0.198 -9.812 -25.203 1 93.44 78 ASP B C 1
ATOM 3220 O O . ASP B 1 78 ? 0.18 -10.602 -24.344 1 93.44 78 ASP B O 1
ATOM 3224 N N . PRO B 1 79 ? -0 -10.055 -26.5 1 93.5 79 PRO B N 1
ATOM 3225 C CA . PRO B 1 79 ? 0.561 -11.336 -26.938 1 93.5 79 PRO B CA 1
ATOM 3226 C C . PRO B 1 79 ? 2.033 -11.492 -26.562 1 93.5 79 PRO B C 1
ATOM 3228 O O . PRO B 1 79 ? 2.576 -12.602 -26.625 1 93.5 79 PRO B O 1
ATOM 3231 N N . ASP B 1 80 ? 2.654 -10.414 -26.234 1 95.31 80 ASP B N 1
ATOM 3232 C CA . ASP B 1 80 ? 4.078 -10.469 -25.906 1 95.31 80 ASP B CA 1
ATOM 3233 C C . ASP B 1 80 ? 4.297 -10.875 -24.453 1 95.31 80 ASP B C 1
ATOM 3235 O O . ASP B 1 80 ? 5.438 -11.047 -24.016 1 95.31 80 ASP B O 1
ATOM 3239 N N . LEU B 1 81 ? 3.299 -11.008 -23.75 1 97.69 81 LEU B N 1
ATOM 3240 C CA . LEU B 1 81 ? 3.383 -11.508 -22.391 1 97.69 81 LEU B CA 1
ATOM 3241 C C . LEU B 1 81 ? 2.863 -12.938 -22.297 1 97.69 81 LEU B C 1
ATOM 3243 O O . LEU B 1 81 ? 1.854 -13.273 -22.922 1 97.69 81 LEU B O 1
ATOM 3247 N N . ILE B 1 82 ? 3.578 -13.781 -21.562 1 97.69 82 ILE B N 1
ATOM 3248 C CA . ILE B 1 82 ? 3.219 -15.195 -21.531 1 97.69 82 ILE B CA 1
ATOM 3249 C C . ILE B 1 82 ? 3.322 -15.719 -20.109 1 97.69 82 ILE B C 1
ATOM 3251 O O . ILE B 1 82 ? 4.199 -15.305 -19.344 1 97.69 82 ILE B O 1
ATOM 3255 N N . VAL B 1 83 ? 2.438 -16.609 -19.766 1 98.12 83 VAL B N 1
ATOM 3256 C CA . VAL B 1 83 ? 2.457 -17.281 -18.469 1 98.12 83 VAL B CA 1
ATOM 3257 C C . VAL B 1 83 ? 3.35 -18.516 -18.547 1 98.12 83 VAL B C 1
ATOM 3259 O O . VAL B 1 83 ? 3.125 -19.406 -19.375 1 98.12 83 VAL B O 1
ATOM 3262 N N . CYS B 1 84 ? 4.34 -18.594 -17.672 1 98.38 84 CYS B N 1
ATOM 3263 C CA . CYS B 1 84 ? 5.266 -19.719 -17.656 1 98.38 84 CYS B CA 1
ATOM 3264 C C . CYS B 1 84 ? 4.836 -20.781 -16.625 1 98.38 84 CYS B C 1
ATOM 3266 O O . CYS B 1 84 ? 5.082 -21.969 -16.828 1 98.38 84 CYS B O 1
ATOM 3268 N N . HIS B 1 85 ? 4.328 -20.359 -15.539 1 98.56 85 HIS B N 1
ATOM 3269 C CA . HIS B 1 85 ? 3.787 -21.203 -14.477 1 98.56 85 HIS B CA 1
ATOM 3270 C C . HIS B 1 85 ? 2.475 -20.641 -13.945 1 98.56 85 HIS B C 1
ATOM 3272 O O . HIS B 1 85 ? 2.463 -19.578 -13.305 1 98.56 85 HIS B O 1
ATOM 3278 N N . GLU B 1 86 ? 1.372 -21.281 -14.078 1 97.69 86 GLU B N 1
ATOM 3279 C CA . GLU B 1 86 ? 0.045 -20.719 -13.867 1 97.69 86 GLU B CA 1
ATOM 3280 C C . GLU B 1 86 ? -0.441 -20.969 -12.445 1 97.69 86 GLU B C 1
ATOM 3282 O O . GLU B 1 86 ? -1.499 -20.469 -12.047 1 97.69 86 GLU B O 1
ATOM 3287 N N . ALA B 1 87 ? 0.328 -21.703 -11.648 1 97.88 87 ALA B N 1
ATOM 3288 C CA . ALA B 1 87 ? -0.165 -22.078 -10.328 1 97.88 87 ALA B CA 1
ATOM 3289 C C . ALA B 1 87 ? 0.988 -22.25 -9.336 1 97.88 87 ALA B C 1
ATOM 3291 O O . ALA B 1 87 ? 1.449 -23.375 -9.102 1 97.88 87 ALA B O 1
ATOM 3292 N N . LEU B 1 88 ? 1.381 -21.172 -8.641 1 98.25 88 LEU B N 1
ATOM 3293 C CA . LEU B 1 88 ? 2.482 -21.234 -7.684 1 98.25 88 LEU B CA 1
ATOM 3294 C C . LEU B 1 88 ? 1.974 -21.562 -6.281 1 98.25 88 LEU B C 1
ATOM 3296 O O . LEU B 1 88 ? 2.76 -21.656 -5.34 1 98.25 88 LEU B O 1
ATOM 3300 N N . ASN B 1 89 ? 0.715 -21.75 -6.16 1 96.88 89 ASN B N 1
ATOM 3301 C CA . ASN B 1 89 ? 0.026 -22.297 -4.992 1 96.88 89 ASN B CA 1
ATOM 3302 C C . ASN B 1 89 ? 0.191 -21.406 -3.773 1 96.88 89 ASN B C 1
ATOM 3304 O O . ASN B 1 89 ? 0.497 -21.875 -2.68 1 96.88 89 ASN B O 1
ATOM 3308 N N . PHE B 1 90 ? 0.152 -20.125 -3.924 1 96.25 90 PHE B N 1
ATOM 3309 C CA . PHE B 1 90 ? 0.006 -19.125 -2.867 1 96.25 90 PHE B CA 1
ATOM 3310 C C . PHE B 1 90 ? -0.831 -17.938 -3.346 1 96.25 90 PHE B C 1
ATOM 3312 O O . PHE B 1 90 ? -1.078 -17.797 -4.543 1 96.25 90 PHE B O 1
ATOM 3319 N N . GLY B 1 91 ? -1.34 -17.203 -2.406 1 95.38 91 GLY B N 1
ATOM 3320 C CA . GLY B 1 91 ? -2.119 -16.016 -2.75 1 95.38 91 GLY B CA 1
ATOM 3321 C C . GLY B 1 91 ? -3.477 -16.359 -3.338 1 95.38 91 GLY B C 1
ATOM 3322 O O . GLY B 1 91 ? -3.984 -15.625 -4.195 1 95.38 91 GLY B O 1
ATOM 3323 N N . GLN B 1 92 ? -4.051 -17.422 -2.938 1 96.06 92 GLN B N 1
ATOM 3324 C CA . GLN B 1 92 ? -5.344 -17.859 -3.457 1 96.06 92 GLN B CA 1
ATOM 3325 C C . GLN B 1 92 ? -6.445 -16.875 -3.066 1 96.06 92 GLN B C 1
ATOM 3327 O O . GLN B 1 92 ? -6.609 -16.547 -1.887 1 96.06 92 GLN B O 1
ATOM 3332 N N . CYS B 1 93 ? -7.105 -16.422 -4.039 1 97 93 CYS B N 1
ATOM 3333 C CA . CYS B 1 93 ? -8.258 -15.531 -3.877 1 97 93 CYS B CA 1
ATOM 3334 C C . CYS B 1 93 ? -9.086 -15.477 -5.152 1 97 93 CYS B C 1
ATOM 3336 O O . CYS B 1 93 ? -8.852 -16.25 -6.086 1 97 93 CYS B O 1
ATOM 3338 N N . LYS B 1 94 ? -10.117 -14.75 -5.105 1 98 94 LYS B N 1
ATOM 3339 C CA . LYS B 1 94 ? -10.961 -14.594 -6.293 1 98 94 LYS B CA 1
ATOM 3340 C C . LYS B 1 94 ? -11.406 -13.141 -6.457 1 98 94 LYS B C 1
ATOM 3342 O O . LYS B 1 94 ? -11.547 -12.414 -5.473 1 98 94 LYS B O 1
ATOM 3347 N N . LEU B 1 95 ? -11.492 -12.727 -7.695 1 98.25 95 LEU B N 1
ATOM 3348 C CA . LEU B 1 95 ? -12.133 -11.461 -8.031 1 98.25 95 LEU B CA 1
ATOM 3349 C C . LEU B 1 95 ? -13.641 -11.633 -8.172 1 98.25 95 LEU B C 1
ATOM 3351 O O . LEU B 1 95 ? -14.102 -12.383 -9.039 1 98.25 95 LEU B O 1
ATOM 3355 N N . ALA B 1 96 ? -14.375 -10.93 -7.316 1 98.38 96 ALA B N 1
ATOM 3356 C CA . ALA B 1 96 ? -15.812 -11.195 -7.273 1 98.38 96 ALA B CA 1
ATOM 3357 C C . ALA B 1 96 ? -16.594 -9.914 -6.996 1 98.38 96 ALA B C 1
ATOM 3359 O O . ALA B 1 96 ? -16.047 -8.953 -6.445 1 98.38 96 ALA B O 1
ATOM 3360 N N . LEU B 1 97 ? -17.875 -9.953 -7.367 1 98.5 97 LEU B N 1
ATOM 3361 C CA . LEU B 1 97 ? -18.781 -8.844 -7.102 1 98.5 97 LEU B CA 1
ATOM 3362 C C . LEU B 1 97 ? -19.25 -8.852 -5.652 1 98.5 97 LEU B C 1
ATOM 3364 O O . LEU B 1 97 ? -19.516 -9.914 -5.086 1 98.5 97 LEU B O 1
ATOM 3368 N N . GLY B 1 98 ? -19.234 -7.695 -5.004 1 98.31 98 GLY B N 1
ATOM 3369 C CA . GLY B 1 98 ? -19.859 -7.461 -3.713 1 98.31 98 GLY B CA 1
ATOM 3370 C C . GLY B 1 98 ? -21.016 -6.477 -3.775 1 98.31 98 GLY B C 1
ATOM 3371 O O . GLY B 1 98 ? -20.859 -5.359 -4.273 1 98.31 98 GLY B O 1
ATOM 3372 N N . ILE B 1 99 ? -22.172 -6.895 -3.273 1 98.56 99 ILE B N 1
ATOM 3373 C CA . ILE B 1 99 ? -23.344 -6.012 -3.285 1 98.56 99 ILE B CA 1
ATOM 3374 C C . ILE B 1 99 ? -23.828 -5.789 -1.856 1 98.56 99 ILE B C 1
ATOM 3376 O O . ILE B 1 99 ? -23.594 -6.613 -0.974 1 98.56 99 ILE B O 1
ATOM 3380 N N . PRO B 1 100 ? -24.516 -4.652 -1.61 1 98.44 100 PRO B N 1
ATOM 3381 C CA . PRO B 1 100 ? -25.031 -4.398 -0.266 1 98.44 100 PRO B CA 1
ATOM 3382 C C . PRO B 1 100 ? -26.016 -5.469 0.199 1 98.44 100 PRO B C 1
ATOM 3384 O O . PRO B 1 100 ? -26.797 -5.996 -0.606 1 98.44 100 PRO B O 1
ATOM 3387 N N . MET B 1 101 ? -26.031 -5.727 1.495 1 97.62 101 MET B N 1
ATOM 3388 C CA . MET B 1 101 ? -26.906 -6.738 2.086 1 97.62 101 MET B CA 1
ATOM 3389 C C . MET B 1 101 ? -28.312 -6.18 2.326 1 97.62 101 MET B C 1
ATOM 3391 O O . MET B 1 101 ? -29.25 -6.938 2.551 1 97.62 101 MET B O 1
ATOM 3395 N N . THR B 1 102 ? -28.406 -4.883 2.283 1 96.12 102 THR B N 1
ATOM 3396 C CA . THR B 1 102 ? -29.672 -4.223 2.602 1 96.12 102 THR B CA 1
ATOM 3397 C C . THR B 1 102 ? -30.109 -3.326 1.452 1 96.12 102 THR B C 1
ATOM 3399 O O . THR B 1 102 ? -29.469 -3.287 0.402 1 96.12 102 THR B O 1
ATOM 3402 N N . GLY B 1 103 ? -31.297 -2.744 1.593 1 95.19 103 GLY B N 1
ATOM 3403 C CA . GLY B 1 103 ? -31.781 -1.832 0.572 1 95.19 103 GLY B CA 1
ATOM 3404 C C . GLY B 1 103 ? -32.281 -2.541 -0.674 1 95.19 103 GLY B C 1
ATOM 3405 O O . GLY B 1 103 ? -32.875 -3.613 -0.586 1 95.19 103 GLY B O 1
ATOM 3406 N N . LYS B 1 104 ? -32.031 -1.905 -1.824 1 95.06 104 LYS B N 1
ATOM 3407 C CA . LYS B 1 104 ? -32.562 -2.414 -3.082 1 95.06 104 LYS B CA 1
ATOM 3408 C C . LYS B 1 104 ? -31.922 -3.738 -3.465 1 95.06 104 LYS B C 1
ATOM 3410 O O . LYS B 1 104 ? -32.438 -4.473 -4.309 1 95.06 104 LYS B O 1
ATOM 3415 N N . PHE B 1 105 ? -30.781 -4.035 -2.812 1 97.62 105 PHE B N 1
ATOM 3416 C CA . PHE B 1 105 ? -30.047 -5.25 -3.16 1 97.62 105 PHE B CA 1
ATOM 3417 C C . PHE B 1 105 ? -30.391 -6.383 -2.199 1 97.62 105 PHE B C 1
ATOM 3419 O O . PHE B 1 105 ? -29.891 -7.496 -2.344 1 97.62 105 PHE B O 1
ATOM 3426 N N . ALA B 1 106 ? -31.234 -6.203 -1.23 1 96.5 106 ALA B N 1
ATOM 3427 C CA . ALA B 1 106 ? -31.5 -7.129 -0.133 1 96.5 106 ALA B CA 1
ATOM 3428 C C . ALA B 1 106 ? -31.906 -8.5 -0.66 1 96.5 106 ALA B C 1
ATOM 3430 O O . ALA B 1 106 ? -31.484 -9.531 -0.118 1 96.5 106 ALA B O 1
ATOM 3431 N N . ASP B 1 107 ? -32.656 -8.5 -1.774 1 96.38 107 ASP B N 1
ATOM 3432 C CA . ASP B 1 107 ? -33.219 -9.758 -2.26 1 96.38 107 ASP B CA 1
ATOM 3433 C C . ASP B 1 107 ? -32.438 -10.266 -3.48 1 96.38 107 ASP B C 1
ATOM 3435 O O . ASP B 1 107 ? -32.875 -11.203 -4.152 1 96.38 107 ASP B O 1
ATOM 3439 N N . ILE B 1 108 ? -31.359 -9.648 -3.781 1 97.75 108 ILE B N 1
ATOM 3440 C CA . ILE B 1 108 ? -30.562 -10.047 -4.934 1 97.75 108 ILE B CA 1
ATOM 3441 C C . ILE B 1 108 ? -29.531 -11.086 -4.516 1 97.75 108 ILE B C 1
ATOM 3443 O O . ILE B 1 108 ? -28.688 -10.836 -3.643 1 97.75 108 ILE B O 1
ATOM 3447 N N . GLU B 1 109 ? -29.562 -12.273 -5.176 1 97.25 109 GLU B N 1
ATOM 3448 C CA . GLU B 1 109 ? -28.672 -13.359 -4.77 1 97.25 109 GLU B CA 1
ATOM 3449 C C . GLU B 1 109 ? -27.828 -13.852 -5.945 1 97.25 109 GLU B C 1
ATOM 3451 O O . GLU B 1 109 ? -26.828 -14.523 -5.75 1 97.25 109 GLU B O 1
ATOM 3456 N N . THR B 1 110 ? -28.297 -13.57 -7.168 1 97.81 110 THR B N 1
ATOM 3457 C CA . THR B 1 110 ? -27.625 -14.086 -8.352 1 97.81 110 THR B CA 1
ATOM 3458 C C . THR B 1 110 ? -27.281 -12.953 -9.32 1 97.81 110 THR B C 1
ATOM 3460 O O . THR B 1 110 ? -27.906 -11.891 -9.273 1 97.81 110 THR B O 1
ATOM 3463 N N . LEU B 1 111 ? -26.312 -13.258 -10.172 1 98.06 111 LEU B N 1
ATOM 3464 C CA . LEU B 1 111 ? -25.938 -12.312 -11.211 1 98.06 111 LEU B CA 1
ATOM 3465 C C . LEU B 1 111 ? -27.125 -11.992 -12.117 1 98.06 111 LEU B C 1
ATOM 3467 O O . LEU B 1 111 ? -27.297 -10.844 -12.547 1 98.06 111 LEU B O 1
ATOM 3471 N N . ASP B 1 112 ? -27.906 -12.984 -12.422 1 97 112 ASP B N 1
ATOM 3472 C CA . ASP B 1 112 ? -29.078 -12.812 -13.273 1 97 112 ASP B CA 1
ATOM 3473 C C . ASP B 1 112 ? -30.078 -11.844 -12.641 1 97 112 ASP B C 1
ATOM 3475 O O . ASP B 1 112 ? -30.672 -11.008 -13.328 1 97 112 ASP B O 1
ATOM 3479 N N . GLN B 1 113 ? -30.266 -12.039 -11.352 1 97.44 113 GLN B N 1
ATOM 3480 C CA . GLN B 1 113 ? -31.156 -11.141 -10.633 1 97.44 113 GLN B CA 1
ATOM 3481 C C . GLN B 1 113 ? -30.641 -9.703 -10.672 1 97.44 113 GLN B C 1
ATOM 3483 O O . GLN B 1 113 ? -31.406 -8.758 -10.836 1 97.44 113 GLN B O 1
ATOM 3488 N N . LEU B 1 114 ? -29.328 -9.562 -10.484 1 97.31 114 LEU B N 1
ATOM 3489 C CA . LEU B 1 114 ? -28.703 -8.242 -10.531 1 97.31 114 LEU B CA 1
ATOM 3490 C C . LEU B 1 114 ? -28.922 -7.59 -11.891 1 97.31 114 LEU B C 1
ATOM 3492 O O . LEU B 1 114 ? -29.281 -6.414 -11.977 1 97.31 114 LEU B O 1
ATOM 3496 N N . ARG B 1 115 ? -28.734 -8.32 -12.953 1 96 115 ARG B N 1
ATOM 3497 C CA . ARG B 1 115 ? -28.891 -7.832 -14.312 1 96 115 ARG B CA 1
ATOM 3498 C C . ARG B 1 115 ? -30.328 -7.426 -14.594 1 96 115 ARG B C 1
ATOM 3500 O O . ARG B 1 115 ? -30.578 -6.461 -15.32 1 96 115 ARG B O 1
ATOM 3507 N N . ALA B 1 116 ? -31.297 -8.07 -13.984 1 95.5 116 ALA B N 1
ATOM 3508 C CA . ALA B 1 116 ? -32.719 -7.898 -14.273 1 95.5 116 ALA B CA 1
ATOM 3509 C C . ALA B 1 116 ? -33.312 -6.75 -13.469 1 95.5 116 ALA B C 1
ATOM 3511 O O . ALA B 1 116 ? -34.469 -6.379 -13.656 1 95.5 116 ALA B O 1
ATOM 3512 N N . MET B 1 117 ? -32.469 -6.246 -12.555 1 95.56 117 MET B N 1
ATOM 3513 C CA . MET B 1 117 ? -33 -5.137 -11.758 1 95.56 117 MET B CA 1
ATOM 3514 C C . MET B 1 117 ? -33.469 -3.992 -12.648 1 95.56 117 MET B C 1
ATOM 3516 O O . MET B 1 117 ? -32.781 -3.623 -13.602 1 95.56 117 MET B O 1
ATOM 3520 N N . PRO B 1 118 ? -34.625 -3.396 -12.359 1 92.44 118 PRO B N 1
ATOM 3521 C CA . PRO B 1 118 ? -35.188 -2.34 -13.203 1 92.44 118 PRO B CA 1
ATOM 3522 C C . PRO B 1 118 ? -34.531 -0.981 -12.961 1 92.44 118 PRO B C 1
ATOM 3524 O O . PRO B 1 118 ? -34.812 -0.02 -13.68 1 92.44 118 PRO B O 1
ATOM 3527 N N . ASN B 1 119 ? -33.625 -0.915 -12.109 1 90.5 119 ASN B N 1
ATOM 3528 C CA . ASN B 1 119 ? -33.062 0.342 -11.625 1 90.5 119 ASN B CA 1
ATOM 3529 C C . ASN B 1 119 ? -32.062 0.917 -12.625 1 90.5 119 ASN B C 1
ATOM 3531 O O . ASN B 1 119 ? -31.703 2.09 -12.531 1 90.5 119 ASN B O 1
ATOM 3535 N N . TRP B 1 120 ? -31.656 0.133 -13.594 1 92 120 TRP B N 1
ATOM 3536 C CA . TRP B 1 120 ? -30.531 0.557 -14.406 1 92 120 TRP B CA 1
ATOM 3537 C C . TRP B 1 120 ? -31 1.065 -15.766 1 92 120 TRP B C 1
ATOM 3539 O O . TRP B 1 120 ? -31.797 0.411 -16.438 1 92 120 TRP B O 1
ATOM 3549 N N . SER B 1 121 ? -30.578 2.285 -16.141 1 94.12 121 SER B N 1
ATOM 3550 C CA . SER B 1 121 ? -30.844 2.922 -17.422 1 94.12 121 SER B CA 1
ATOM 3551 C C . SER B 1 121 ? -29.625 3.723 -17.906 1 94.12 121 SER B C 1
ATOM 3553 O O . SER B 1 121 ? -28.594 3.758 -17.234 1 94.12 121 SER B O 1
ATOM 3555 N N . ALA B 1 122 ? -29.703 4.266 -19.109 1 94 122 ALA B N 1
ATOM 3556 C CA . ALA B 1 122 ? -28.625 5.105 -19.641 1 94 122 ALA B CA 1
ATOM 3557 C C . ALA B 1 122 ? -28.391 6.324 -18.75 1 94 122 ALA B C 1
ATOM 3559 O O . ALA B 1 122 ? -27.25 6.75 -18.562 1 94 122 ALA B O 1
ATOM 3560 N N . ASP B 1 123 ? -29.438 6.824 -18.156 1 94.5 123 ASP B N 1
ATOM 3561 C CA . ASP B 1 123 ? -29.375 8.016 -17.312 1 94.5 123 ASP B CA 1
ATOM 3562 C C . ASP B 1 123 ? -29 7.652 -15.883 1 94.5 123 ASP B C 1
ATOM 3564 O O . ASP B 1 123 ? -28.5 8.5 -15.133 1 94.5 123 ASP B O 1
ATOM 3568 N N . SER B 1 124 ? -29.297 6.398 -15.547 1 94.88 124 SER B N 1
ATOM 3569 C CA . SER B 1 124 ? -28.984 5.902 -14.219 1 94.88 124 SER B CA 1
ATOM 3570 C C . SER B 1 124 ? -28.312 4.535 -14.281 1 94.88 124 SER B C 1
ATOM 3572 O O . SER B 1 124 ? -28.922 3.523 -13.922 1 94.88 124 SER B O 1
ATOM 3574 N N . PRO B 1 125 ? -27.125 4.543 -14.664 1 97.31 125 PRO B N 1
ATOM 3575 C CA . PRO B 1 125 ? -26.438 3.264 -14.836 1 97.31 125 PRO B CA 1
ATOM 3576 C C . PRO B 1 125 ? -26.016 2.637 -13.508 1 97.31 125 PRO B C 1
ATOM 3578 O O . PRO B 1 125 ? -25.953 3.326 -12.492 1 97.31 125 PRO B O 1
ATOM 3581 N N . LEU B 1 126 ? -25.766 1.343 -13.516 1 97.75 126 LEU B N 1
ATOM 3582 C CA . LEU B 1 126 ? -25.156 0.642 -12.398 1 97.75 126 LEU B CA 1
ATOM 3583 C C . LEU B 1 126 ? -23.719 1.114 -12.18 1 97.75 126 LEU B C 1
ATOM 3585 O O . LEU B 1 126 ? -22.875 0.991 -13.07 1 97.75 126 LEU B O 1
ATOM 3589 N N . ARG B 1 127 ? -23.484 1.693 -11.047 1 97.62 127 ARG B N 1
ATOM 3590 C CA . ARG B 1 127 ? -22.141 2.201 -10.734 1 97.62 127 ARG B CA 1
ATOM 3591 C C . ARG B 1 127 ? -21.312 1.146 -10.016 1 97.62 127 ARG B C 1
ATOM 3593 O O . ARG B 1 127 ? -21.641 0.748 -8.898 1 97.62 127 ARG B O 1
ATOM 3600 N N . VAL B 1 128 ? -20.141 0.715 -10.625 1 98.19 128 VAL B N 1
ATOM 3601 C CA . VAL B 1 128 ? -19.25 -0.312 -10.086 1 98.19 128 VAL B CA 1
ATOM 3602 C C . VAL B 1 128 ? -17.891 0.297 -9.758 1 98.19 128 VAL B C 1
ATOM 3604 O O . VAL B 1 128 ? -17.234 0.873 -10.633 1 98.19 128 VAL B O 1
ATOM 3607 N N . VAL B 1 129 ? -17.453 0.189 -8.5 1 97.5 129 VAL B N 1
ATOM 3608 C CA . VAL B 1 129 ? -16.125 0.653 -8.148 1 97.5 129 VAL B CA 1
ATOM 3609 C C . VAL B 1 129 ? -15.148 -0.527 -8.141 1 97.5 129 VAL B C 1
ATOM 3611 O O . VAL B 1 129 ? -15.469 -1.594 -7.609 1 97.5 129 VAL B O 1
ATOM 3614 N N . THR B 1 130 ? -14.039 -0.382 -8.789 1 97.62 130 THR B N 1
ATOM 3615 C CA . THR B 1 130 ? -13.07 -1.464 -8.891 1 97.62 130 THR B CA 1
ATOM 3616 C C . THR B 1 130 ? -11.688 -0.921 -9.258 1 97.62 130 THR B C 1
ATOM 3618 O O . THR B 1 130 ? -11.57 0.204 -9.742 1 97.62 130 THR B O 1
ATOM 3621 N N . GLY B 1 131 ? -10.734 -1.638 -8.875 1 95.12 131 GLY B N 1
ATOM 3622 C CA . GLY B 1 131 ? -9.391 -1.401 -9.383 1 95.12 131 GLY B CA 1
ATOM 3623 C C . GLY B 1 131 ? -9.086 -2.178 -10.648 1 95.12 131 GLY B C 1
ATOM 3624 O O . GLY B 1 131 ? -8.016 -2.004 -11.242 1 95.12 131 GLY B O 1
ATOM 3625 N N . TYR B 1 132 ? -9.969 -3.01 -11.125 1 96.75 132 TYR B N 1
ATOM 3626 C CA . TYR B 1 132 ? -9.812 -3.875 -12.289 1 96.75 132 TYR B CA 1
ATOM 3627 C C . TYR B 1 132 ? -10.773 -3.475 -13.398 1 96.75 132 TYR B C 1
ATOM 3629 O O . TYR B 1 132 ? -11.719 -4.203 -13.703 1 96.75 132 TYR B O 1
ATOM 3637 N N . HIS B 1 133 ? -10.445 -2.455 -14.102 1 96.75 133 HIS B N 1
ATOM 3638 C CA . HIS B 1 133 ? -11.375 -1.832 -15.039 1 96.75 133 HIS B CA 1
ATOM 3639 C C . HIS B 1 133 ? -11.547 -2.682 -16.297 1 96.75 133 HIS B C 1
ATOM 3641 O O . HIS B 1 133 ? -12.672 -2.895 -16.75 1 96.75 133 HIS B O 1
ATOM 3647 N N . ASN B 1 134 ? -10.438 -3.156 -16.828 1 96.25 134 ASN B N 1
ATOM 3648 C CA . ASN B 1 134 ? -10.516 -3.959 -18.047 1 96.25 134 ASN B CA 1
ATOM 3649 C C . ASN B 1 134 ? -11.25 -5.273 -17.797 1 96.25 134 ASN B C 1
ATOM 3651 O O . ASN B 1 134 ? -12.141 -5.641 -18.562 1 96.25 134 ASN B O 1
ATOM 3655 N N . ILE B 1 135 ? -10.906 -5.926 -16.734 1 97.12 135 ILE B N 1
ATOM 3656 C CA . ILE B 1 135 ? -11.547 -7.188 -16.375 1 97.12 135 ILE B CA 1
ATOM 3657 C C . ILE B 1 135 ? -13.039 -6.965 -16.156 1 97.12 135 ILE B C 1
ATOM 3659 O O . ILE B 1 135 ? -13.867 -7.727 -16.656 1 97.12 135 ILE B O 1
ATOM 3663 N N . ALA B 1 136 ? -13.344 -5.875 -15.445 1 97.56 136 ALA B N 1
ATOM 3664 C CA . ALA B 1 136 ? -14.742 -5.57 -15.125 1 97.56 136 ALA B CA 1
ATOM 3665 C C . ALA B 1 136 ? -15.539 -5.281 -16.391 1 97.56 136 ALA B C 1
ATOM 3667 O O . ALA B 1 136 ? -16.641 -5.812 -16.578 1 97.56 136 ALA B O 1
ATOM 3668 N N . THR B 1 137 ? -14.992 -4.465 -17.25 1 96.69 137 THR B N 1
ATOM 3669 C CA . THR B 1 137 ? -15.664 -4.098 -18.484 1 96.69 137 THR B CA 1
ATOM 3670 C C . THR B 1 137 ? -15.977 -5.336 -19.328 1 96.69 137 THR B C 1
ATOM 3672 O O . THR B 1 137 ? -17.109 -5.5 -19.797 1 96.69 137 THR B O 1
ATOM 3675 N N . ASN B 1 138 ? -15.047 -6.211 -19.469 1 96.25 138 ASN B N 1
ATOM 3676 C CA . ASN B 1 138 ? -15.242 -7.441 -20.234 1 96.25 138 ASN B CA 1
ATOM 3677 C C . ASN B 1 138 ? -16.281 -8.344 -19.578 1 96.25 138 ASN B C 1
ATOM 3679 O O . ASN B 1 138 ? -17.109 -8.945 -20.281 1 96.25 138 ASN B O 1
ATOM 3683 N N . PHE B 1 139 ? -16.234 -8.453 -18.328 1 97.81 139 PHE B N 1
ATOM 3684 C CA . PHE B 1 139 ? -17.156 -9.305 -17.578 1 97.81 139 PHE B CA 1
ATOM 3685 C C . PHE B 1 139 ? -18.594 -8.852 -17.781 1 97.81 139 PHE B C 1
ATOM 3687 O O . PHE B 1 139 ? -19.469 -9.656 -18.094 1 97.81 139 PHE B O 1
ATOM 3694 N N . PHE B 1 140 ? -18.828 -7.535 -17.547 1 97.94 140 PHE B N 1
ATOM 3695 C CA . PHE B 1 140 ? -20.188 -7.02 -17.656 1 97.94 140 PHE B CA 1
ATOM 3696 C C . PHE B 1 140 ? -20.688 -7.082 -19.094 1 97.94 140 PHE B C 1
ATOM 3698 O O . PHE B 1 140 ? -21.859 -7.383 -19.344 1 97.94 140 PHE B O 1
ATOM 3705 N N . ARG B 1 141 ? -19.828 -6.809 -20.016 1 96.81 141 ARG B N 1
ATOM 3706 C CA . ARG B 1 141 ? -20.188 -6.926 -21.422 1 96.81 141 ARG B CA 1
ATOM 3707 C C . ARG B 1 141 ? -20.578 -8.359 -21.781 1 96.81 141 ARG B C 1
ATOM 3709 O O . ARG B 1 141 ? -21.641 -8.594 -22.359 1 96.81 141 ARG B O 1
ATOM 3716 N N . LYS B 1 142 ? -19.797 -9.328 -21.391 1 97.12 142 LYS B N 1
ATOM 3717 C CA . LYS B 1 142 ? -20.031 -10.742 -21.688 1 97.12 142 LYS B CA 1
ATOM 3718 C C . LYS B 1 142 ? -21.328 -11.227 -21.047 1 97.12 142 LYS B C 1
ATOM 3720 O O . LYS B 1 142 ? -21.984 -12.117 -21.578 1 97.12 142 LYS B O 1
ATOM 3725 N N . ASN B 1 143 ? -21.672 -10.617 -19.922 1 97.25 143 ASN B N 1
ATOM 3726 C CA . ASN B 1 143 ? -22.844 -11.094 -19.188 1 97.25 143 ASN B CA 1
ATOM 3727 C C . ASN B 1 143 ? -24.078 -10.25 -19.5 1 97.25 143 ASN B C 1
ATOM 3729 O O . ASN B 1 143 ? -25.094 -10.352 -18.812 1 97.25 143 ASN B O 1
ATOM 3733 N N . GLY B 1 144 ? -24 -9.312 -20.453 1 96.06 144 GLY B N 1
ATOM 3734 C CA . GLY B 1 144 ? -25.172 -8.672 -21.047 1 96.06 144 GLY B CA 1
ATOM 3735 C C . GLY B 1 144 ? -25.609 -7.434 -20.297 1 96.06 144 GLY B C 1
ATOM 3736 O O . GLY B 1 144 ? -26.75 -7.004 -20.406 1 96.06 144 GLY B O 1
ATOM 3737 N N . PHE B 1 145 ? -24.781 -6.875 -19.453 1 96.56 145 PHE B N 1
ATOM 3738 C CA . PHE B 1 145 ? -25.125 -5.625 -18.781 1 96.56 145 PHE B CA 1
ATOM 3739 C C . PHE B 1 145 ? -25 -4.445 -19.734 1 96.56 145 PHE B C 1
ATOM 3741 O O . PHE B 1 145 ? -23.938 -4.23 -20.328 1 96.56 145 PHE B O 1
ATOM 3748 N N . LYS B 1 146 ? -26 -3.67 -19.844 1 93.94 146 LYS B N 1
ATOM 3749 C CA . LYS B 1 146 ? -26.016 -2.613 -20.859 1 93.94 146 LYS B CA 1
ATOM 3750 C C . LYS B 1 146 ? -25.703 -1.255 -20.234 1 93.94 146 LYS B C 1
ATOM 3752 O O . LYS B 1 146 ? -25.125 -0.385 -20.891 1 93.94 146 LYS B O 1
ATOM 3757 N N . HIS B 1 147 ? -26.125 -1.031 -19.047 1 96.44 147 HIS B N 1
ATOM 3758 C CA . HIS B 1 147 ? -26 0.271 -18.406 1 96.44 147 HIS B CA 1
ATOM 3759 C C . HIS B 1 147 ? -25.141 0.181 -17.156 1 96.44 147 HIS B C 1
ATOM 3761 O O . HIS B 1 147 ? -25.656 0.172 -16.031 1 96.44 147 HIS B O 1
ATOM 3767 N N . VAL B 1 148 ? -23.797 0.103 -17.375 1 97.25 148 VAL B N 1
ATOM 3768 C CA . VAL B 1 148 ? -22.844 -0.005 -16.281 1 97.25 148 VAL B CA 1
ATOM 3769 C C . VAL B 1 148 ? -21.734 1.042 -16.453 1 97.25 148 VAL B C 1
ATOM 3771 O O . VAL B 1 148 ? -21.266 1.275 -17.562 1 97.25 148 VAL B O 1
ATOM 3774 N N . ILE B 1 149 ? -21.359 1.709 -15.391 1 96.88 149 ILE B N 1
ATOM 3775 C CA . ILE B 1 149 ? -20.203 2.607 -15.422 1 96.88 149 ILE B CA 1
ATOM 3776 C C . ILE B 1 149 ? -19.188 2.184 -14.359 1 96.88 149 ILE B C 1
ATOM 3778 O O . ILE B 1 149 ? -19.578 1.757 -13.266 1 96.88 149 ILE B O 1
ATOM 3782 N N . MET B 1 150 ? -17.953 2.223 -14.766 1 96.12 150 MET B N 1
ATOM 3783 C CA . MET B 1 150 ? -16.859 1.849 -13.859 1 96.12 150 MET B CA 1
ATOM 3784 C C . MET B 1 150 ? -16.281 3.076 -13.164 1 96.12 150 MET B C 1
ATOM 3786 O O . MET B 1 150 ? -16.031 4.094 -13.805 1 96.12 150 MET B O 1
ATOM 3790 N N . MET B 1 151 ? -16.172 2.934 -11.875 1 93.75 151 MET B N 1
ATOM 3791 C CA . MET B 1 151 ? -15.477 3.941 -11.07 1 93.75 151 MET B CA 1
ATOM 3792 C C . MET B 1 151 ? -14.156 3.404 -10.539 1 93.75 151 MET B C 1
ATOM 3794 O O . MET B 1 151 ? -14.039 2.213 -10.242 1 93.75 151 MET B O 1
ATOM 3798 N N . GLY B 1 152 ? -13.25 4.324 -10.508 1 91.5 152 GLY B N 1
ATOM 3799 C CA . GLY B 1 152 ? -11.938 3.914 -10.039 1 91.5 152 GLY B CA 1
ATOM 3800 C C . GLY B 1 152 ? -11.688 4.277 -8.586 1 91.5 152 GLY B C 1
ATOM 3801 O O . GLY B 1 152 ? -12.18 5.301 -8.102 1 91.5 152 GLY B O 1
ATOM 3802 N N . ALA B 1 153 ? -10.977 3.451 -7.867 1 90.94 153 ALA B N 1
ATOM 3803 C CA . ALA B 1 153 ? -10.477 3.719 -6.52 1 90.94 153 ALA B CA 1
ATOM 3804 C C . ALA B 1 153 ? -9.203 2.928 -6.242 1 90.94 153 ALA B C 1
ATOM 3806 O O . ALA B 1 153 ? -8.969 1.882 -6.855 1 90.94 153 ALA B O 1
ATOM 3807 N N . ASP B 1 154 ? -8.422 3.432 -5.305 1 88.62 154 ASP B N 1
ATOM 3808 C CA . ASP B 1 154 ? -7.121 2.814 -5.051 1 88.62 154 ASP B CA 1
ATOM 3809 C C . ASP B 1 154 ? -7.203 1.825 -3.891 1 88.62 154 ASP B C 1
ATOM 3811 O O . ASP B 1 154 ? -6.273 1.045 -3.668 1 88.62 154 ASP B O 1
ATOM 3815 N N . GLY B 1 155 ? -8.344 1.846 -3.178 1 91.06 155 GLY B N 1
ATOM 3816 C CA . GLY B 1 155 ? -8.492 0.921 -2.066 1 91.06 155 GLY B CA 1
ATOM 3817 C C . GLY B 1 155 ? -9.734 1.188 -1.232 1 91.06 155 GLY B C 1
ATOM 3818 O O . GLY B 1 155 ? -10.508 2.098 -1.534 1 91.06 155 GLY B O 1
ATOM 3819 N N . ALA B 1 156 ? -9.922 0.283 -0.272 1 92.62 156 ALA B N 1
ATOM 3820 C CA . ALA B 1 156 ? -11.062 0.366 0.637 1 92.62 156 ALA B CA 1
ATOM 3821 C C . ALA B 1 156 ? -12.375 0.469 -0.137 1 92.62 156 ALA B C 1
ATOM 3823 O O . ALA B 1 156 ? -13.227 1.308 0.177 1 92.62 156 ALA B O 1
ATOM 3824 N N . LEU B 1 157 ? -12.516 -0.355 -1.059 1 95.5 157 LEU B N 1
ATOM 3825 C CA . LEU B 1 157 ? -13.633 -0.254 -1.99 1 95.5 157 LEU B CA 1
ATOM 3826 C C . LEU B 1 157 ? -14.953 -0.543 -1.286 1 95.5 157 LEU B C 1
ATOM 3828 O O . LEU B 1 157 ? -16 -0.024 -1.683 1 95.5 157 LEU B O 1
ATOM 3832 N N . GLU B 1 158 ? -14.867 -1.308 -0.206 1 95.56 158 GLU B N 1
ATOM 3833 C CA . GLU B 1 158 ? -16.078 -1.767 0.486 1 95.56 158 GLU B CA 1
ATOM 3834 C C . GLU B 1 158 ? -16.828 -0.596 1.099 1 95.56 158 GLU B C 1
ATOM 3836 O O . GLU B 1 158 ? -18.016 -0.725 1.431 1 95.56 158 GLU B O 1
ATOM 3841 N N . ALA B 1 159 ? -16.188 0.526 1.24 1 94.19 159 ALA B N 1
ATOM 3842 C CA . ALA B 1 159 ? -16.844 1.7 1.828 1 94.19 159 ALA B CA 1
ATOM 3843 C C . ALA B 1 159 ? -17.719 2.412 0.807 1 94.19 159 ALA B C 1
ATOM 3845 O O . ALA B 1 159 ? -18.625 3.156 1.177 1 94.19 159 ALA B O 1
ATOM 3846 N N . ALA B 1 160 ? -17.516 2.162 -0.454 1 95.56 160 ALA B N 1
ATOM 3847 C CA . ALA B 1 160 ? -18.078 2.984 -1.527 1 95.56 160 ALA B CA 1
ATOM 3848 C C . ALA B 1 160 ? -19.594 2.895 -1.556 1 95.56 160 ALA B C 1
ATOM 3850 O O . ALA B 1 160 ? -20.281 3.916 -1.646 1 95.56 160 ALA B O 1
ATOM 3851 N N . PRO B 1 161 ? -20.172 1.692 -1.435 1 96.12 161 PRO B N 1
ATOM 3852 C CA . PRO B 1 161 ? -21.641 1.626 -1.453 1 96.12 161 PRO B CA 1
ATOM 3853 C C . PRO B 1 161 ? -22.281 2.348 -0.268 1 96.12 161 PRO B C 1
ATOM 3855 O O . PRO B 1 161 ? -23.25 3.078 -0.441 1 96.12 161 PRO B O 1
ATOM 3858 N N . ALA B 1 162 ? -21.703 2.162 0.886 1 93.69 162 ALA B N 1
ATOM 3859 C CA . ALA B 1 162 ? -22.234 2.816 2.078 1 93.69 162 ALA B CA 1
ATOM 3860 C C . ALA B 1 162 ? -22.125 4.336 1.966 1 93.69 162 ALA B C 1
ATOM 3862 O O . ALA B 1 162 ? -23 5.062 2.457 1 93.69 162 ALA B O 1
ATOM 3863 N N . MET B 1 163 ? -21.078 4.805 1.317 1 92.38 163 MET B N 1
ATOM 3864 C CA . MET B 1 163 ? -20.844 6.234 1.125 1 92.38 163 MET B CA 1
ATOM 3865 C C . MET B 1 163 ? -21.781 6.793 0.049 1 92.38 163 MET B C 1
ATOM 3867 O O . MET B 1 163 ? -21.922 8.008 -0.075 1 92.38 163 MET B O 1
ATOM 3871 N N . GLY B 1 164 ? -22.328 5.91 -0.75 1 92.44 164 GLY B N 1
ATOM 3872 C CA . GLY B 1 164 ? -23.203 6.336 -1.838 1 92.44 164 GLY B CA 1
ATOM 3873 C C . GLY B 1 164 ? -22.453 6.629 -3.123 1 92.44 164 GLY B C 1
ATOM 3874 O O . GLY B 1 164 ? -23.047 7.02 -4.125 1 92.44 164 GLY B O 1
ATOM 3875 N N . SER B 1 165 ? -21.172 6.41 -3.137 1 93 165 SER B N 1
ATOM 3876 C CA . SER B 1 165 ? -20.359 6.758 -4.293 1 93 165 SER B CA 1
ATOM 3877 C C . SER B 1 165 ? -20.438 5.68 -5.371 1 93 165 SER B C 1
ATOM 3879 O O . SER B 1 165 ? -20.078 5.926 -6.527 1 93 165 SER B O 1
ATOM 3881 N N . ALA B 1 166 ? -20.875 4.508 -5.039 1 96.38 166 ALA B N 1
ATOM 3882 C CA . ALA B 1 166 ? -21.078 3.408 -5.977 1 96.38 166 ALA B CA 1
ATOM 3883 C C . ALA B 1 166 ? -22.234 2.506 -5.527 1 96.38 166 ALA B C 1
ATOM 3885 O O . ALA B 1 166 ? -22.672 2.576 -4.379 1 96.38 166 ALA B O 1
ATOM 3886 N N . ASP B 1 167 ? -22.719 1.735 -6.473 1 97.81 167 ASP B N 1
ATOM 3887 C CA . ASP B 1 167 ? -23.781 0.797 -6.137 1 97.81 167 ASP B CA 1
ATOM 3888 C C . ASP B 1 167 ? -23.219 -0.536 -5.66 1 97.81 167 ASP B C 1
ATOM 3890 O O . ASP B 1 167 ? -23.719 -1.134 -4.711 1 97.81 167 ASP B O 1
ATOM 3894 N N . ILE B 1 168 ? -22.203 -1.008 -6.344 1 98.44 168 ILE B N 1
ATOM 3895 C CA . ILE B 1 168 ? -21.578 -2.287 -6.008 1 98.44 168 ILE B CA 1
ATOM 3896 C C . ILE B 1 168 ? -20.078 -2.205 -6.211 1 98.44 168 ILE B C 1
ATOM 3898 O O . ILE B 1 168 ? -19.562 -1.195 -6.699 1 98.44 168 ILE B O 1
ATOM 3902 N N . ILE B 1 169 ? -19.406 -3.283 -5.785 1 98.5 169 ILE B N 1
ATOM 3903 C CA . ILE B 1 169 ? -17.953 -3.283 -5.934 1 98.5 169 ILE B CA 1
ATOM 3904 C C . ILE B 1 169 ? -17.5 -4.559 -6.648 1 98.5 169 ILE B C 1
ATOM 3906 O O . ILE B 1 169 ? -18.25 -5.535 -6.715 1 98.5 169 ILE B O 1
ATOM 3910 N N . LEU B 1 170 ? -16.438 -4.52 -7.312 1 98.38 170 LEU B N 1
ATOM 3911 C CA . LEU B 1 170 ? -15.664 -5.66 -7.793 1 98.38 170 LEU B CA 1
ATOM 3912 C C . LEU B 1 170 ? -14.258 -5.652 -7.203 1 98.38 170 LEU B C 1
ATOM 3914 O O . LEU B 1 170 ? -13.469 -4.746 -7.48 1 98.38 170 LEU B O 1
ATOM 3918 N N . ASP B 1 171 ? -13.93 -6.664 -6.43 1 97.38 171 ASP B N 1
ATOM 3919 C CA . ASP B 1 171 ? -12.641 -6.676 -5.738 1 97.38 171 ASP B CA 1
ATOM 3920 C C . ASP B 1 171 ? -12.211 -8.102 -5.41 1 97.38 171 ASP B C 1
ATOM 3922 O O . ASP B 1 171 ? -12.945 -9.055 -5.672 1 97.38 171 ASP B O 1
ATOM 3926 N N . LEU B 1 172 ? -11.008 -8.188 -4.934 1 97.12 172 LEU B N 1
ATOM 3927 C CA . LEU B 1 172 ? -10.469 -9.477 -4.527 1 97.12 172 LEU B CA 1
ATOM 3928 C C . LEU B 1 172 ? -11.102 -9.945 -3.223 1 97.12 172 LEU B C 1
ATOM 3930 O O . LEU B 1 172 ? -11.266 -9.164 -2.287 1 97.12 172 LEU B O 1
ATOM 3934 N N . VAL B 1 173 ? -11.477 -11.227 -3.174 1 97.31 173 VAL B N 1
ATOM 3935 C CA . VAL B 1 173 ? -12.102 -11.828 -2.004 1 97.31 173 VAL B CA 1
ATOM 3936 C C . VAL B 1 173 ? -11.367 -13.117 -1.629 1 97.31 173 VAL B C 1
ATOM 3938 O O . VAL B 1 173 ? -11.18 -14 -2.467 1 97.31 173 VAL B O 1
ATOM 3941 N N . SER B 1 174 ? -10.914 -13.164 -0.472 1 93.88 174 SER B N 1
ATOM 3942 C CA . SER B 1 174 ? -10.32 -14.391 0.042 1 93.88 174 SER B CA 1
ATOM 3943 C C . SER B 1 174 ? -11.312 -15.164 0.907 1 93.88 174 SER B C 1
ATOM 3945 O O . SER B 1 174 ? -12.008 -16.062 0.417 1 93.88 174 SER B O 1
ATOM 3947 N N . THR B 1 175 ? -11.547 -14.742 2.174 1 91.94 175 THR B N 1
ATOM 3948 C CA . THR B 1 175 ? -12.469 -15.422 3.078 1 91.94 175 THR B CA 1
ATOM 3949 C C . THR B 1 175 ? -13.844 -14.766 3.035 1 91.94 175 THR B C 1
ATOM 3951 O O . THR B 1 175 ? -14.828 -15.352 3.49 1 91.94 175 THR B O 1
ATOM 3954 N N . GLY B 1 176 ? -13.898 -13.594 2.635 1 93.62 176 GLY B N 1
ATOM 3955 C CA . GLY B 1 176 ? -15.156 -12.867 2.588 1 93.62 176 GLY B CA 1
ATOM 3956 C C . GLY B 1 176 ? -15.453 -12.102 3.863 1 93.62 176 GLY B C 1
ATOM 3957 O O . GLY B 1 176 ? -16.453 -11.383 3.947 1 93.62 176 GLY B O 1
ATOM 3958 N N . VAL B 1 177 ? -14.641 -12.141 4.785 1 93.06 177 VAL B N 1
ATOM 3959 C CA . VAL B 1 177 ? -14.859 -11.516 6.086 1 93.06 177 VAL B CA 1
ATOM 3960 C C . VAL B 1 177 ? -14.945 -10 5.922 1 93.06 177 VAL B C 1
ATOM 3962 O O . VAL B 1 177 ? -15.852 -9.359 6.465 1 93.06 177 VAL B O 1
ATOM 3965 N N . THR B 1 178 ? -14.047 -9.359 5.156 1 93.75 178 THR B N 1
ATOM 3966 C CA . THR B 1 178 ? -14.039 -7.914 4.965 1 93.75 178 THR B CA 1
ATOM 3967 C C . THR B 1 178 ? -15.336 -7.453 4.301 1 93.75 178 THR B C 1
ATOM 3969 O O . THR B 1 178 ? -15.883 -6.402 4.652 1 93.75 178 THR B O 1
ATOM 3972 N N . LEU B 1 179 ? -15.859 -8.211 3.357 1 95.81 179 LEU B N 1
ATOM 3973 C CA . LEU B 1 179 ? -17.141 -7.895 2.723 1 95.81 179 LEU B CA 1
ATOM 3974 C C . LEU B 1 179 ? -18.266 -7.863 3.75 1 95.81 179 LEU B C 1
ATOM 3976 O O . LEU B 1 179 ? -18.984 -6.875 3.85 1 95.81 179 LEU B O 1
ATOM 3980 N N . ARG B 1 180 ? -18.297 -8.922 4.492 1 95.38 180 ARG B N 1
ATOM 3981 C CA . ARG B 1 180 ? -19.375 -9.07 5.465 1 95.38 180 ARG B CA 1
ATOM 3982 C C . ARG B 1 180 ? -19.328 -7.961 6.512 1 95.38 180 ARG B C 1
ATOM 3984 O O . ARG B 1 180 ? -20.359 -7.387 6.871 1 95.38 180 ARG B O 1
ATOM 3991 N N . GLU B 1 181 ? -18.141 -7.691 6.992 1 94.44 181 GLU B N 1
ATOM 3992 C CA . GLU B 1 181 ? -17.953 -6.68 8.023 1 94.44 181 GLU B CA 1
ATOM 3993 C C . GLU B 1 181 ? -18.312 -5.289 7.508 1 94.44 181 GLU B C 1
ATOM 3995 O O . GLU B 1 181 ? -18.469 -4.348 8.297 1 94.44 181 GLU B O 1
ATOM 4000 N N . ASN B 1 182 ? -18.453 -5.094 6.242 1 96.12 182 ASN B N 1
ATOM 4001 C CA . ASN B 1 182 ? -18.844 -3.826 5.641 1 96.12 182 ASN B CA 1
ATOM 4002 C C . ASN B 1 182 ? -20.219 -3.92 4.996 1 96.12 182 ASN B C 1
ATOM 4004 O O . ASN B 1 182 ? -20.547 -3.146 4.09 1 96.12 182 ASN B O 1
ATOM 4008 N N . ASN B 1 183 ? -20.984 -4.918 5.398 1 96.19 183 ASN B N 1
ATOM 4009 C CA . ASN B 1 183 ? -22.391 -5.109 5.051 1 96.19 183 ASN B CA 1
ATOM 4010 C C . ASN B 1 183 ? -22.562 -5.383 3.559 1 96.19 183 ASN B C 1
ATOM 4012 O O . ASN B 1 183 ? -23.484 -4.859 2.932 1 96.19 183 ASN B O 1
ATOM 4016 N N . LEU B 1 184 ? -21.625 -6.094 3.027 1 98.19 184 LEU B N 1
ATOM 4017 C CA . LEU B 1 184 ? -21.703 -6.543 1.642 1 98.19 184 LEU B CA 1
ATOM 4018 C C . LEU B 1 184 ? -21.75 -8.062 1.566 1 98.19 184 LEU B C 1
ATOM 4020 O O . LEU B 1 184 ? -21.359 -8.75 2.512 1 98.19 184 LEU B O 1
ATOM 4024 N N . LYS B 1 185 ? -22.25 -8.562 0.46 1 97.88 185 LYS B N 1
ATOM 4025 C CA . LYS B 1 185 ? -22.281 -10 0.195 1 97.88 185 LYS B CA 1
ATOM 4026 C C . LYS B 1 185 ? -21.922 -10.297 -1.259 1 97.88 185 LYS B C 1
ATOM 4028 O O . LYS B 1 185 ? -22.125 -9.453 -2.139 1 97.88 185 LYS B O 1
ATOM 4033 N N . GLU B 1 186 ? -21.391 -11.477 -1.47 1 97.62 186 GLU B N 1
ATOM 4034 C CA . GLU B 1 186 ? -21.125 -11.938 -2.83 1 97.62 186 GLU B CA 1
ATOM 4035 C C . GLU B 1 186 ? -22.406 -12.391 -3.523 1 97.62 186 GLU B C 1
ATOM 4037 O O . GLU B 1 186 ? -23.391 -12.719 -2.863 1 97.62 186 GLU B O 1
ATOM 4042 N N . VAL B 1 187 ? -22.391 -12.359 -4.809 1 96.5 187 VAL B N 1
ATOM 4043 C CA . VAL B 1 187 ? -23.516 -12.844 -5.605 1 96.5 187 VAL B CA 1
ATOM 4044 C C . VAL B 1 187 ? -23.109 -14.125 -6.336 1 96.5 187 VAL B C 1
ATOM 4046 O O . VAL B 1 187 ? -21.984 -14.227 -6.84 1 96.5 187 VAL B O 1
ATOM 4049 N N . ARG B 1 188 ? -24.094 -15.125 -6.352 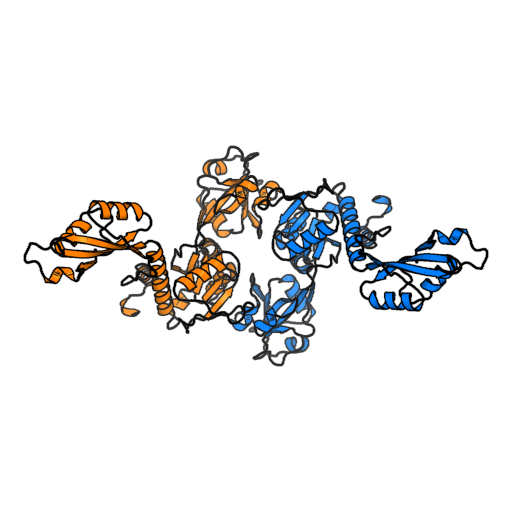1 97 188 ARG B N 1
ATOM 4050 C CA . ARG B 1 188 ? -23.812 -16.344 -7.113 1 97 188 ARG B CA 1
ATOM 4051 C C . ARG B 1 188 ? -23.656 -16.031 -8.602 1 97 188 ARG B C 1
ATOM 4053 O O . ARG B 1 188 ? -24.5 -15.344 -9.188 1 97 188 ARG B O 1
ATOM 4060 N N . GLY B 1 189 ? -22.594 -16.516 -9.148 1 96.75 189 GLY B N 1
ATOM 4061 C CA . GLY B 1 189 ? -22.297 -16.203 -10.547 1 96.75 189 GLY B CA 1
ATOM 4062 C C . GLY B 1 189 ? -21.5 -14.93 -10.719 1 96.75 189 GLY B C 1
ATOM 4063 O O . GLY B 1 189 ? -21.156 -14.555 -11.836 1 96.75 189 GLY B O 1
ATOM 4064 N N . GLY B 1 190 ? -21.172 -14.305 -9.648 1 97.44 190 GLY B N 1
ATOM 4065 C CA . GLY B 1 190 ? -20.5 -13.023 -9.695 1 97.44 190 GLY B CA 1
ATOM 4066 C C . GLY B 1 190 ? -18.984 -13.125 -9.562 1 97.44 190 GLY B C 1
ATOM 4067 O O . GLY B 1 190 ? -18.297 -12.117 -9.5 1 97.44 190 GLY B O 1
ATOM 4068 N N . THR B 1 191 ? -18.469 -14.367 -9.453 1 97.69 191 THR B N 1
ATOM 4069 C CA . THR B 1 191 ? -17.016 -14.555 -9.469 1 97.69 191 THR B CA 1
ATOM 4070 C C . THR B 1 191 ? -16.469 -14.375 -10.883 1 97.69 191 THR B C 1
ATOM 4072 O O . THR B 1 191 ? -16.859 -15.094 -11.805 1 97.69 191 THR B O 1
ATOM 4075 N N . VAL B 1 192 ? -15.586 -13.453 -11.016 1 97.88 192 VAL B N 1
ATOM 4076 C CA . VAL B 1 192 ? -15.07 -13.102 -12.328 1 97.88 192 VAL B CA 1
ATOM 4077 C C . VAL B 1 192 ? -13.867 -13.977 -12.672 1 97.88 192 VAL B C 1
ATOM 4079 O O . VAL B 1 192 ? -13.695 -14.391 -13.82 1 97.88 192 VAL B O 1
ATOM 4082 N N . MET B 1 193 ? -13 -14.203 -11.703 1 97.25 193 MET B N 1
ATOM 4083 C CA . MET B 1 193 ? -11.812 -15.023 -11.938 1 97.25 193 MET B CA 1
ATOM 4084 C C . MET B 1 193 ? -11.195 -15.477 -10.625 1 97.25 193 MET B C 1
ATOM 4086 O O . MET B 1 193 ? -11.344 -14.812 -9.594 1 97.25 193 MET B O 1
ATOM 4090 N N . GLU B 1 194 ? -10.594 -16.594 -10.68 1 97.75 194 GLU B N 1
ATOM 4091 C CA . GLU B 1 194 ? -9.727 -17.031 -9.594 1 97.75 194 GLU B CA 1
ATOM 4092 C C . GLU B 1 194 ? -8.312 -16.484 -9.758 1 97.75 194 GLU B C 1
ATOM 4094 O O . GLU B 1 194 ? -7.867 -16.234 -10.883 1 97.75 194 GLU B O 1
ATOM 4099 N N . SER B 1 195 ? -7.703 -16.25 -8.633 1 97.88 195 SER B N 1
ATOM 4100 C CA . SER B 1 195 ? -6.367 -15.672 -8.734 1 97.88 195 SER B CA 1
ATOM 4101 C C . SER B 1 195 ? -5.402 -16.344 -7.762 1 97.88 195 SER B C 1
ATOM 4103 O O . SER B 1 195 ? -5.805 -16.781 -6.684 1 97.88 195 SER B O 1
ATOM 4105 N N . GLN B 1 196 ? -4.18 -16.484 -8.109 1 98.12 196 GLN B N 1
ATOM 4106 C CA . GLN B 1 196 ? -3.047 -16.938 -7.305 1 98.12 196 GLN B CA 1
ATOM 4107 C C . GLN B 1 196 ? -1.729 -16.453 -7.902 1 98.12 196 GLN B C 1
ATOM 4109 O O . GLN B 1 196 ? -1.716 -15.805 -8.953 1 98.12 196 GLN B O 1
ATOM 4114 N N . GLY B 1 197 ? -0.628 -16.75 -7.223 1 98.31 197 GLY B N 1
ATOM 4115 C CA . GLY B 1 197 ? 0.673 -16.391 -7.766 1 98.31 197 GLY B CA 1
ATOM 4116 C C . GLY B 1 197 ? 1.021 -17.156 -9.031 1 98.31 197 GLY B C 1
ATOM 4117 O O . GLY B 1 197 ? 0.747 -18.359 -9.133 1 98.31 197 GLY B O 1
ATOM 4118 N N . ILE B 1 198 ? 1.619 -16.469 -10 1 98.75 198 ILE B N 1
ATOM 4119 C CA . ILE B 1 198 ? 2.021 -17.078 -11.258 1 98.75 198 ILE B CA 1
ATOM 4120 C C . ILE B 1 198 ? 3.385 -16.531 -11.688 1 98.75 198 ILE B C 1
ATOM 4122 O O . ILE B 1 198 ? 3.799 -15.461 -11.242 1 98.75 198 ILE B O 1
ATOM 4126 N N . LEU B 1 199 ? 4.098 -17.312 -12.453 1 98.81 199 LEU B N 1
ATOM 4127 C CA . LEU B 1 199 ? 5.336 -16.891 -13.102 1 98.81 199 LEU B CA 1
ATOM 4128 C C . LEU B 1 199 ? 5.074 -16.438 -14.531 1 98.81 199 LEU B C 1
ATOM 4130 O O . LEU B 1 199 ? 4.48 -17.172 -15.32 1 98.81 199 LEU B O 1
ATOM 4134 N N . VAL B 1 200 ? 5.469 -15.234 -14.844 1 98.69 200 VAL B N 1
ATOM 4135 C CA . VAL B 1 200 ? 5.188 -14.664 -16.156 1 98.69 200 VAL B CA 1
ATOM 4136 C C . VAL B 1 200 ? 6.484 -14.156 -16.781 1 98.69 200 VAL B C 1
ATOM 4138 O O . VAL B 1 200 ? 7.48 -13.953 -16.078 1 98.69 200 VAL B O 1
ATOM 4141 N N . ALA B 1 201 ? 6.457 -14 -18.141 1 98.62 201 ALA B N 1
ATOM 4142 C CA . ALA B 1 201 ? 7.648 -13.57 -18.859 1 98.62 201 ALA B CA 1
ATOM 4143 C C . ALA B 1 201 ? 7.273 -12.742 -20.094 1 98.62 201 ALA B C 1
ATOM 4145 O O . ALA B 1 201 ? 6.109 -12.727 -20.5 1 98.62 201 ALA B O 1
ATOM 4146 N N . ASN B 1 202 ? 8.203 -11.969 -20.5 1 98.06 202 ASN B N 1
ATOM 4147 C CA . ASN B 1 202 ? 8.148 -11.375 -21.828 1 98.06 202 ASN B CA 1
ATOM 4148 C C . ASN B 1 202 ? 8.508 -12.391 -22.922 1 98.06 202 ASN B C 1
ATOM 4150 O O . ASN B 1 202 ? 9.594 -12.977 -22.875 1 98.06 202 ASN B O 1
ATOM 4154 N N . ARG B 1 203 ? 7.621 -12.578 -23.875 1 96.69 203 ARG B N 1
ATOM 4155 C CA . ARG B 1 203 ? 7.793 -13.594 -24.906 1 96.69 203 ARG B CA 1
ATOM 4156 C C . ARG B 1 203 ? 9.055 -13.336 -25.734 1 96.69 203 ARG B C 1
ATOM 4158 O O . ARG B 1 203 ? 9.82 -14.258 -26 1 96.69 203 ARG B O 1
ATOM 4165 N N . ARG B 1 204 ? 9.305 -12.148 -26.172 1 95.38 204 ARG B N 1
ATOM 4166 C CA . ARG B 1 204 ? 10.477 -11.797 -26.969 1 95.38 204 ARG B CA 1
ATOM 4167 C C . ARG B 1 204 ? 11.766 -12.055 -26.188 1 95.38 204 ARG B C 1
ATOM 4169 O O . ARG B 1 204 ? 12.75 -12.531 -26.766 1 95.38 204 ARG B O 1
ATOM 4176 N N . SER B 1 205 ? 11.695 -11.727 -24.906 1 96.69 205 SER B N 1
ATOM 4177 C CA . SER B 1 205 ? 12.859 -11.992 -24.062 1 96.69 205 SER B CA 1
ATOM 4178 C C . SER B 1 205 ? 13.188 -13.484 -24.031 1 96.69 205 SER B C 1
ATOM 4180 O O . SER B 1 205 ? 14.352 -13.875 -24.141 1 96.69 205 SER B O 1
ATOM 4182 N N . LEU B 1 206 ? 12.203 -14.305 -23.922 1 96 206 LEU B N 1
ATOM 4183 C CA . LEU B 1 206 ? 12.398 -15.75 -23.844 1 96 206 LEU B CA 1
ATOM 4184 C C . LEU B 1 206 ? 13.062 -16.266 -25.109 1 96 206 LEU B C 1
ATOM 4186 O O . LEU B 1 206 ? 13.906 -17.172 -25.047 1 96 206 LEU B O 1
ATOM 4190 N N . LEU B 1 207 ? 12.719 -15.664 -26.188 1 94.19 207 LEU B N 1
ATOM 4191 C CA . LEU B 1 207 ? 13.18 -16.156 -27.484 1 94.19 207 LEU B CA 1
ATOM 4192 C C . LEU B 1 207 ? 14.555 -15.578 -27.828 1 94.19 207 LEU B C 1
ATOM 4194 O O . LEU B 1 207 ? 15.391 -16.266 -28.422 1 94.19 207 LEU B O 1
ATOM 4198 N N . ASP B 1 208 ? 14.781 -14.344 -27.406 1 94.44 208 ASP B N 1
ATOM 4199 C CA . ASP B 1 208 ? 15.922 -13.617 -27.938 1 94.44 208 ASP B CA 1
ATOM 4200 C C . ASP B 1 208 ? 17.078 -13.594 -26.922 1 94.44 208 ASP B C 1
ATOM 4202 O O . ASP B 1 208 ? 18.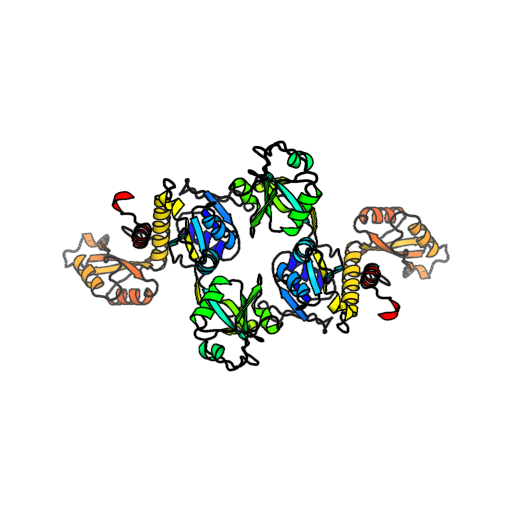234 -13.469 -27.312 1 94.44 208 ASP B O 1
ATOM 4206 N N . ARG B 1 209 ? 16.797 -13.609 -25.688 1 93.88 209 ARG B N 1
ATOM 4207 C CA . ARG B 1 209 ? 17.859 -13.477 -24.688 1 93.88 209 ARG B CA 1
ATOM 4208 C C . ARG B 1 209 ? 18.531 -14.82 -24.422 1 93.88 209 ARG B C 1
ATOM 4210 O O . ARG B 1 209 ? 17.891 -15.758 -23.922 1 93.88 209 ARG B O 1
ATOM 4217 N N . PRO B 1 210 ? 19.781 -14.828 -24.672 1 92.25 210 PRO B N 1
ATOM 4218 C CA . PRO B 1 210 ? 20.484 -16.109 -24.469 1 92.25 210 PRO B CA 1
ATOM 4219 C C . PRO B 1 210 ? 20.422 -16.594 -23.031 1 92.25 210 PRO B C 1
ATOM 4221 O O . PRO B 1 210 ? 20.688 -15.812 -22.109 1 92.25 210 PRO B O 1
ATOM 4224 N N . GLY B 1 211 ? 20 -17.812 -22.859 1 93.44 211 GLY B N 1
ATOM 4225 C CA . GLY B 1 211 ? 20.062 -18.453 -21.562 1 93.44 211 GLY B CA 1
ATOM 4226 C C . GLY B 1 211 ? 18.781 -18.297 -20.75 1 93.44 211 GLY B C 1
ATOM 4227 O O . GLY B 1 211 ? 18.578 -19.016 -19.781 1 93.44 211 GLY B O 1
ATOM 4228 N N . LEU B 1 212 ? 17.938 -17.359 -21.125 1 96 212 LEU B N 1
ATOM 4229 C CA . LEU B 1 212 ? 16.75 -17.078 -20.328 1 96 212 LEU B CA 1
ATOM 4230 C C . LEU B 1 212 ? 15.812 -18.281 -20.312 1 96 212 LEU B C 1
ATOM 4232 O O . LEU B 1 212 ? 15.227 -18.609 -19.281 1 96 212 LEU B O 1
ATOM 4236 N N . LEU B 1 213 ? 15.688 -18.891 -21.438 1 95.5 213 LEU B N 1
ATOM 4237 C CA . LEU B 1 213 ? 14.812 -20.047 -21.531 1 95.5 213 LEU B CA 1
ATOM 4238 C C . LEU B 1 213 ? 15.25 -21.141 -20.562 1 95.5 213 LEU B C 1
ATOM 4240 O O . LEU B 1 213 ? 14.406 -21.781 -19.922 1 95.5 213 LEU B O 1
ATOM 4244 N N . MET B 1 214 ? 16.5 -21.344 -20.438 1 94.38 214 MET B N 1
ATOM 4245 C CA . MET B 1 214 ? 17.016 -22.375 -19.547 1 94.38 214 MET B CA 1
ATOM 4246 C C . MET B 1 214 ? 16.812 -21.984 -18.078 1 94.38 214 MET B C 1
ATOM 4248 O O . MET B 1 214 ? 16.578 -22.844 -17.234 1 94.38 214 MET B O 1
ATOM 4252 N N . VAL B 1 215 ? 16.922 -20.703 -17.812 1 96.25 215 VAL B N 1
ATOM 4253 C CA . VAL B 1 215 ? 16.625 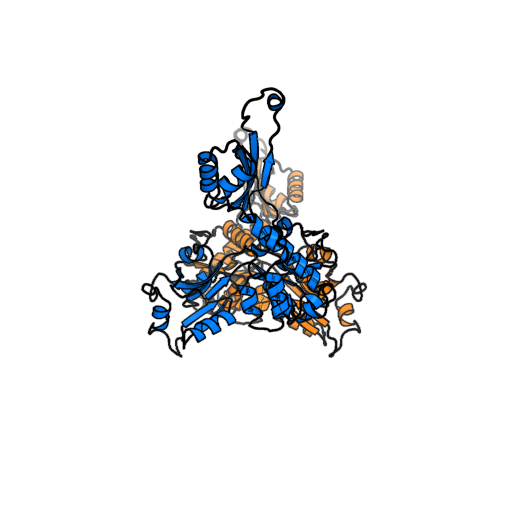-20.219 -16.469 1 96.25 215 VAL B CA 1
ATOM 4254 C C . VAL B 1 215 ? 15.172 -20.516 -16.109 1 96.25 215 VAL B C 1
ATOM 4256 O O . VAL B 1 215 ? 14.875 -20.984 -15.008 1 96.25 215 VAL B O 1
ATOM 4259 N N . VAL B 1 216 ? 14.281 -20.25 -17.031 1 97.56 216 VAL B N 1
ATOM 4260 C CA . VAL B 1 216 ? 12.859 -20.484 -16.812 1 97.56 216 VAL B CA 1
ATOM 4261 C C . VAL B 1 216 ? 12.602 -21.984 -16.625 1 97.56 216 VAL B C 1
ATOM 4263 O O . VAL B 1 216 ? 11.805 -22.391 -15.781 1 97.56 216 VAL B O 1
ATOM 4266 N N . HIS B 1 217 ? 13.281 -22.797 -17.422 1 96.06 217 HIS B N 1
ATOM 4267 C CA . HIS B 1 217 ? 13.18 -24.234 -17.266 1 96.06 217 HIS B CA 1
ATOM 4268 C C . HIS B 1 217 ? 13.547 -24.672 -15.852 1 96.06 217 HIS B C 1
ATOM 4270 O O . HIS B 1 217 ? 12.82 -25.453 -15.234 1 96.06 217 HIS B O 1
ATOM 4276 N N . GLU B 1 218 ? 14.609 -24.172 -15.422 1 95.62 218 GLU B N 1
ATOM 4277 C CA . GLU B 1 218 ? 15.055 -24.516 -14.07 1 95.62 218 GLU B CA 1
ATOM 4278 C C . GLU B 1 218 ? 14.047 -24.062 -13.023 1 95.62 218 GLU B C 1
ATOM 4280 O O . GLU B 1 218 ? 13.766 -24.797 -12.07 1 95.62 218 GLU B O 1
ATOM 4285 N N . LEU B 1 219 ? 13.562 -22.844 -13.164 1 97.44 219 LEU B N 1
ATOM 4286 C CA . LEU B 1 219 ? 12.562 -22.344 -12.227 1 97.44 219 LEU B CA 1
ATOM 4287 C C . LEU B 1 219 ? 11.336 -23.25 -12.203 1 97.44 219 LEU B C 1
ATOM 4289 O O . LEU B 1 219 ? 10.859 -23.625 -11.125 1 97.44 219 LEU B O 1
ATOM 4293 N N . ILE B 1 220 ? 10.836 -23.578 -13.375 1 97.62 220 ILE B N 1
ATOM 4294 C CA . ILE B 1 220 ? 9.664 -24.438 -13.477 1 97.62 220 ILE B CA 1
ATOM 4295 C C . ILE B 1 220 ? 9.938 -25.781 -12.789 1 97.62 220 ILE B C 1
ATOM 4297 O O . ILE B 1 220 ? 9.117 -26.266 -12.016 1 97.62 220 ILE B O 1
ATOM 4301 N N . GLU B 1 221 ? 11.094 -26.344 -13.07 1 95.62 221 GLU B N 1
ATOM 4302 C CA . GLU B 1 221 ? 11.461 -27.625 -12.492 1 95.62 221 GLU B CA 1
ATOM 4303 C C . GLU B 1 221 ? 11.492 -27.547 -10.969 1 95.62 221 GLU B C 1
ATOM 4305 O O . GLU B 1 221 ? 10.961 -28.438 -10.289 1 95.62 221 GLU B O 1
ATOM 4310 N N . ARG B 1 222 ? 12.094 -26.578 -10.477 1 95.88 222 ARG B N 1
ATOM 4311 C CA . ARG B 1 222 ? 12.242 -26.422 -9.031 1 95.88 222 ARG B CA 1
ATOM 4312 C C . ARG B 1 222 ? 10.891 -26.141 -8.375 1 95.88 222 ARG B C 1
ATOM 4314 O O . ARG B 1 222 ? 10.57 -26.75 -7.348 1 95.88 222 ARG B O 1
ATOM 4321 N N . PHE B 1 223 ? 10.125 -25.219 -8.969 1 97.88 223 PHE B N 1
ATOM 4322 C CA . PHE B 1 223 ? 8.812 -24.906 -8.414 1 97.88 223 PHE B CA 1
ATOM 4323 C C . PHE B 1 223 ? 7.914 -26.141 -8.414 1 97.88 223 PHE B C 1
ATOM 4325 O O . PHE B 1 223 ? 7.289 -26.469 -7.402 1 97.88 223 PHE B O 1
ATOM 4332 N N . ASP B 1 224 ? 7.879 -26.844 -9.508 1 96.88 224 ASP B N 1
ATOM 4333 C CA . ASP B 1 224 ? 7.023 -28.016 -9.617 1 96.88 224 ASP B CA 1
ATOM 4334 C C . ASP B 1 224 ? 7.453 -29.109 -8.641 1 96.88 224 ASP B C 1
ATOM 4336 O O . ASP B 1 224 ? 6.613 -29.781 -8.031 1 96.88 224 ASP B O 1
ATOM 4340 N N . ALA B 1 225 ? 8.75 -29.266 -8.531 1 95.44 225 ALA B N 1
ATOM 4341 C CA . ALA B 1 225 ? 9.266 -30.281 -7.617 1 95.44 225 ALA B CA 1
ATOM 4342 C C . ALA B 1 225 ? 8.82 -30 -6.184 1 95.44 225 ALA B C 1
ATOM 4344 O O . ALA B 1 225 ? 8.383 -30.906 -5.473 1 95.44 225 ALA B O 1
ATOM 4345 N N . HIS B 1 226 ? 8.992 -28.766 -5.797 1 96.38 226 HIS B N 1
ATOM 4346 C CA . HIS B 1 226 ? 8.602 -28.375 -4.453 1 96.38 226 HIS B CA 1
ATOM 4347 C C . HIS B 1 226 ? 7.094 -28.516 -4.254 1 96.38 226 HIS B C 1
ATOM 4349 O O . HIS B 1 226 ? 6.645 -29.062 -3.248 1 96.38 226 HIS B O 1
ATOM 4355 N N . LEU B 1 227 ? 6.336 -28.016 -5.191 1 96.56 227 LEU B N 1
ATOM 4356 C CA . LEU B 1 227 ? 4.883 -28 -5.078 1 96.56 227 LEU B CA 1
ATOM 4357 C C . LEU B 1 227 ? 4.324 -29.422 -5.066 1 96.56 227 LEU B C 1
ATOM 4359 O O . LEU B 1 227 ? 3.361 -29.719 -4.352 1 96.56 227 LEU B O 1
ATOM 4363 N N . LYS B 1 228 ? 4.898 -30.297 -5.836 1 94.06 228 LYS B N 1
ATOM 4364 C CA . LYS B 1 228 ? 4.496 -31.703 -5.828 1 94.06 228 LYS B CA 1
ATOM 4365 C C . LYS B 1 228 ? 4.809 -32.344 -4.488 1 94.06 228 LYS B C 1
ATOM 4367 O O . LYS B 1 228 ? 3.965 -33.062 -3.92 1 94.06 228 LYS B O 1
ATOM 4372 N N . ALA B 1 229 ? 5.973 -32.062 -3.998 1 94.31 229 ALA B N 1
ATOM 4373 C CA . ALA B 1 229 ? 6.418 -32.688 -2.746 1 94.31 229 ALA B CA 1
ATOM 4374 C C . ALA B 1 229 ? 5.516 -32.281 -1.586 1 94.31 229 ALA B C 1
ATOM 4376 O O . ALA B 1 229 ? 5.293 -33.062 -0.659 1 94.31 229 ALA B O 1
ATOM 4377 N N . GLU B 1 230 ? 5.043 -31.094 -1.678 1 94.5 230 GLU B N 1
ATOM 4378 C CA . GLU B 1 230 ? 4.184 -30.578 -0.619 1 94.5 230 GLU B CA 1
ATOM 4379 C C . GLU B 1 230 ? 2.932 -31.422 -0.451 1 94.5 230 GLU B C 1
ATOM 4381 O O . GLU B 1 230 ? 2.27 -31.375 0.587 1 94.5 230 GLU B O 1
ATOM 4386 N N . GLN B 1 231 ? 2.66 -32.25 -1.366 1 93.88 231 GLN B N 1
ATOM 4387 C CA . GLN B 1 231 ? 1.422 -33.031 -1.335 1 93.88 231 GLN B CA 1
ATOM 4388 C C . GLN B 1 231 ? 1.669 -34.438 -0.821 1 93.88 231 GLN B C 1
ATOM 4390 O O . GLN B 1 231 ? 0.725 -35.219 -0.62 1 93.88 231 GLN B O 1
ATOM 4395 N N . TYR B 1 232 ? 2.982 -34.781 -0.555 1 93.25 232 TYR B N 1
ATOM 4396 C CA . TYR B 1 232 ? 3.293 -36.156 -0.278 1 93.25 232 TYR B CA 1
ATOM 4397 C C . TYR B 1 232 ? 4.141 -36.281 0.982 1 93.25 232 TYR B C 1
ATOM 4399 O O . TYR B 1 232 ? 4.84 -35.344 1.367 1 93.25 232 TYR B O 1
ATOM 4407 N N . TYR B 1 233 ? 4.066 -37.438 1.581 1 94.19 233 TYR B N 1
ATOM 4408 C CA . TYR B 1 233 ? 5 -37.938 2.588 1 94.19 233 TYR B CA 1
ATOM 4409 C C . TYR B 1 233 ? 5.707 -39.188 2.107 1 94.19 233 TYR B C 1
ATOM 4411 O O . TYR B 1 233 ? 5.176 -39.938 1.276 1 94.19 233 TYR B O 1
ATOM 4419 N N . SER B 1 234 ? 6.879 -39.344 2.609 1 93.62 234 SER B N 1
ATOM 4420 C CA . SER B 1 234 ? 7.52 -40.656 2.529 1 93.62 234 SER B CA 1
ATOM 4421 C C . SER B 1 234 ? 7.195 -41.5 3.752 1 93.62 234 SER B C 1
ATOM 4423 O O . SER B 1 234 ? 7.398 -41.062 4.891 1 93.62 234 SER B O 1
ATOM 4425 N N . VAL B 1 235 ? 6.664 -42.656 3.49 1 93.31 235 VAL B N 1
ATOM 4426 C CA . VAL B 1 235 ? 6.289 -43.562 4.582 1 93.31 235 VAL B CA 1
ATOM 4427 C C . VAL B 1 235 ? 7.137 -44.812 4.527 1 93.31 235 VAL B C 1
ATOM 4429 O O . VAL B 1 235 ? 7.254 -45.469 3.475 1 93.31 235 VAL B O 1
ATOM 4432 N N . ILE B 1 236 ? 7.746 -45.156 5.625 1 93.19 236 ILE B N 1
ATOM 4433 C CA . ILE B 1 236 ? 8.531 -46.375 5.766 1 93.19 236 ILE B CA 1
ATOM 4434 C C . ILE B 1 236 ? 7.879 -47.281 6.797 1 93.19 236 ILE B C 1
ATOM 4436 O O . ILE B 1 236 ? 7.484 -46.844 7.875 1 93.19 236 ILE B O 1
ATOM 4440 N N . VAL B 1 237 ? 7.742 -48.5 6.422 1 93.75 237 VAL B N 1
ATOM 4441 C CA . VAL B 1 237 ? 7.09 -49.438 7.32 1 93.75 237 VAL B CA 1
ATOM 4442 C C . VAL B 1 237 ? 7.832 -50.781 7.301 1 93.75 237 VAL B C 1
ATOM 4444 O O . VAL B 1 237 ? 8.383 -51.188 6.27 1 93.75 237 VAL B O 1
ATOM 4447 N N . ASN B 1 238 ? 7.895 -51.375 8.477 1 92.38 238 ASN B N 1
ATOM 4448 C CA . ASN B 1 238 ? 8.398 -52.75 8.57 1 92.38 238 ASN B CA 1
ATOM 4449 C C . ASN B 1 238 ? 7.297 -53.781 8.305 1 92.38 238 ASN B C 1
ATOM 4451 O O . ASN B 1 238 ? 6.242 -53.719 8.938 1 92.38 238 ASN B O 1
ATOM 4455 N N . MET B 1 239 ? 7.605 -54.625 7.348 1 92.06 239 MET B N 1
ATOM 4456 C CA . MET B 1 239 ? 6.656 -55.656 6.961 1 92.06 239 MET B CA 1
ATOM 4457 C C . MET B 1 239 ? 7.293 -57.031 7.078 1 92.06 239 MET B C 1
ATOM 4459 O O . MET B 1 239 ? 8.492 -57.188 6.852 1 92.06 239 MET B O 1
ATOM 4463 N 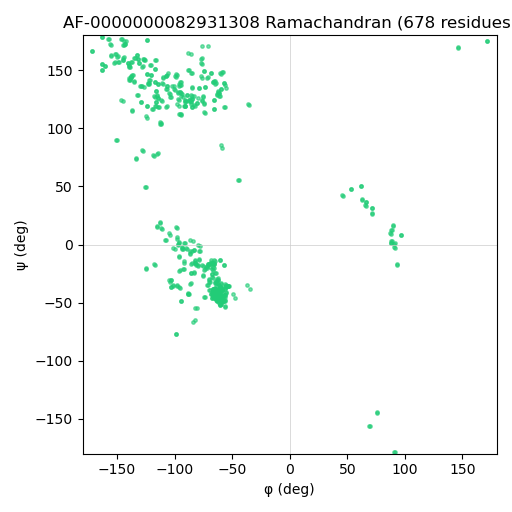N . ARG B 1 240 ? 6.449 -58 7.43 1 89.5 240 ARG B N 1
ATOM 4464 C CA . ARG B 1 240 ? 6.887 -59.375 7.387 1 89.5 240 ARG B CA 1
ATOM 4465 C C . ARG B 1 240 ? 6.488 -60.031 6.07 1 89.5 240 ARG B C 1
ATOM 4467 O O . ARG B 1 240 ? 5.422 -59.75 5.523 1 89.5 240 ARG B O 1
ATOM 4474 N N . GLY B 1 241 ? 7.449 -60.844 5.582 1 88.38 241 GLY B N 1
ATOM 4475 C CA . GLY B 1 241 ? 7.156 -61.562 4.355 1 88.38 241 GLY B CA 1
ATOM 4476 C C . GLY B 1 241 ? 8.211 -62.594 4 1 88.38 241 GLY B C 1
ATOM 4477 O O . GLY B 1 241 ? 9.281 -62.625 4.617 1 88.38 241 GLY B O 1
ATOM 4478 N N . SER B 1 242 ? 7.777 -63.406 3.062 1 89.56 242 SER B N 1
ATOM 4479 C CA . SER B 1 242 ? 8.68 -64.438 2.639 1 89.56 242 SER B CA 1
ATOM 4480 C C . SER B 1 242 ? 9.68 -63.969 1.604 1 89.56 242 SER B C 1
ATOM 4482 O O . SER B 1 242 ? 10.734 -64.562 1.408 1 89.56 242 SER B O 1
ATOM 4484 N N . SER B 1 243 ? 9.328 -62.938 0.91 1 91.94 243 SER B N 1
ATOM 4485 C CA . SER B 1 243 ? 10.203 -62.312 -0.084 1 91.94 243 SER B CA 1
ATOM 4486 C C . SER B 1 243 ? 9.844 -60.844 -0.311 1 91.94 243 SER B C 1
ATOM 4488 O O . SER B 1 243 ? 8.758 -60.406 0.079 1 91.94 243 SER B O 1
ATOM 4490 N N . ALA B 1 244 ? 10.82 -60.125 -0.911 1 92.69 244 ALA B N 1
ATOM 4491 C CA . ALA B 1 244 ? 10.57 -58.719 -1.271 1 92.69 244 ALA B CA 1
ATOM 4492 C C . ALA B 1 244 ? 9.398 -58.625 -2.244 1 92.69 244 ALA B C 1
ATOM 4494 O O . ALA B 1 244 ? 8.578 -57.688 -2.137 1 92.69 244 ALA B O 1
ATOM 4495 N N . GLU B 1 245 ? 9.289 -59.562 -3.158 1 93.69 245 GLU B N 1
ATOM 4496 C CA . GLU B 1 245 ? 8.234 -59.562 -4.172 1 93.69 245 GLU B CA 1
ATOM 4497 C C . GLU B 1 245 ? 6.863 -59.781 -3.539 1 93.69 245 GLU B C 1
ATOM 4499 O O . GLU B 1 245 ? 5.887 -59.156 -3.951 1 93.69 245 GLU B O 1
ATOM 4504 N N . GLU B 1 246 ? 6.859 -60.625 -2.602 1 92.25 246 GLU B N 1
ATOM 4505 C CA . GLU B 1 246 ? 5.594 -60.875 -1.921 1 92.25 246 GLU B CA 1
ATOM 4506 C C . GLU B 1 246 ? 5.113 -59.625 -1.164 1 92.25 246 GLU B C 1
ATOM 4508 O O . GLU B 1 246 ? 3.928 -59.312 -1.2 1 92.25 246 GLU B O 1
ATOM 4513 N N . VAL B 1 247 ? 6.027 -59 -0.485 1 92.25 247 VAL B N 1
ATOM 4514 C CA . VAL B 1 247 ? 5.695 -57.812 0.266 1 92.25 247 VAL B CA 1
ATOM 4515 C C . VAL B 1 247 ? 5.215 -56.719 -0.692 1 92.25 247 VAL B C 1
ATOM 4517 O O . VAL B 1 247 ? 4.211 -56.062 -0.43 1 92.25 247 VAL B O 1
ATOM 4520 N N . ALA B 1 248 ? 5.938 -56.562 -1.787 1 93.44 248 ALA B N 1
ATOM 4521 C CA . ALA B 1 248 ? 5.574 -55.594 -2.805 1 93.44 248 ALA B CA 1
ATOM 4522 C C . ALA B 1 248 ? 4.168 -55.844 -3.34 1 93.44 248 ALA B C 1
ATOM 4524 O O . ALA B 1 248 ? 3.377 -54.906 -3.508 1 93.44 248 ALA B O 1
ATOM 4525 N N . ALA B 1 249 ? 3.865 -57.094 -3.584 1 92.31 249 ALA B N 1
ATOM 4526 C CA . ALA B 1 249 ? 2.561 -57.469 -4.117 1 92.31 249 ALA B CA 1
ATOM 4527 C C . ALA B 1 249 ? 1.445 -57.156 -3.131 1 92.31 249 ALA B C 1
ATOM 4529 O O . ALA B 1 249 ? 0.369 -56.688 -3.529 1 92.31 249 ALA B O 1
ATOM 4530 N N . CYS B 1 250 ? 1.751 -57.375 -1.941 1 91.19 250 CYS B N 1
ATOM 4531 C CA . CYS B 1 250 ? 0.78 -57.094 -0.891 1 91.19 250 CYS B CA 1
ATOM 4532 C C . CYS B 1 250 ? 0.456 -55.594 -0.835 1 91.19 250 CYS B C 1
ATOM 4534 O O . CYS B 1 250 ? -0.712 -55.219 -0.757 1 91.19 250 CYS B O 1
ATOM 4536 N N . LEU B 1 251 ? 1.441 -54.781 -0.903 1 91.44 251 LEU B N 1
ATOM 4537 C CA . LEU B 1 251 ? 1.268 -53.344 -0.817 1 91.44 251 LEU B CA 1
ATOM 4538 C C . LEU B 1 251 ? 0.59 -52.812 -2.072 1 91.44 251 LEU B C 1
ATOM 4540 O O . LEU B 1 251 ? -0.273 -51.938 -1.987 1 91.44 251 LEU B O 1
ATOM 4544 N N . LEU B 1 252 ? 0.941 -53.344 -3.219 1 91.25 252 LEU B N 1
ATOM 4545 C CA . LEU B 1 252 ? 0.417 -52.875 -4.5 1 91.25 252 LEU B CA 1
ATOM 4546 C C . LEU B 1 252 ? -1.071 -53.188 -4.621 1 91.25 252 LEU B C 1
ATOM 4548 O O . LEU B 1 252 ? -1.786 -52.5 -5.379 1 91.25 252 LEU B O 1
ATOM 4552 N N . GLN B 1 253 ? -1.521 -54.125 -3.863 1 86.69 253 GLN B N 1
ATOM 4553 C CA . GLN B 1 253 ? -2.924 -54.531 -3.908 1 86.69 253 GLN B CA 1
ATOM 4554 C C . GLN B 1 253 ? -3.775 -53.656 -2.992 1 86.69 253 GLN B C 1
ATOM 4556 O O . GLN B 1 253 ? -5 -53.625 -3.123 1 86.69 253 GLN B O 1
ATOM 4561 N N . ALA B 1 254 ? -3.139 -53 -2.148 1 85.75 254 ALA B N 1
ATOM 4562 C CA . ALA B 1 254 ? -3.867 -52.156 -1.215 1 85.75 254 ALA B CA 1
ATOM 4563 C C . ALA B 1 254 ? -4.066 -50.75 -1.792 1 85.75 254 ALA B C 1
ATOM 4565 O O . ALA B 1 254 ? -3.107 -50.125 -2.242 1 85.75 254 ALA B O 1
ATOM 4566 N N . PRO B 1 255 ? -5.328 -50.312 -1.758 1 82.62 255 PRO B N 1
ATOM 4567 C CA . PRO B 1 255 ? -5.602 -49 -2.311 1 82.62 255 PRO B CA 1
ATOM 4568 C C . PRO B 1 255 ? -4.844 -47.875 -1.582 1 82.62 255 PRO B C 1
ATOM 4570 O O . PRO B 1 255 ? -4.797 -47.875 -0.349 1 82.62 255 PRO B O 1
ATOM 4573 N N . GLY B 1 256 ? -4.145 -46.969 -2.32 1 82.69 256 GLY B N 1
ATOM 4574 C CA . GLY B 1 256 ? -3.471 -45.812 -1.759 1 82.69 256 GLY B CA 1
ATOM 4575 C C . GLY B 1 256 ? -2.027 -46.094 -1.383 1 82.69 256 GLY B C 1
ATOM 4576 O O . GLY B 1 256 ? -1.315 -45.188 -0.929 1 82.69 256 GLY B O 1
ATOM 4577 N N . LEU B 1 257 ? -1.603 -47.344 -1.565 1 87.81 257 LEU B N 1
ATOM 4578 C CA . LEU B 1 257 ? -0.253 -47.688 -1.138 1 87.81 257 LEU B CA 1
ATOM 4579 C C . LEU B 1 257 ? 0.638 -47.969 -2.34 1 87.81 257 LEU B C 1
ATOM 4581 O O . LEU B 1 257 ? 1.681 -48.625 -2.199 1 87.81 257 LEU B O 1
ATOM 4585 N N . GLN B 1 258 ? 0.211 -47.625 -3.508 1 85.19 258 GLN B N 1
ATOM 4586 C CA . GLN B 1 258 ? 0.965 -47.875 -4.727 1 85.19 258 GLN B CA 1
ATOM 4587 C C . GLN B 1 258 ? 2.152 -46.938 -4.859 1 85.19 258 GLN B C 1
ATOM 4589 O O . GLN B 1 258 ? 3.117 -47.25 -5.566 1 85.19 258 GLN B O 1
ATOM 4594 N N . GLY B 1 259 ? 2.066 -45.812 -4.145 1 81 259 GLY B N 1
ATOM 4595 C CA . GLY B 1 259 ? 3.127 -44.812 -4.254 1 81 259 GLY B CA 1
ATOM 4596 C C . GLY B 1 259 ? 3.17 -44.125 -5.605 1 81 259 GLY B C 1
ATOM 4597 O O . GLY B 1 259 ? 2.141 -44 -6.273 1 81 259 GLY B O 1
ATOM 4598 N N . LEU B 1 260 ? 4.32 -43.531 -6.102 1 83.56 260 LEU B N 1
ATOM 4599 C CA . LEU B 1 260 ? 4.484 -42.875 -7.387 1 83.56 260 LEU B CA 1
ATOM 4600 C C . LEU B 1 260 ? 4.703 -43.875 -8.508 1 83.56 260 LEU B C 1
ATOM 4602 O O . LEU B 1 260 ? 3.877 -44 -9.414 1 83.56 260 LEU B O 1
ATOM 4606 N N . GLN B 1 261 ? 5.68 -44.75 -8.391 1 81.94 261 GLN B N 1
ATOM 4607 C CA . GLN B 1 261 ? 5.953 -45.812 -9.344 1 81.94 261 GLN B CA 1
ATOM 4608 C C . GLN B 1 261 ? 5.809 -47.188 -8.688 1 81.94 261 GLN B C 1
ATOM 4610 O O . GLN B 1 261 ? 5.66 -48.219 -9.375 1 81.94 261 GLN B O 1
ATOM 4615 N N . GLY B 1 262 ? 5.809 -47.25 -7.367 1 87.62 262 GLY B N 1
ATOM 4616 C CA . GLY B 1 262 ? 5.719 -48.469 -6.578 1 87.62 262 GLY B CA 1
ATOM 4617 C C . GLY B 1 262 ? 6.516 -48.406 -5.289 1 87.62 262 GLY B C 1
ATOM 4618 O O . GLY B 1 262 ? 7.289 -47.469 -5.074 1 87.62 262 GLY B O 1
ATOM 4619 N N . PRO B 1 263 ? 6.305 -49.344 -4.469 1 91.19 263 PRO B N 1
ATOM 4620 C CA . PRO B 1 263 ? 7.051 -49.375 -3.209 1 91.19 263 PRO B CA 1
ATOM 4621 C C . PRO B 1 263 ? 8.484 -49.844 -3.379 1 91.19 263 PRO B C 1
ATOM 4623 O O . PRO B 1 263 ? 8.773 -50.656 -4.281 1 91.19 263 PRO B O 1
ATOM 4626 N N . THR B 1 264 ? 9.375 -49.281 -2.648 1 91.31 264 THR B N 1
ATOM 4627 C CA . THR B 1 264 ? 10.734 -49.812 -2.523 1 91.31 264 THR B CA 1
ATOM 4628 C C . THR B 1 264 ? 10.844 -50.75 -1.326 1 91.31 264 THR B C 1
ATOM 4630 O O . THR B 1 264 ? 10.438 -50.375 -0.214 1 91.31 264 THR B O 1
ATOM 4633 N N . ILE B 1 265 ? 11.352 -52 -1.576 1 93 265 ILE B N 1
ATOM 4634 C CA . ILE B 1 265 ? 11.414 -53 -0.521 1 93 265 ILE B CA 1
ATOM 4635 C C . ILE B 1 265 ? 12.875 -53.375 -0.259 1 93 265 ILE B C 1
ATOM 4637 O O . ILE B 1 265 ? 13.609 -53.75 -1.185 1 93 265 ILE B O 1
ATOM 4641 N N . SER B 1 266 ? 13.242 -53.281 1.021 1 91.75 266 SER B N 1
ATOM 4642 C CA . SER B 1 266 ? 14.602 -53.625 1.422 1 91.75 266 SER B CA 1
ATOM 4643 C C . SER B 1 266 ? 14.602 -54.656 2.566 1 91.75 266 SER B C 1
ATOM 4645 O O . SER B 1 266 ? 13.812 -54.531 3.504 1 91.75 266 SER B O 1
ATOM 4647 N N . PRO B 1 267 ? 15.461 -55.719 2.514 1 90 267 PRO B N 1
ATOM 4648 C CA . PRO B 1 267 ? 15.547 -56.625 3.65 1 90 267 PRO B CA 1
ATOM 4649 C C . PRO B 1 267 ? 16.078 -55.969 4.914 1 90 267 PRO B C 1
ATOM 4651 O O . PRO B 1 267 ? 16.953 -55.094 4.832 1 90 267 PRO B O 1
ATOM 4654 N N . VAL B 1 268 ? 15.484 -56.312 5.953 1 88 268 VAL B N 1
ATOM 4655 C CA . VAL B 1 268 ? 15.969 -55.844 7.25 1 88 268 VAL B CA 1
ATOM 4656 C C . VAL B 1 268 ? 16.844 -56.938 7.887 1 88 268 VAL B C 1
ATOM 4658 O O . VAL B 1 268 ? 16.406 -58.094 8.039 1 88 268 VAL B O 1
ATOM 4661 N N . TYR B 1 269 ? 18.078 -56.688 8.18 1 80.62 269 TYR B N 1
ATOM 4662 C CA . TYR B 1 269 ? 19.016 -57.656 8.766 1 80.62 269 TYR B CA 1
ATOM 4663 C C . TYR B 1 269 ? 19.062 -57.5 10.281 1 80.62 269 TYR B C 1
ATOM 4665 O O . TYR B 1 269 ? 19.219 -56.375 10.797 1 80.62 269 TYR B O 1
ATOM 4673 N N . ASN B 1 270 ? 18.609 -58.406 10.867 1 72.19 270 ASN B N 1
ATOM 4674 C CA . ASN B 1 270 ? 18.734 -58.438 12.32 1 72.19 270 ASN B CA 1
ATOM 4675 C C . ASN B 1 270 ? 19.734 -59.469 12.789 1 72.19 270 ASN B C 1
ATOM 4677 O O . ASN B 1 270 ? 20.109 -60.375 12.039 1 72.19 270 ASN B O 1
ATOM 4681 N N . VAL B 1 271 ? 20.562 -59.281 13.914 1 61.16 271 VAL B N 1
ATOM 4682 C CA . VAL B 1 271 ? 21.594 -60.156 14.453 1 61.16 271 VAL B CA 1
ATOM 4683 C C . VAL B 1 271 ? 21.031 -61.562 14.586 1 61.16 271 VAL B C 1
ATOM 4685 O O . VAL B 1 271 ? 21.734 -62.562 14.359 1 61.16 271 VAL B O 1
ATOM 4688 N N . ALA B 1 272 ? 19.922 -61.75 15.008 1 55.28 272 ALA B N 1
ATOM 4689 C CA . ALA B 1 272 ? 19.438 -63.094 15.367 1 55.28 272 ALA B CA 1
ATOM 4690 C C . ALA B 1 272 ? 19.188 -63.938 14.125 1 55.28 272 ALA B C 1
ATOM 4692 O O . ALA B 1 272 ? 18.844 -65.125 14.219 1 55.28 272 ALA B O 1
ATOM 4693 N N . SER B 1 273 ? 19.062 -63.312 12.969 1 51.19 273 SER B N 1
ATOM 4694 C CA . SER B 1 273 ? 18.703 -64.062 11.789 1 51.19 273 SER B CA 1
ATOM 4695 C C . SER B 1 273 ? 19.828 -65 11.375 1 51.19 273 SER B C 1
ATOM 4697 O O . SER B 1 273 ? 19.688 -65.812 10.438 1 51.19 273 SER B O 1
ATOM 4699 N N . SER B 1 274 ? 21.031 -64.875 11.883 1 47.81 274 SER B N 1
ATOM 4700 C CA . SER B 1 274 ? 22.078 -65.75 11.422 1 47.81 274 SER B CA 1
ATOM 4701 C C . SER B 1 274 ? 21.75 -67.188 11.766 1 47.81 274 SER B C 1
ATOM 4703 O O . SER B 1 274 ? 22.391 -68.125 11.273 1 47.81 274 SER B O 1
ATOM 4705 N N . GLY B 1 275 ? 21.203 -67.562 13.008 1 43.84 275 GLY B N 1
ATOM 4706 C CA . GLY B 1 275 ? 21.328 -68.938 13.438 1 43.84 275 GLY B CA 1
ATOM 4707 C C . GLY B 1 275 ? 20.25 -69.812 12.859 1 43.84 275 GLY B C 1
ATOM 4708 O O . GLY B 1 275 ? 20.328 -71.062 12.945 1 43.84 275 GLY B O 1
ATOM 4709 N N . SER B 1 276 ? 18.828 -69.688 13.188 1 46.31 276 SER B N 1
ATOM 4710 C CA . SER B 1 276 ? 17.969 -70.875 13.188 1 46.31 276 SER B CA 1
ATOM 4711 C C . SER B 1 276 ? 17.484 -71.188 11.781 1 46.31 276 SER B C 1
ATOM 4713 O O . SER B 1 276 ? 17.297 -70.312 10.953 1 46.31 276 SER B O 1
ATOM 4715 N N . ASN B 1 277 ? 17.641 -72.438 11.227 1 47.03 277 ASN B N 1
ATOM 4716 C CA . ASN B 1 277 ? 17.312 -73.312 10.078 1 47.03 277 ASN B CA 1
ATOM 4717 C C . ASN B 1 277 ? 15.906 -73 9.547 1 47.03 277 ASN B C 1
ATOM 4719 O O . ASN B 1 277 ? 15.43 -73.688 8.633 1 47.03 277 ASN B O 1
ATOM 4723 N N . GLY B 1 278 ? 14.805 -72.688 10.398 1 47.88 278 GLY B N 1
ATOM 4724 C CA . GLY B 1 278 ? 13.445 -72.75 9.898 1 47.88 278 GLY B CA 1
ATOM 4725 C C . GLY B 1 278 ? 13.062 -71.688 8.945 1 47.88 278 GLY B C 1
ATOM 4726 O O . GLY B 1 278 ? 13.852 -70.75 8.719 1 47.88 278 GLY B O 1
ATOM 4727 N N . VAL B 1 279 ? 11.82 -71.812 8.289 1 50 279 VAL B N 1
ATOM 4728 C CA . VAL B 1 279 ? 11.195 -70.875 7.324 1 50 279 VAL B CA 1
ATOM 4729 C C . VAL B 1 279 ? 11.312 -69.438 7.812 1 50 279 VAL B C 1
ATOM 4731 O O . VAL B 1 279 ? 10.656 -69.062 8.781 1 50 279 VAL B O 1
ATOM 4734 N N . GLN B 1 280 ? 12.352 -68.812 8.133 1 53.66 280 GLN B N 1
ATOM 4735 C CA . GLN B 1 280 ? 12.609 -67.562 8.852 1 53.66 280 GLN B CA 1
ATOM 4736 C C . GLN B 1 280 ? 11.945 -66.375 8.164 1 53.66 280 GLN B C 1
ATOM 4738 O O . GLN B 1 280 ? 12.25 -66.062 7.016 1 53.66 280 GLN B O 1
ATOM 4743 N N . GLU B 1 281 ? 10.617 -66.125 8.422 1 64.19 281 GLU B N 1
ATOM 4744 C CA . GLU B 1 281 ? 10.07 -64.812 8.055 1 64.19 281 GLU B CA 1
ATOM 4745 C C . GLU B 1 281 ? 11.094 -63.688 8.273 1 64.19 281 GLU B C 1
ATOM 4747 O O . GLU B 1 281 ? 11.797 -63.688 9.281 1 64.19 281 GLU B O 1
ATOM 4752 N N . HIS B 1 282 ? 11.281 -63.094 7.109 1 81.19 282 HIS B N 1
ATOM 4753 C CA . HIS B 1 282 ? 12.211 -61.969 7.129 1 81.19 282 HIS B CA 1
ATOM 4754 C C . HIS B 1 282 ? 11.469 -60.625 7.211 1 81.19 282 HIS B C 1
ATOM 4756 O O . HIS B 1 282 ? 10.281 -60.562 6.883 1 81.19 282 HIS B O 1
ATOM 4762 N N . PHE B 1 283 ? 12.102 -59.781 7.871 1 88.19 283 PHE B N 1
ATOM 4763 C CA . PHE B 1 283 ? 11.602 -58.406 7.902 1 88.19 283 PHE B CA 1
ATOM 4764 C C . PHE B 1 283 ? 12.102 -57.625 6.695 1 88.19 283 PHE B C 1
ATOM 4766 O O . PHE B 1 283 ? 13.25 -57.781 6.281 1 88.19 283 PHE B O 1
ATOM 4773 N N . TYR B 1 284 ? 11.117 -56.969 6.199 1 93.44 284 TYR B N 1
ATOM 4774 C CA . TYR B 1 284 ? 11.422 -56.031 5.105 1 93.44 284 TYR B CA 1
ATOM 4775 C C . TYR B 1 284 ? 10.984 -54.625 5.449 1 93.44 284 TYR B C 1
ATOM 4777 O O . TYR B 1 284 ? 9.945 -54.438 6.082 1 93.44 284 TYR B O 1
ATOM 4785 N N . ALA B 1 285 ? 11.82 -53.656 5.09 1 93.31 285 ALA B N 1
ATOM 4786 C CA . ALA B 1 285 ? 11.414 -52.281 5.133 1 93.31 285 ALA B CA 1
ATOM 4787 C C . ALA B 1 285 ? 10.828 -51.812 3.795 1 93.31 285 ALA B C 1
ATOM 4789 O O . ALA B 1 285 ? 11.477 -51.938 2.752 1 93.31 285 ALA B O 1
ATOM 4790 N N . ALA B 1 286 ? 9.586 -51.406 3.838 1 94.12 286 ALA B N 1
ATOM 4791 C CA . ALA B 1 286 ? 8.938 -50.875 2.639 1 94.12 286 ALA B CA 1
ATOM 4792 C C . ALA B 1 286 ? 8.828 -49.375 2.699 1 94.12 286 ALA B C 1
ATOM 4794 O O . ALA B 1 286 ? 8.438 -48.812 3.727 1 94.12 286 ALA B O 1
ATOM 4795 N N . THR B 1 287 ? 9.281 -48.656 1.608 1 93.62 287 THR B N 1
ATOM 4796 C CA . THR B 1 287 ? 9.156 -47.219 1.478 1 93.62 287 THR B CA 1
ATOM 4797 C C . THR B 1 287 ? 8.156 -46.844 0.388 1 93.62 287 THR B C 1
ATOM 4799 O O . THR B 1 287 ? 8.273 -47.312 -0.75 1 93.62 287 THR B O 1
ATOM 4802 N N . ILE B 1 288 ? 7.176 -46.062 0.806 1 92.56 288 ILE B N 1
ATOM 4803 C CA . ILE B 1 288 ? 6.121 -45.688 -0.126 1 92.56 288 ILE B CA 1
ATOM 4804 C C . ILE B 1 288 ? 5.836 -44.188 0.003 1 92.56 288 ILE B C 1
ATOM 4806 O O . ILE B 1 288 ? 5.859 -43.656 1.105 1 92.56 288 ILE B O 1
ATOM 4810 N N . CYS B 1 289 ? 5.602 -43.531 -1.217 1 92.12 289 CYS B N 1
ATOM 4811 C CA . CYS B 1 289 ? 5.137 -42.156 -1.235 1 92.12 289 CYS B CA 1
ATOM 4812 C C . CYS B 1 289 ? 3.617 -42.094 -1.133 1 92.12 289 CYS B C 1
ATOM 4814 O O . CYS B 1 289 ? 2.908 -42.656 -1.963 1 92.12 289 CYS B O 1
ATOM 4816 N N . VAL B 1 290 ? 3.113 -41.375 -0.087 1 92.19 290 VAL B N 1
ATOM 4817 C CA . VAL B 1 290 ? 1.679 -41.312 0.171 1 92.19 290 VAL B CA 1
ATOM 4818 C C . VAL B 1 290 ? 1.219 -39.844 0.162 1 92.19 290 VAL B C 1
ATOM 4820 O O . VAL B 1 290 ? 1.922 -38.969 0.659 1 92.19 290 VAL B O 1
ATOM 4823 N N . ARG B 1 291 ? 0.035 -39.625 -0.395 1 93.31 291 ARG B N 1
ATOM 4824 C CA . ARG B 1 291 ? -0.537 -38.281 -0.358 1 93.31 291 ARG B CA 1
ATOM 4825 C C . ARG B 1 291 ? -0.856 -37.875 1.073 1 93.31 291 ARG B C 1
ATOM 4827 O O . ARG B 1 291 ? -1.367 -38.656 1.861 1 93.31 291 ARG B O 1
ATOM 4834 N N . LYS B 1 292 ? -0.585 -36.625 1.363 1 93 292 LYS B N 1
ATOM 4835 C CA . LYS B 1 292 ? -0.78 -36.125 2.719 1 93 292 LYS B CA 1
ATOM 4836 C C . LYS B 1 292 ? -2.23 -36.281 3.164 1 93 292 LYS B C 1
ATOM 4838 O O . LYS B 1 292 ? -2.496 -36.656 4.305 1 93 292 LYS B O 1
ATOM 4843 N N . LYS B 1 293 ? -3.141 -36.062 2.301 1 92.19 293 LYS B N 1
ATOM 4844 C CA . LYS B 1 293 ? -4.566 -36.156 2.605 1 92.19 293 LYS B CA 1
ATOM 4845 C C . LYS B 1 293 ? -4.98 -37.562 2.945 1 92.19 293 LYS B C 1
ATOM 4847 O O . LYS B 1 293 ? -6.016 -37.781 3.578 1 92.19 293 LYS B O 1
ATOM 4852 N N . GLN B 1 294 ? -4.16 -38.531 2.619 1 91.69 294 GLN B N 1
ATOM 4853 C CA . GLN B 1 294 ? -4.488 -39.938 2.811 1 91.69 294 GLN B CA 1
ATOM 4854 C C . GLN B 1 294 ? -3.551 -40.594 3.822 1 91.69 294 GLN B C 1
ATOM 4856 O O . GLN B 1 294 ? -3.488 -41.812 3.918 1 91.69 294 GLN B O 1
ATOM 4861 N N . LEU B 1 295 ? -2.865 -39.781 4.551 1 91.38 295 LEU B N 1
ATOM 4862 C CA . LEU B 1 295 ? -1.808 -40.312 5.398 1 91.38 295 LEU B CA 1
ATOM 4863 C C . LEU B 1 295 ? -2.379 -41.312 6.422 1 91.38 295 LEU B C 1
ATOM 4865 O O . LEU B 1 295 ? -1.939 -42.438 6.5 1 91.38 295 LEU B O 1
ATOM 4869 N N . TYR B 1 296 ? -3.369 -40.875 7.094 1 92.12 296 TYR B N 1
ATOM 4870 C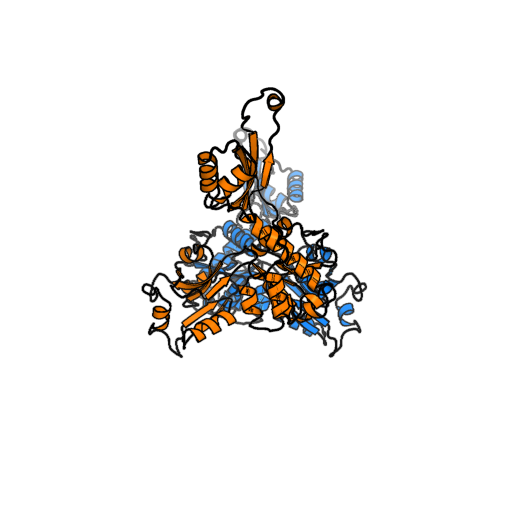 CA . TYR B 1 296 ? -3.885 -41.688 8.188 1 92.12 296 TYR B CA 1
ATOM 4871 C C . TYR B 1 296 ? -4.504 -42.969 7.672 1 92.12 296 TYR B C 1
ATOM 4873 O O . TYR B 1 296 ? -4.281 -44.031 8.242 1 92.12 296 TYR B O 1
ATOM 4881 N N . SER B 1 297 ? -5.27 -42.844 6.637 1 92.38 297 SER B N 1
ATOM 4882 C CA . SER B 1 297 ? -5.863 -44.031 6.047 1 92.38 297 SER B CA 1
ATOM 4883 C C . SER B 1 297 ? -4.793 -45 5.555 1 92.38 297 SER B C 1
ATOM 4885 O O . SER B 1 297 ? -4.938 -46.219 5.684 1 92.38 297 SER B O 1
ATOM 4887 N N . SER B 1 298 ? -3.742 -44.5 5 1 92.56 298 SER B N 1
ATOM 4888 C CA . SER B 1 298 ? -2.645 -45.344 4.508 1 92.56 298 SER B CA 1
ATOM 4889 C C . SER B 1 298 ? -1.931 -46.031 5.652 1 92.56 298 SER B C 1
ATOM 4891 O O . SER B 1 298 ? -1.586 -47.219 5.543 1 92.56 298 SER B O 1
ATOM 4893 N N . VAL B 1 299 ? -1.698 -45.344 6.719 1 90.69 299 VAL B N 1
ATOM 4894 C CA . VAL B 1 299 ? -1.032 -45.906 7.883 1 90.69 299 VAL B CA 1
ATOM 4895 C C . VAL B 1 299 ? -1.87 -47.062 8.445 1 90.69 299 VAL B C 1
ATOM 4897 O O . VAL B 1 299 ? -1.343 -48.125 8.758 1 90.69 299 VAL B O 1
ATOM 4900 N N . LYS B 1 300 ? -3.158 -46.812 8.492 1 91.38 300 LYS B N 1
ATOM 4901 C CA . LYS B 1 300 ? -4.055 -47.844 9 1 91.38 300 LYS B CA 1
ATOM 4902 C C . LYS B 1 300 ? -4.047 -49.062 8.086 1 91.38 300 LYS B C 1
ATOM 4904 O O . LYS B 1 300 ? -4.066 -50.219 8.555 1 91.38 300 LYS B O 1
ATOM 4909 N N . ALA B 1 301 ? -4.035 -48.781 6.887 1 92.62 301 ALA B N 1
ATOM 4910 C CA . ALA B 1 301 ? -3.975 -49.875 5.914 1 92.62 301 ALA B CA 1
ATOM 4911 C C . ALA B 1 301 ? -2.693 -50.688 6.082 1 92.62 301 ALA B C 1
ATOM 4913 O O . ALA B 1 301 ? -2.715 -51.906 6.004 1 92.62 301 ALA B O 1
ATOM 4914 N N . LEU B 1 302 ? -1.607 -50.062 6.301 1 92.25 302 LEU B N 1
ATOM 4915 C CA . LEU B 1 302 ? -0.315 -50.719 6.484 1 92.25 302 LEU B CA 1
ATOM 4916 C C . LEU B 1 302 ? -0.311 -51.562 7.754 1 92.25 302 LEU B C 1
ATOM 4918 O O . LEU B 1 302 ? 0.205 -52.688 7.754 1 92.25 302 LEU B O 1
ATOM 4922 N N . GLN B 1 303 ? -0.909 -51.031 8.727 1 90.81 303 GLN B N 1
ATOM 4923 C CA . GLN B 1 303 ? -1.005 -51.75 9.984 1 90.81 303 GLN B CA 1
ATOM 4924 C C . GLN B 1 303 ? -1.873 -53 9.836 1 90.81 303 GLN B C 1
ATOM 4926 O O . GLN B 1 303 ? -1.546 -54.062 10.367 1 90.81 303 GLN B O 1
ATOM 4931 N N . LYS B 1 304 ? -2.898 -52.844 9.148 1 91.69 304 LYS B N 1
ATOM 4932 C CA . LYS B 1 304 ? -3.799 -53.969 8.906 1 91.69 304 LYS B CA 1
ATOM 4933 C C . LYS B 1 304 ? -3.096 -55.094 8.125 1 91.69 304 LYS B C 1
ATOM 4935 O O . LYS B 1 304 ? -3.406 -56.281 8.297 1 91.69 304 LYS B O 1
ATOM 4940 N N . LEU B 1 305 ? -2.162 -54.719 7.359 1 91.25 305 LEU B N 1
ATOM 4941 C CA . LEU B 1 305 ? -1.414 -55.688 6.551 1 91.25 305 LEU B CA 1
ATOM 4942 C C . LEU B 1 305 ? -0.252 -56.281 7.34 1 91.25 305 LEU B C 1
ATOM 4944 O O . LEU B 1 305 ? 0.57 -57 6.789 1 91.25 305 LEU B O 1
ATOM 4948 N N . GLY B 1 306 ? -0.199 -55.875 8.586 1 89 306 GLY B N 1
ATOM 4949 C CA . GLY B 1 306 ? 0.828 -56.438 9.445 1 89 306 GLY B CA 1
ATOM 4950 C C . GLY B 1 306 ? 2.064 -55.562 9.555 1 89 306 GLY B C 1
ATOM 4951 O O . GLY B 1 306 ? 3.086 -55.969 10.102 1 89 306 GLY B O 1
ATOM 4952 N N . GLY B 1 307 ? 1.886 -54.375 8.984 1 91.38 307 GLY B N 1
ATOM 4953 C CA . GLY B 1 307 ? 3 -53.469 9.078 1 91.38 307 GLY B CA 1
ATOM 4954 C C . GLY B 1 307 ? 3.199 -52.906 10.477 1 91.38 307 GLY B C 1
ATOM 4955 O O . GLY B 1 307 ? 2.234 -52.719 11.219 1 91.38 307 GLY B O 1
ATOM 4956 N N . SER B 1 308 ? 4.531 -52.75 10.836 1 90.81 308 SER B N 1
ATOM 4957 C CA . SER B 1 308 ? 4.875 -52.188 12.133 1 90.81 308 SER B CA 1
ATOM 4958 C C . SER B 1 308 ? 5.984 -51.125 12.008 1 90.81 308 SER B C 1
ATOM 4960 O O . SER B 1 308 ? 6.691 -51.094 11 1 90.81 308 SER B O 1
ATOM 4962 N N . GLY B 1 309 ? 6.082 -50.219 13.109 1 90.88 309 GLY B N 1
ATOM 4963 C CA . GLY B 1 309 ? 7.121 -49.188 13.07 1 90.88 309 GLY B CA 1
ATOM 4964 C C . GLY B 1 309 ? 6.973 -48.219 11.914 1 90.88 309 GLY B C 1
ATOM 4965 O O . GLY B 1 309 ? 7.918 -48 11.148 1 90.88 309 GLY B O 1
ATOM 4966 N N . VAL B 1 310 ? 5.891 -47.688 11.734 1 90.88 310 VAL B N 1
ATOM 4967 C CA . VAL B 1 310 ? 5.602 -46.812 10.617 1 90.88 310 VAL B CA 1
ATOM 4968 C C . VAL B 1 310 ? 6.27 -45.438 10.836 1 90.88 310 VAL B C 1
ATOM 4970 O O . VAL B 1 310 ? 5.98 -44.75 11.82 1 90.88 310 VAL B O 1
ATOM 4973 N N . LEU B 1 311 ? 7.223 -45.125 10.008 1 92.25 311 LEU B N 1
ATOM 4974 C CA . LEU B 1 311 ? 7.898 -43.812 10.016 1 92.25 311 LEU B CA 1
ATOM 4975 C C . LEU B 1 311 ? 7.344 -42.906 8.922 1 92.25 311 LEU B C 1
ATOM 4977 O O . LEU B 1 311 ? 7.078 -43.375 7.809 1 92.25 311 LEU B O 1
ATOM 4981 N N . VAL B 1 312 ? 7.07 -41.688 9.281 1 93 312 VAL B N 1
ATOM 4982 C CA . VAL B 1 312 ? 6.582 -40.688 8.336 1 93 312 VAL B CA 1
ATOM 4983 C C . VAL B 1 312 ? 7.598 -39.562 8.211 1 93 312 VAL B C 1
ATOM 4985 O O . VAL B 1 312 ? 7.949 -38.938 9.211 1 93 312 VAL B O 1
ATOM 4988 N N . LEU B 1 313 ? 8.109 -39.375 6.996 1 93.12 313 LEU B N 1
ATOM 4989 C CA . LEU B 1 313 ? 9.109 -38.344 6.727 1 93.12 313 LEU B CA 1
ATOM 4990 C C . LEU B 1 313 ? 8.57 -37.312 5.738 1 93.12 313 LEU B C 1
ATOM 4992 O O . LEU B 1 313 ? 7.879 -37.656 4.777 1 93.12 313 LEU B O 1
ATOM 4996 N N . PRO B 1 314 ? 8.867 -36.031 5.969 1 93.12 314 PRO B N 1
ATOM 4997 C CA . PRO B 1 314 ? 8.508 -35 4.973 1 93.12 314 PRO B CA 1
ATOM 4998 C C . PRO B 1 314 ? 9.328 -35.125 3.691 1 93.12 314 PRO B C 1
ATOM 5000 O O . PRO B 1 314 ? 10.438 -35.656 3.711 1 93.12 314 PRO B O 1
ATOM 5003 N N . MET B 1 315 ? 8.656 -34.75 2.598 1 90.81 315 MET B N 1
ATOM 5004 C CA . MET B 1 315 ? 9.352 -34.656 1.316 1 90.81 315 MET B CA 1
ATOM 5005 C C . MET B 1 315 ? 9.656 -33.188 0.975 1 90.81 315 MET B C 1
ATOM 5007 O O . MET B 1 315 ? 8.797 -32.312 1.128 1 90.81 315 MET B O 1
ATOM 5011 N N . THR B 1 316 ? 10.891 -33 0.498 1 89.75 316 THR B N 1
ATOM 5012 C CA . THR B 1 316 ? 11.281 -31.625 0.156 1 89.75 316 THR B CA 1
ATOM 5013 C C . THR B 1 316 ? 11.047 -31.359 -1.329 1 89.75 316 THR B C 1
ATOM 5015 O O . THR B 1 316 ? 10.477 -30.328 -1.696 1 89.75 316 THR B O 1
ATOM 5018 N N . TYR B 1 317 ? 11.531 -32.312 -2.156 1 91.94 317 TYR B N 1
ATOM 5019 C CA . TYR B 1 317 ? 11.375 -32.156 -3.598 1 91.94 317 TYR B CA 1
ATOM 5020 C C . TYR B 1 317 ? 11.016 -33.5 -4.246 1 91.94 317 TYR B C 1
ATOM 5022 O O . TYR B 1 317 ? 11.445 -34.562 -3.783 1 91.94 317 TYR B O 1
ATOM 5030 N N . ILE B 1 318 ? 10.133 -33.438 -5.23 1 90.69 318 ILE B N 1
ATOM 5031 C CA . ILE B 1 318 ? 9.891 -34.562 -6.16 1 90.69 318 ILE B CA 1
ATOM 5032 C C . ILE B 1 318 ? 10.086 -34.062 -7.598 1 90.69 318 ILE B C 1
ATOM 5034 O O . ILE B 1 318 ? 9.273 -33.281 -8.117 1 90.69 318 ILE B O 1
ATOM 5038 N N . PHE B 1 319 ? 11.148 -34.531 -8.219 1 87.12 319 PHE B N 1
ATOM 5039 C CA . PHE B 1 319 ? 11.461 -34.094 -9.578 1 87.12 319 PHE B CA 1
ATOM 5040 C C . PHE B 1 319 ? 10.891 -35.094 -10.594 1 87.12 319 PHE B C 1
ATOM 5042 O O . PHE B 1 319 ? 11.094 -36.281 -10.469 1 87.12 319 PHE B O 1
ATOM 5049 N N . ASP B 1 320 ? 10.227 -34.625 -11.555 1 84 320 ASP B N 1
ATOM 5050 C CA . ASP B 1 320 ? 9.844 -35.438 -12.711 1 84 320 ASP B CA 1
ATOM 5051 C C . ASP B 1 320 ? 10.945 -35.406 -13.773 1 84 320 ASP B C 1
ATOM 5053 O O . ASP B 1 320 ? 11.906 -34.656 -13.664 1 84 320 ASP B O 1
ATOM 5057 N N . GLU B 1 321 ? 10.812 -36.375 -14.719 1 82 321 GLU B N 1
ATOM 5058 C CA . GLU B 1 321 ? 11.773 -36.344 -15.82 1 82 321 GLU B CA 1
ATOM 5059 C C . GLU B 1 321 ? 11.75 -35 -16.531 1 82 321 GLU B C 1
ATOM 5061 O O . GLU B 1 321 ? 12.789 -34.344 -16.672 1 82 321 GLU B O 1
ATOM 5066 N N . GLU B 1 322 ? 10.555 -34.562 -16.984 1 88.62 322 GLU B N 1
ATOM 5067 C CA . GLU B 1 322 ? 10.32 -33.25 -17.562 1 88.62 322 GLU B CA 1
ATOM 5068 C C . GLU B 1 322 ? 8.938 -32.719 -17.203 1 88.62 322 GLU B C 1
ATOM 5070 O O . GLU B 1 322 ? 7.93 -33.375 -17.422 1 88.62 322 GLU B O 1
ATOM 5075 N N . PRO B 1 323 ? 8.977 -31.578 -16.625 1 89.56 323 PRO B N 1
ATOM 5076 C CA . PRO B 1 323 ? 7.668 -31.047 -16.25 1 89.56 323 PRO B CA 1
ATOM 5077 C C . PRO B 1 323 ? 6.766 -30.812 -17.453 1 89.56 323 PRO B C 1
ATOM 5079 O O . PRO B 1 323 ? 7.215 -30.266 -18.469 1 89.56 323 PRO B O 1
ATOM 5082 N N . GLN B 1 324 ? 5.547 -31.281 -17.344 1 91.31 324 GLN B N 1
ATOM 5083 C CA . GLN B 1 324 ? 4.574 -31.062 -18.406 1 91.31 324 GLN B CA 1
ATOM 5084 C C . GLN B 1 324 ? 4.449 -29.594 -18.75 1 91.31 324 GLN B C 1
ATOM 5086 O O . GLN B 1 324 ? 4.281 -29.219 -19.906 1 91.31 324 GLN B O 1
ATOM 5091 N N . ARG B 1 325 ? 4.562 -28.766 -17.781 1 94.69 325 ARG B N 1
ATOM 5092 C CA . ARG B 1 325 ? 4.473 -27.312 -17.953 1 94.69 325 ARG B CA 1
ATOM 5093 C C . ARG B 1 325 ? 5.547 -26.812 -18.906 1 94.69 325 ARG B C 1
ATOM 5095 O O . ARG B 1 325 ? 5.32 -25.859 -19.656 1 94.69 325 ARG B O 1
ATOM 5102 N N . TRP B 1 326 ? 6.676 -27.391 -18.828 1 94.5 326 TRP B N 1
ATOM 5103 C CA . TRP B 1 326 ? 7.758 -27.031 -19.734 1 94.5 326 TRP B CA 1
ATOM 5104 C C . TRP B 1 326 ? 7.387 -27.312 -21.188 1 94.5 326 TRP B C 1
ATOM 5106 O O . TRP B 1 326 ? 7.555 -26.469 -22.062 1 94.5 326 TRP B O 1
ATOM 5116 N N . HIS B 1 327 ? 6.816 -28.516 -21.406 1 94.25 327 HIS B N 1
ATOM 5117 C CA . HIS B 1 327 ? 6.363 -28.891 -22.75 1 94.25 327 HIS B CA 1
ATOM 5118 C C . HIS B 1 327 ? 5.297 -27.922 -23.266 1 94.25 327 HIS B C 1
ATOM 5120 O O . HIS B 1 327 ? 5.34 -27.516 -24.422 1 94.25 327 HIS B O 1
ATOM 5126 N N . ASP B 1 328 ? 4.414 -27.625 -22.391 1 96 328 ASP B N 1
ATOM 5127 C CA . ASP B 1 328 ? 3.336 -26.703 -22.766 1 96 328 ASP B CA 1
ATOM 5128 C C . ASP B 1 328 ? 3.887 -25.328 -23.141 1 96 328 ASP B C 1
ATOM 5130 O O . ASP B 1 328 ? 3.406 -24.703 -24.094 1 96 328 ASP B O 1
ATOM 5134 N N . LEU B 1 329 ? 4.879 -24.844 -22.344 1 96.56 329 LEU B N 1
ATOM 5135 C CA . LEU B 1 329 ? 5.48 -23.547 -22.609 1 96.56 329 LEU B CA 1
ATOM 5136 C C . LEU B 1 329 ? 6.18 -23.531 -23.969 1 96.56 329 LEU B C 1
ATOM 5138 O O . LEU B 1 329 ? 6.012 -22.594 -24.75 1 96.56 329 LEU B O 1
ATOM 5142 N N . LEU B 1 330 ? 6.922 -24.562 -24.297 1 96.06 330 LEU B N 1
ATOM 5143 C CA . LEU B 1 330 ? 7.613 -24.672 -25.578 1 96.06 330 LEU B CA 1
ATOM 5144 C C . LEU B 1 330 ? 6.621 -24.656 -26.734 1 96.06 330 LEU B C 1
ATOM 5146 O O . LEU B 1 330 ? 6.848 -24 -27.75 1 96.06 330 LEU B O 1
ATOM 5150 N N . ALA B 1 331 ? 5.594 -25.422 -26.531 1 95.56 331 ALA B N 1
ATOM 5151 C CA . ALA B 1 331 ? 4.559 -25.484 -27.562 1 95.56 331 ALA B CA 1
ATOM 5152 C C . ALA B 1 331 ? 3.975 -24.094 -27.828 1 95.56 331 ALA B C 1
ATOM 5154 O O . ALA B 1 331 ? 3.783 -23.703 -28.984 1 95.56 331 ALA B O 1
ATOM 5155 N N . ARG B 1 332 ? 3.709 -23.344 -26.828 1 95.19 332 ARG B N 1
ATOM 5156 C CA . ARG B 1 332 ? 3.139 -22 -26.953 1 95.19 332 ARG B CA 1
ATOM 5157 C C . ARG B 1 332 ? 4.129 -21.047 -27.609 1 95.19 332 ARG B C 1
ATOM 5159 O O . ARG B 1 332 ? 3.727 -20.094 -28.281 1 95.19 332 ARG B O 1
ATOM 5166 N N . LEU B 1 333 ? 5.414 -21.328 -27.406 1 95.75 333 LEU B N 1
ATOM 5167 C CA . LEU B 1 333 ? 6.457 -20.5 -28 1 95.75 333 LEU B CA 1
ATOM 5168 C C . LEU B 1 333 ? 6.777 -20.938 -29.422 1 95.75 333 LEU B C 1
ATOM 5170 O O . LEU B 1 333 ? 7.551 -20.281 -30.125 1 95.75 333 LEU B O 1
ATOM 5174 N N . GLY B 1 334 ? 6.168 -22.031 -29.844 1 93.88 334 GLY B N 1
ATOM 5175 C CA . GLY B 1 334 ? 6.449 -22.578 -31.172 1 93.88 334 GLY B CA 1
ATOM 5176 C C . GLY B 1 334 ? 7.824 -23.203 -31.266 1 93.88 334 GLY B C 1
ATOM 5177 O O . GLY B 1 334 ? 8.445 -23.188 -32.344 1 93.88 334 GLY B O 1
ATOM 5178 N N . LEU B 1 335 ? 8.328 -23.656 -30.156 1 93.44 335 LEU B N 1
ATOM 5179 C CA . LEU B 1 335 ? 9.664 -24.25 -30.125 1 93.44 335 LEU B CA 1
ATOM 5180 C C . LEU B 1 335 ? 9.586 -25.766 -29.969 1 93.44 335 LEU B C 1
ATOM 5182 O O . LEU B 1 335 ? 8.68 -26.281 -29.328 1 93.44 335 LEU B O 1
ATOM 5186 N N . ASP B 1 336 ? 10.547 -26.422 -30.609 1 89.75 336 ASP B N 1
ATOM 5187 C CA . ASP B 1 336 ? 10.703 -27.859 -30.438 1 89.75 336 ASP B CA 1
ATOM 5188 C C . ASP B 1 336 ? 11.727 -28.188 -29.344 1 89.75 336 ASP B C 1
ATOM 5190 O O . ASP B 1 336 ? 12.766 -27.516 -29.25 1 89.75 336 ASP B O 1
ATOM 5194 N N . GLU B 1 337 ? 11.367 -29.109 -28.594 1 83.56 337 GLU B N 1
ATOM 5195 C CA . GLU B 1 337 ? 12.234 -29.484 -27.484 1 83.56 337 GLU B CA 1
ATOM 5196 C C . GLU B 1 337 ? 13.648 -29.797 -27.969 1 83.56 337 GLU B C 1
ATOM 5198 O O . GLU B 1 337 ? 14.625 -29.469 -27.281 1 83.56 337 GLU B O 1
ATOM 5203 N N . LYS B 1 338 ? 13.82 -30.406 -29.188 1 82.94 338 LYS B N 1
ATOM 5204 C CA . LYS B 1 338 ? 15.109 -30.781 -29.766 1 82.94 338 LYS B CA 1
ATOM 5205 C C . LYS B 1 338 ? 15.945 -29.531 -30.078 1 82.94 338 LYS B C 1
ATOM 5207 O O . LYS B 1 338 ? 17.172 -29.594 -30.078 1 82.94 338 LYS B O 1
ATOM 5212 N N . ASP B 1 339 ? 15.297 -28.438 -30.188 1 79.69 339 ASP B N 1
ATOM 5213 C CA . ASP B 1 339 ? 15.984 -27.203 -30.578 1 79.69 339 ASP B CA 1
ATOM 5214 C C . ASP B 1 339 ? 16.469 -26.422 -29.359 1 79.69 339 ASP B C 1
ATOM 5216 O O . ASP B 1 339 ? 17.25 -25.484 -29.484 1 79.69 339 ASP B O 1
ATOM 5220 N N . VAL B 1 340 ? 15.945 -26.781 -28.234 1 78.94 340 VAL B N 1
ATOM 5221 C CA . VAL B 1 340 ? 16.234 -25.984 -27.047 1 78.94 340 VAL B CA 1
ATOM 5222 C C . VAL B 1 340 ? 17.25 -26.703 -26.172 1 78.94 340 VAL B C 1
ATOM 5224 O O . VAL B 1 340 ? 18.047 -26.078 -25.484 1 78.94 340 VAL B O 1
ATOM 5227 N N . MET B 1 341 ? 17.219 -28.062 -26.172 1 65.5 341 MET B N 1
ATOM 5228 C CA . MET B 1 341 ? 18.141 -28.828 -25.344 1 65.5 341 MET B CA 1
ATOM 5229 C C . MET B 1 341 ? 19.484 -29 -26.047 1 65.5 341 MET B C 1
ATOM 5231 O O . MET B 1 341 ? 19.547 -29.141 -27.266 1 65.5 341 MET B O 1
#

Nearest PDB structures (foldseek):
  6czl-assembly1_E  TM=9.610E-01  e=2.320E-51  Medicago truncatula
  6czm-assembly1_A  TM=9.160E-01  e=3.248E-50  Medicago truncatula
  6czl-assembly1_F  TM=9.441E-01  e=4.283E-49  Medicago truncatula
  6czm-assembly1_C  TM=9.287E-01  e=4.718E-48  Medicago truncatula
  6czm-assembly1_D  TM=9.495E-01  e=3.217E-47  Medicago truncatula

Organism: Haematococcus lacustris (NCBI:txid44745)

Radius of gyration: 35.06 Å; Cα contacts (8 Å, |Δi|>4): 1319; chains: 2; bounding box: 65×114×96 Å

InterPro domains:
  IPR001348 ATP phosphoribosyltransferase HisG [PTHR21403] (1-322)
  IPR011322 Nitrogen regulatory PII-like, alpha/beta [SSF54913] (232-318)
  IPR013115 Histidine biosynthesis HisG, C-terminal [PF08029] (229-316)
  IPR013115 Histidine biosynthesis HisG, C-terminal [TIGR03455] (215-318)
  IPR013820 ATP phosphoribosyltransferase, catalytic domain [PF01634] (48-222)
  IPR013820 ATP phosphoribosyltransferase, catalytic domain [TIGR00070] (1-201)
  IPR015867 Nitrogen regulatory protein PII/ATP phosphoribosyltransferase, C-terminal [G3DSA:3.30.70.120] (238-319)
  IPR018198 ATP phosphoribosyltransferase, conserved site [PS01316] (158-179)

Solvent-accessible surface area (backbone atoms only — not comparable to full-atom values): 36676 Å² total; per-residue (Å²): 54,25,34,34,61,62,63,68,64,20,54,53,50,54,48,52,32,40,68,42,72,41,48,74,48,56,94,43,94,64,34,42,58,34,33,26,79,85,42,74,90,44,52,33,34,40,24,36,52,68,46,33,51,50,31,27,73,73,60,72,32,48,32,31,47,37,41,44,56,57,44,53,42,70,47,63,81,44,81,51,52,41,75,65,37,86,71,67,83,40,70,69,33,28,35,29,35,35,34,42,56,52,76,94,37,48,85,54,55,33,44,67,51,57,66,64,45,83,77,51,34,90,91,41,42,44,33,34,34,26,75,43,60,59,54,47,52,53,50,40,54,76,70,67,54,82,34,69,42,81,38,81,52,87,46,60,60,67,43,31,42,81,64,63,79,21,60,31,32,42,45,80,39,69,88,48,60,57,43,46,62,48,51,24,39,72,33,50,81,30,64,75,44,75,26,28,28,22,36,34,33,17,44,63,42,46,74,67,40,85,63,44,50,58,52,50,49,49,50,50,48,35,49,49,10,27,60,51,12,70,45,33,30,38,34,34,30,34,32,71,31,91,41,62,66,55,44,48,53,55,38,57,69,36,87,71,44,36,34,84,91,44,60,47,69,40,81,52,87,57,84,75,69,75,70,73,89,62,93,66,73,37,43,28,39,36,39,30,46,31,46,56,92,44,42,67,64,42,53,50,51,40,40,73,75,56,33,42,79,75,42,80,39,86,43,66,66,44,78,65,98,66,56,67,55,57,56,54,43,32,54,76,68,73,47,56,70,79,78,73,104,56,25,36,34,61,60,64,71,63,21,53,53,51,53,50,51,32,38,68,43,71,42,48,72,46,56,95,43,91,65,35,42,57,36,35,26,79,85,43,73,88,44,52,34,34,40,23,37,54,69,46,34,51,51,30,27,74,73,60,71,32,46,33,30,46,38,42,43,56,57,44,53,40,70,48,64,80,44,80,52,50,43,74,62,38,85,70,66,82,41,70,69,33,27,36,29,36,35,34,42,55,53,76,96,36,46,85,52,54,35,44,67,52,57,66,65,45,83,76,51,34,89,92,42,43,44,34,34,35,27,76,43,60,61,53,48,51,52,50,39,53,76,70,68,54,83,34,70,44,82,38,80,52,86,45,59,60,66,44,32,43,82,66,62,79,21,60,30,32,42,46,81,38,70,87,48,58,58,42,47,61,47,50,25,38,71,32,52,81,29,65,74,43,74,26,29,29,23,36,34,32,17,44,62,43,46,74,67,39,86,64,44,48,59,52,50,50,50,50,52,47,35,48,49,9,25,59,53,14,71,45,34,29,39,35,34,30,35,34,71,32,89,41,62,67,56,44,48,52,56,38,58,70,37,88,71,44,36,33,87,91,45,59,47,68,41,81,51,86,56,84,74,69,75,71,73,89,61,93,64,72,38,45,28,39,35,38,30,47,32,47,55,94,44,43,67,64,40,52,52,51,39,42,74,73,56,33,42,79,72,42,80,40,86,43,66,65,44,79,69,97,67,56,65,55,57,55,53,44,33,54,75,69,73,46,55,71,80,77,72,104